Protein AF-A0A3M0BF38-F1 (afdb_monomer)

Organism: NCBI:txid133270

Radius of gyration: 28.52 Å; Cα contacts (8 Å, |Δi|>4): 471; chains: 1; bounding box: 75×54×75 Å

Sequence (444 aa):
MDKLTESLFKLLKDKSDEYNIEELTNEENFFNLKKEIVRQVNNILNKEKPNKWQIRDSVNNLFKLASIDLEENNIEKLIFLLITDAINERIPSPSPLYFEYRGHIIPKRNAIITDFELFPELKEKVNQLNPEKKHILVFKIFKDGEIISKGVAYYLSVIDYLIFLFLDKALYEEVIDINKILKEKDGNIEVSKKDINFLIDIIFSGIYEFFSGEKERFKASILDKDYSKYFIKGKKLIKEPLSDEKEKELLIKIAIEDEKLSENKE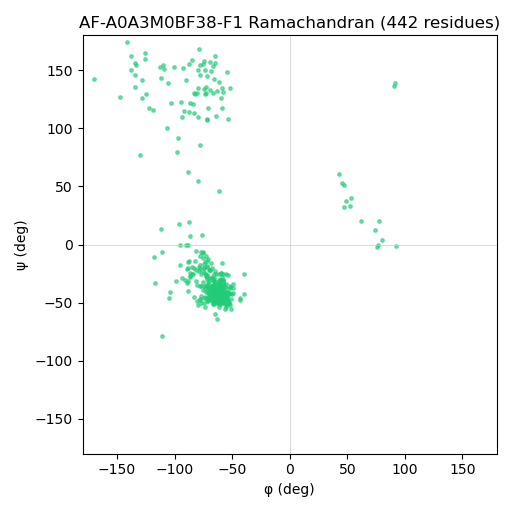DFVKNPEVQENVFKEASERDVSNIDKIDAVVWLIGLNNLNMEIFFNYFSVDDLLKFLEDVEKDIETGKDIFKKSIKDFVENLLNEYKLYPVLKESKNLEDFIEKNTDSLKTELLFIKEQYNEFLEKENKKDINTEIKKLFAKYKTGQIEKKEFLNWLSLYETKEGINKNLIEFVKNGL

pLDDT: mean 86.17, std 8.88, range [43.75, 97.12]

Foldseek 3Di:
DDPLLVQLLCVLVVQLVVDFPVVCVDVVSVVVLLVVLLVSLVVSCVVVVDDQVVVLVSLQVNCVVLVDDPVDDGSSVVSSLSNVLSQLLVDLHLPQRWYQDPNFTHTDFDCVCVVQVCVVVLVVLLVVPDVVLLLVLLPLQDFPLVLLAAAPQLSSQLVSLLLRSLLRSCVSVPLPPVCQQWDDDPNDTDGDSLVSSLLSVLLSQLSSCQRVVDHDDDDPVSDDVVVVSSSVSSSCSSNVQCVPVVSVVVSSVNSSSVSCVPVNVLVVLLDPVNLLVLLVVLLPDPDDLLVSVVSSSNHRHLLSDDVLSVVVRHAPQSVLVSLVVVLVVRPTDSVSNLVSVVVSLVVVLLLLLRPLRLLVHPCNVVSDVVRDPLVVLSSCLSVLVLVVNLVDDHDPDLLSVLSVLLSCPSVVVDDPVVSVVVLVVSVPDPPHDPSSSVVSVVVD

Mean predicted aligned error: 9.02 Å

Structure (mmCIF, N/CA/C/O backbone):
data_AF-A0A3M0BF38-F1
#
_entry.id   AF-A0A3M0BF38-F1
#
loop_
_atom_site.group_PDB
_atom_site.id
_atom_site.type_symbol
_atom_site.label_atom_id
_atom_site.label_alt_id
_atom_site.label_comp_id
_atom_site.label_asym_id
_atom_site.label_entity_id
_atom_site.label_seq_id
_atom_site.pdbx_PDB_ins_code
_atom_site.Cartn_x
_atom_site.Cartn_y
_atom_site.Cartn_z
_atom_site.occupancy
_atom_site.B_iso_or_equiv
_atom_site.auth_seq_id
_atom_site.auth_comp_id
_atom_site.auth_asym_id
_atom_site.auth_atom_id
_atom_site.pdbx_PDB_model_num
ATOM 1 N N . MET A 1 1 ? 5.996 -21.284 25.704 1.00 63.22 1 MET A N 1
ATOM 2 C CA . MET A 1 1 ? 4.927 -20.342 25.325 1.00 63.22 1 MET A CA 1
ATOM 3 C C . MET A 1 1 ? 4.867 -19.292 26.434 1.00 63.22 1 MET A C 1
ATOM 5 O O . MET A 1 1 ? 5.518 -19.501 27.455 1.00 63.22 1 MET A O 1
ATOM 9 N N . ASP A 1 2 ? 4.250 -18.128 26.243 1.00 87.25 2 ASP A N 1
ATOM 10 C CA . ASP A 1 2 ? 4.048 -17.201 27.365 1.00 87.25 2 ASP A CA 1
ATOM 11 C C . ASP A 1 2 ? 2.766 -17.565 28.142 1.00 87.25 2 ASP A C 1
ATOM 13 O O . ASP A 1 2 ? 1.864 -18.221 27.617 1.00 87.25 2 ASP A O 1
ATOM 17 N N . LYS A 1 3 ? 2.680 -17.124 29.402 1.00 90.62 3 LYS A N 1
ATOM 18 C CA . LYS A 1 3 ? 1.585 -17.489 30.315 1.00 90.62 3 LYS A CA 1
ATOM 19 C C . LYS A 1 3 ? 0.214 -16.955 29.894 1.00 90.62 3 LYS A C 1
ATOM 21 O O . LYS A 1 3 ? -0.798 -17.534 30.295 1.00 90.62 3 LYS A O 1
ATOM 26 N N . LEU A 1 4 ? 0.163 -15.856 29.136 1.00 92.00 4 LEU A N 1
ATOM 27 C CA . LEU A 1 4 ? -1.093 -15.296 28.649 1.00 92.00 4 LEU A CA 1
ATOM 28 C C . LEU A 1 4 ? -1.632 -16.174 27.521 1.00 92.00 4 LEU A C 1
ATOM 30 O O . LEU A 1 4 ? -2.771 -16.627 27.619 1.00 92.00 4 LEU A O 1
ATOM 34 N N . THR A 1 5 ? -0.800 -16.492 26.526 1.00 93.19 5 THR A N 1
ATOM 35 C CA . THR A 1 5 ? -1.145 -17.444 25.460 1.00 93.19 5 THR A CA 1
ATOM 36 C C . THR A 1 5 ? -1.569 -18.798 26.035 1.00 93.19 5 THR A C 1
ATOM 38 O O . THR A 1 5 ? -2.623 -19.302 25.663 1.00 93.19 5 THR A O 1
ATOM 41 N N . GLU A 1 6 ? -0.818 -19.363 26.990 1.00 93.50 6 GLU A N 1
ATOM 42 C CA . GLU A 1 6 ? -1.166 -20.642 27.640 1.00 93.50 6 GLU A CA 1
ATOM 43 C C . GLU A 1 6 ? -2.545 -20.586 28.326 1.00 93.50 6 GLU A C 1
ATOM 45 O O . GLU A 1 6 ? -3.356 -21.503 28.184 1.00 93.50 6 GLU A O 1
ATOM 50 N N . SER A 1 7 ? -2.842 -19.489 29.033 1.00 94.69 7 SER A N 1
ATOM 51 C CA . SER A 1 7 ? -4.122 -19.304 29.732 1.00 94.69 7 SER A CA 1
ATOM 52 C C . SER A 1 7 ? -5.298 -19.110 28.768 1.00 94.69 7 SER A C 1
ATOM 54 O O . SER A 1 7 ? -6.374 -19.662 28.997 1.00 94.69 7 SER A O 1
ATOM 56 N N . LEU A 1 8 ? -5.104 -18.346 27.687 1.00 94.88 8 LEU A N 1
ATOM 57 C CA . LEU A 1 8 ? -6.130 -18.113 26.667 1.00 94.88 8 LEU A CA 1
ATOM 58 C C . LEU A 1 8 ? -6.373 -19.354 25.797 1.00 94.88 8 LEU A C 1
ATOM 60 O O . LEU A 1 8 ? -7.517 -19.623 25.445 1.00 94.88 8 LEU A O 1
ATOM 64 N N . PHE A 1 9 ? -5.334 -20.136 25.489 1.00 96.06 9 PHE A N 1
ATOM 65 C CA . PHE A 1 9 ? -5.468 -21.389 24.741 1.00 96.06 9 PHE A CA 1
ATOM 66 C C . PHE A 1 9 ? -6.214 -22.446 25.555 1.00 96.06 9 PHE A C 1
ATOM 68 O O . PHE A 1 9 ? -7.096 -23.120 25.025 1.00 96.06 9 PHE A O 1
ATOM 75 N N . LYS A 1 10 ? -5.931 -22.530 26.863 1.00 95.75 10 LYS A N 1
ATOM 76 C CA . LYS A 1 10 ? -6.710 -23.372 27.773 1.00 95.75 10 LYS A CA 1
ATOM 77 C C . LYS A 1 10 ? -8.179 -22.944 27.815 1.00 95.75 10 LYS A C 1
ATOM 79 O O . LYS A 1 10 ? -9.039 -23.795 27.647 1.00 95.75 10 LYS A O 1
ATOM 84 N N . LEU A 1 11 ? -8.468 -21.646 27.969 1.00 95.88 11 LEU A N 1
ATOM 85 C CA . LEU A 1 11 ? -9.843 -21.126 27.916 1.00 95.88 11 LEU A CA 1
ATOM 86 C C . LEU A 1 11 ? -10.541 -21.482 26.594 1.00 95.88 11 LEU A C 1
ATOM 88 O O . LEU A 1 11 ? -11.694 -21.904 26.611 1.00 95.88 11 LEU A O 1
ATOM 92 N N . LEU A 1 12 ? -9.844 -21.324 25.463 1.00 95.56 12 LEU A N 1
ATOM 93 C CA . LEU A 1 12 ? -10.380 -21.648 24.145 1.00 95.56 12 LEU A CA 1
ATOM 94 C C . LEU A 1 12 ? -10.775 -23.122 24.058 1.00 95.56 12 LEU A C 1
ATOM 96 O O . LEU A 1 12 ? -11.890 -23.413 23.636 1.00 95.56 12 LEU A O 1
ATOM 100 N N . LYS A 1 13 ? -9.899 -24.042 24.479 1.00 95.25 13 LYS A N 1
ATOM 101 C CA . LYS A 1 13 ? -10.182 -25.481 24.413 1.00 95.25 13 LYS A CA 1
ATOM 102 C C . LYS A 1 13 ? -11.219 -25.931 25.437 1.00 95.25 13 LYS A C 1
ATOM 104 O O . LYS A 1 13 ? -12.203 -26.531 25.026 1.00 95.25 13 LYS A O 1
ATOM 109 N N . ASP A 1 14 ? -11.095 -25.512 26.700 1.00 94.88 14 ASP A N 1
ATOM 110 C CA . ASP A 1 14 ? -12.092 -25.789 27.745 1.00 94.88 14 ASP A CA 1
ATOM 111 C C . ASP A 1 14 ? -13.514 -25.372 27.289 1.00 94.88 14 ASP A C 1
ATOM 113 O O . ASP A 1 14 ? -14.473 -26.075 27.581 1.00 94.88 14 ASP A O 1
ATOM 117 N N . LYS A 1 15 ? -13.670 -24.258 26.547 1.00 92.94 15 LYS A N 1
ATOM 118 C CA . LYS A 1 15 ? -14.978 -23.823 26.010 1.00 92.94 15 LYS A CA 1
ATOM 119 C C . LYS A 1 15 ? -15.362 -24.388 24.647 1.00 92.94 15 LYS A C 1
ATOM 121 O O . LYS A 1 15 ? -16.547 -24.392 24.334 1.00 92.94 15 LYS A O 1
ATOM 126 N N . SER A 1 16 ? -14.405 -24.874 23.862 1.00 91.38 16 SER A N 1
ATOM 127 C CA . SER A 1 16 ? -14.699 -25.582 22.608 1.00 91.38 16 SER A CA 1
ATOM 128 C C . SER A 1 16 ? -15.201 -27.002 22.875 1.00 91.38 16 SER A C 1
ATOM 130 O O . SER A 1 16 ? -16.055 -27.490 22.148 1.00 91.38 16 SER A O 1
ATOM 132 N N . ASP A 1 17 ? -14.727 -27.629 23.954 1.00 91.62 17 ASP A N 1
ATOM 133 C CA . ASP A 1 17 ? -15.155 -28.965 24.384 1.00 91.62 17 ASP A CA 1
ATOM 134 C C . ASP A 1 17 ? -16.530 -28.953 25.099 1.00 91.62 17 ASP A C 1
ATOM 136 O O . ASP A 1 17 ? -17.166 -29.997 25.237 1.00 91.62 17 ASP A O 1
ATOM 140 N N . GLU A 1 18 ? -16.992 -27.786 25.574 1.00 90.44 18 GLU A N 1
ATOM 141 C CA . GLU A 1 18 ? -18.264 -27.613 26.301 1.00 90.44 18 GLU A CA 1
ATOM 142 C C . GLU A 1 18 ? -19.501 -27.390 25.403 1.00 90.44 18 GLU A C 1
ATOM 144 O O . GLU A 1 18 ? -20.608 -27.657 25.867 1.00 90.44 18 GLU A O 1
ATOM 149 N N . TYR A 1 19 ? -19.344 -26.877 24.174 1.00 84.38 19 TYR A N 1
ATOM 150 C CA . TYR A 1 19 ? -20.454 -26.402 23.327 1.00 84.38 19 TYR A CA 1
ATOM 151 C C . TYR A 1 19 ? -20.343 -26.891 21.879 1.00 84.38 19 TYR A C 1
ATOM 153 O O . TYR A 1 19 ? -19.257 -26.913 21.306 1.00 84.38 19 TYR A O 1
ATOM 161 N N . ASN A 1 20 ? -21.482 -27.161 21.235 1.00 83.25 20 ASN A N 1
ATOM 162 C CA . ASN A 1 20 ? -21.563 -27.329 19.780 1.00 83.25 20 ASN A CA 1
ATOM 163 C C . ASN A 1 20 ? -22.107 -26.056 19.091 1.00 83.25 20 ASN A C 1
ATOM 165 O O . ASN A 1 20 ? -22.903 -25.314 19.665 1.00 83.25 20 ASN A O 1
ATOM 169 N N . ILE A 1 21 ? -21.740 -25.822 17.823 1.00 82.19 21 ILE A N 1
ATOM 170 C CA . ILE A 1 21 ? -22.249 -24.701 17.005 1.00 82.19 21 ILE A CA 1
ATOM 171 C C . ILE A 1 21 ? -23.781 -24.674 16.955 1.00 82.19 21 ILE A C 1
ATOM 173 O O . ILE A 1 21 ? -24.378 -23.604 17.061 1.00 82.19 21 ILE A O 1
ATOM 177 N N . GLU A 1 22 ? -24.418 -25.839 16.825 1.00 82.81 22 GLU A N 1
ATOM 178 C CA . GLU A 1 22 ? -25.880 -25.961 16.741 1.00 82.81 22 GLU A CA 1
ATOM 179 C C . GLU A 1 22 ? -26.583 -25.445 18.006 1.00 82.81 22 GLU A C 1
ATOM 181 O O . GLU A 1 22 ? -27.659 -24.864 17.931 1.00 82.81 22 GLU A O 1
ATOM 186 N N . GLU A 1 23 ? -25.965 -25.591 19.179 1.00 82.19 23 GLU A N 1
ATOM 187 C CA . GLU A 1 23 ? -26.529 -25.114 20.448 1.00 82.19 23 GLU A CA 1
ATOM 188 C C . GLU A 1 23 ? -26.448 -23.587 20.571 1.00 82.19 23 GLU A C 1
ATOM 190 O O . GLU A 1 23 ? -27.246 -22.972 21.284 1.00 82.19 23 GLU A O 1
ATOM 195 N N . LEU A 1 24 ? -25.501 -22.974 19.857 1.00 82.44 24 LEU A N 1
ATOM 196 C CA . LEU A 1 24 ? -25.236 -21.537 19.846 1.00 82.44 24 LEU A CA 1
ATOM 197 C C . LEU A 1 24 ? -26.033 -20.781 18.776 1.00 82.44 24 LEU A C 1
ATOM 199 O O . LEU A 1 24 ? -25.965 -19.556 18.733 1.00 82.44 24 LEU A O 1
ATOM 203 N N . THR A 1 25 ? -26.860 -21.468 17.976 1.00 78.38 25 THR A N 1
ATOM 204 C CA . THR A 1 25 ? -27.914 -20.798 17.193 1.00 78.38 25 THR A CA 1
ATOM 205 C C . THR A 1 25 ? -29.050 -20.281 18.082 1.00 78.38 25 THR A C 1
ATOM 207 O O . THR A 1 25 ? -29.895 -19.519 17.621 1.00 78.38 25 THR A O 1
ATOM 210 N N . ASN A 1 26 ? -29.104 -20.700 19.352 1.00 86.25 26 ASN A N 1
ATOM 211 C CA . ASN A 1 26 ? -29.985 -20.122 20.360 1.00 86.25 26 ASN A CA 1
ATOM 212 C C . ASN A 1 26 ? -29.329 -18.870 20.976 1.00 86.25 26 ASN A C 1
ATOM 214 O O . ASN A 1 26 ? -28.261 -18.954 21.588 1.00 86.25 26 ASN A O 1
ATOM 218 N N . GLU A 1 27 ? -30.000 -17.720 20.854 1.00 83.25 27 GLU A N 1
ATOM 219 C CA . GLU A 1 27 ? -29.514 -16.421 21.342 1.00 83.25 27 GLU A CA 1
ATOM 220 C C . GLU A 1 27 ? -29.166 -16.416 22.840 1.00 83.25 27 GLU A C 1
ATOM 222 O O . GLU A 1 27 ? -28.183 -15.791 23.241 1.00 83.25 27 GLU A O 1
ATOM 227 N N . GLU A 1 28 ? -29.930 -17.123 23.680 1.00 86.69 28 GLU A N 1
ATOM 228 C CA . GLU A 1 28 ? -29.695 -17.174 25.126 1.00 86.69 28 GLU A CA 1
ATOM 229 C C . GLU A 1 28 ? -28.420 -17.964 25.455 1.00 86.69 28 GLU A C 1
ATOM 231 O O . GLU A 1 28 ? -27.600 -17.512 26.261 1.00 86.69 28 GLU A O 1
ATOM 236 N N . ASN A 1 29 ? -28.197 -19.096 24.777 1.00 86.75 29 ASN A N 1
ATOM 237 C CA . ASN A 1 29 ? -26.964 -19.879 24.905 1.00 86.75 29 ASN A CA 1
ATOM 238 C C . ASN A 1 29 ? -25.746 -19.061 24.454 1.00 86.75 29 ASN A C 1
ATOM 240 O O . ASN A 1 29 ? -24.765 -18.949 25.193 1.00 86.75 29 ASN A O 1
ATOM 244 N N . PHE A 1 30 ? -25.834 -18.420 23.283 1.00 87.81 30 PHE A N 1
ATOM 245 C CA . PHE A 1 30 ? -24.774 -17.561 22.757 1.00 87.81 30 PHE A CA 1
ATOM 246 C C . PHE A 1 30 ? -24.452 -16.385 23.693 1.00 87.81 30 PHE A C 1
ATOM 248 O O . PHE A 1 30 ? -23.285 -16.108 23.986 1.00 87.81 30 PHE A O 1
ATOM 255 N N . PHE A 1 31 ? -25.474 -15.718 24.232 1.00 87.31 31 PHE A N 1
ATOM 256 C CA . PHE A 1 31 ? -25.306 -14.598 25.158 1.00 87.31 31 PHE A CA 1
ATOM 257 C C . PHE A 1 31 ? -24.682 -15.022 26.495 1.00 87.31 31 PHE A C 1
ATOM 259 O O . PHE A 1 31 ? -23.840 -14.302 27.045 1.00 87.31 31 PHE A O 1
ATOM 266 N N . ASN A 1 32 ? -25.052 -16.196 27.012 1.00 89.19 32 ASN A N 1
ATOM 267 C CA . ASN A 1 32 ? -24.459 -16.762 28.222 1.00 89.19 32 ASN A CA 1
ATOM 268 C C . ASN A 1 32 ? -22.986 -17.147 28.006 1.00 89.19 32 ASN A C 1
ATOM 270 O O . ASN A 1 32 ? -22.139 -16.771 28.824 1.00 89.19 32 ASN A O 1
ATOM 274 N N . LEU A 1 33 ? -22.658 -17.776 26.873 1.00 91.19 33 LEU A N 1
ATOM 275 C CA . LEU A 1 33 ? -21.280 -18.068 26.474 1.00 91.19 33 LEU A CA 1
ATOM 276 C C . LEU A 1 33 ? -20.442 -16.786 26.332 1.00 91.19 33 LEU A C 1
ATOM 278 O O . LEU A 1 33 ? -19.361 -16.697 26.922 1.00 91.19 33 LEU A O 1
ATOM 282 N N . LYS A 1 34 ? -20.947 -15.756 25.630 1.00 90.31 34 LYS A N 1
ATOM 283 C CA . LYS A 1 34 ? -20.256 -14.459 25.499 1.00 90.31 34 LYS A CA 1
ATOM 284 C C . LYS A 1 34 ? -19.953 -13.854 26.874 1.00 90.31 34 LYS A C 1
ATOM 286 O O . LYS A 1 34 ? -18.807 -13.490 27.139 1.00 90.31 34 LYS A O 1
ATOM 291 N N . LYS A 1 35 ? -20.945 -13.777 27.772 1.00 90.75 35 LYS A N 1
ATOM 292 C CA . LYS A 1 35 ? -20.751 -13.275 29.148 1.00 90.75 35 LYS A CA 1
ATOM 293 C C . LYS A 1 35 ? -19.683 -14.055 29.904 1.00 90.75 35 LYS A C 1
ATOM 295 O O . LYS A 1 35 ? -18.884 -13.456 30.630 1.00 90.75 35 LYS A O 1
ATOM 300 N N . GLU A 1 36 ? -19.678 -15.379 29.772 1.00 93.25 36 GLU A N 1
ATOM 301 C CA . GLU A 1 36 ? -18.687 -16.197 30.451 1.00 93.25 36 GLU A CA 1
ATOM 302 C C . GLU A 1 36 ? -17.277 -15.945 29.908 1.00 93.25 36 GLU A C 1
ATOM 304 O O . GLU A 1 36 ? -16.379 -15.679 30.709 1.00 93.25 36 GLU A O 1
ATOM 309 N N . ILE A 1 37 ? -17.082 -15.962 28.587 1.00 94.31 37 ILE A N 1
ATOM 310 C CA . ILE A 1 37 ? -15.779 -15.685 27.968 1.00 94.31 37 ILE A CA 1
ATOM 311 C C . ILE A 1 37 ? -15.275 -14.305 28.390 1.00 94.31 37 ILE A C 1
ATOM 313 O O . ILE A 1 37 ? -14.147 -14.199 28.873 1.00 94.31 37 ILE A O 1
ATOM 317 N N . VAL A 1 38 ? -16.123 -13.270 28.332 1.00 91.56 38 VAL A N 1
ATOM 318 C CA . VAL A 1 38 ? -15.781 -11.920 28.809 1.00 91.56 38 VAL A CA 1
ATOM 319 C C . VAL A 1 38 ? -15.315 -11.952 30.267 1.00 91.56 38 VAL A C 1
ATOM 321 O O . VAL A 1 38 ? -14.271 -11.385 30.594 1.00 91.56 38 VAL A O 1
ATOM 324 N N . ARG A 1 39 ? -16.019 -12.656 31.161 1.00 93.19 39 ARG A N 1
ATOM 325 C CA . ARG A 1 39 ? -15.611 -12.809 32.570 1.00 93.19 39 ARG A CA 1
ATOM 326 C C . ARG A 1 39 ? -14.267 -13.538 32.715 1.00 93.19 39 ARG A C 1
ATOM 328 O O . ARG A 1 39 ? -13.432 -13.110 33.513 1.00 93.19 39 ARG A O 1
ATOM 335 N N . GLN A 1 40 ? -14.049 -14.627 31.978 1.00 94.81 40 GLN A N 1
ATOM 336 C CA . GLN A 1 40 ? -12.831 -15.435 32.090 1.00 94.81 40 GLN A CA 1
ATOM 337 C C . GLN A 1 40 ? -11.603 -14.711 31.512 1.00 94.81 40 GLN A C 1
ATOM 339 O O . GLN A 1 40 ? -10.582 -14.617 32.197 1.00 94.81 40 GLN A O 1
ATOM 344 N N . VAL A 1 41 ? -11.719 -14.095 30.330 1.00 93.81 41 VAL A N 1
ATOM 345 C CA . VAL A 1 41 ? -10.676 -13.240 29.732 1.00 93.81 41 VAL A CA 1
ATOM 346 C C . VAL A 1 41 ? -10.310 -12.090 30.672 1.00 93.81 41 VAL A C 1
ATOM 348 O O . VAL A 1 41 ? -9.130 -11.862 30.932 1.00 93.81 41 VAL A O 1
ATOM 351 N N . ASN A 1 42 ? -11.300 -11.416 31.267 1.00 89.25 42 ASN A N 1
ATOM 352 C CA . ASN A 1 42 ? -11.052 -10.359 32.249 1.00 89.25 42 ASN A CA 1
ATOM 353 C C . ASN A 1 42 ? -10.242 -10.844 33.461 1.00 89.25 42 ASN A C 1
ATOM 355 O O . ASN A 1 42 ? -9.328 -10.149 33.909 1.00 89.25 42 ASN A O 1
ATOM 359 N N . ASN A 1 43 ? -10.531 -12.040 33.981 1.00 93.25 43 ASN A N 1
ATOM 360 C CA . ASN A 1 43 ? -9.763 -12.628 35.080 1.00 93.25 43 ASN A CA 1
ATOM 361 C C . ASN A 1 43 ? -8.314 -12.939 34.672 1.00 93.25 43 ASN A C 1
ATOM 363 O O . ASN A 1 43 ? -7.396 -12.644 35.439 1.00 93.25 43 ASN A O 1
ATOM 367 N N . ILE A 1 44 ? -8.098 -13.473 33.464 1.00 93.94 44 ILE A N 1
ATOM 368 C CA . ILE A 1 44 ? -6.761 -13.743 32.912 1.00 93.94 44 ILE A CA 1
ATOM 369 C C . ILE A 1 44 ? -5.966 -12.433 32.771 1.00 93.94 44 ILE A C 1
ATOM 371 O O . ILE A 1 44 ? -4.865 -12.322 33.312 1.00 93.94 44 ILE A O 1
ATOM 375 N N . LEU A 1 45 ? -6.539 -11.408 32.130 1.00 90.50 45 LEU A N 1
ATOM 376 C CA . LEU A 1 45 ? -5.883 -10.108 31.929 1.00 90.50 45 LEU A CA 1
ATOM 377 C C . LEU A 1 45 ? -5.570 -9.393 33.256 1.00 90.50 45 LEU A C 1
ATOM 379 O O . LEU A 1 45 ? -4.478 -8.849 33.416 1.00 90.50 45 LEU A O 1
ATOM 383 N N . ASN A 1 46 ? -6.481 -9.427 34.235 1.00 89.62 46 ASN A N 1
ATOM 384 C CA . ASN A 1 46 ? -6.255 -8.830 35.559 1.00 89.62 46 ASN A CA 1
ATOM 385 C C . ASN A 1 46 ? -5.139 -9.543 36.354 1.00 89.62 46 ASN A C 1
ATOM 387 O O . ASN A 1 46 ? -4.460 -8.900 37.163 1.00 89.62 46 ASN A O 1
ATOM 391 N N . LYS A 1 47 ? -4.962 -10.855 36.143 1.00 91.88 47 LYS A N 1
ATOM 392 C CA . LYS A 1 47 ? -3.950 -11.691 36.808 1.00 91.88 47 LYS A CA 1
ATOM 393 C C . LYS A 1 47 ? -2.565 -11.524 36.183 1.00 91.88 47 LYS A C 1
ATOM 395 O O . LYS A 1 47 ? -1.616 -11.237 36.907 1.00 91.88 47 LYS A O 1
ATOM 400 N N . GLU A 1 48 ? -2.458 -11.675 34.864 1.00 88.69 48 GLU A N 1
ATOM 401 C CA . GLU A 1 48 ? -1.171 -11.639 34.152 1.00 88.69 48 GLU A CA 1
ATOM 402 C C . GLU A 1 48 ? -0.694 -10.204 33.843 1.00 88.69 48 GLU A C 1
ATOM 404 O O . GLU A 1 48 ? 0.498 -9.989 33.637 1.00 88.69 48 GLU A O 1
ATOM 409 N N . LYS A 1 49 ? -1.602 -9.212 33.849 1.00 88.50 49 LYS A N 1
ATOM 410 C CA . LYS A 1 49 ? -1.340 -7.775 33.607 1.00 88.50 49 LYS A CA 1
ATOM 411 C C . LYS A 1 49 ? -0.451 -7.487 32.380 1.00 88.50 49 LYS A C 1
ATOM 413 O O . LYS A 1 49 ? 0.537 -6.757 32.500 1.00 88.50 49 LYS A O 1
ATOM 418 N N . PRO A 1 50 ? -0.781 -8.043 31.202 1.00 88.56 50 PRO A N 1
ATOM 419 C CA . PRO A 1 50 ? 0.035 -7.881 30.008 1.00 88.56 50 PRO A CA 1
ATOM 420 C C . PRO A 1 50 ? 0.008 -6.440 29.488 1.00 88.56 50 PRO A C 1
ATOM 422 O O . PRO A 1 50 ? -0.998 -5.735 29.589 1.00 88.56 50 PRO A O 1
ATOM 425 N N . ASN A 1 51 ? 1.107 -6.016 28.868 1.00 85.88 51 ASN A N 1
ATOM 426 C CA . ASN A 1 51 ? 1.126 -4.802 28.060 1.00 85.88 51 ASN A CA 1
ATOM 427 C C . ASN A 1 51 ? 0.504 -5.049 26.669 1.00 85.88 51 ASN A C 1
ATOM 429 O O . ASN A 1 51 ? 0.290 -6.188 26.249 1.00 85.88 51 ASN A O 1
ATOM 433 N N . LYS A 1 52 ? 0.247 -3.965 25.929 1.00 83.94 52 LYS A N 1
ATOM 434 C CA . LYS A 1 52 ? -0.457 -4.004 24.638 1.00 83.94 52 LYS A CA 1
ATOM 435 C C . LYS A 1 52 ? 0.204 -4.892 23.565 1.00 83.94 52 LYS A C 1
ATOM 437 O O . LYS A 1 52 ? -0.496 -5.469 22.739 1.00 83.94 52 LYS A O 1
ATOM 442 N N . TRP A 1 53 ? 1.532 -5.020 23.595 1.00 85.44 53 TRP A N 1
ATOM 443 C CA . TRP A 1 53 ? 2.301 -5.846 22.658 1.00 85.44 53 TRP A CA 1
ATOM 444 C C . TRP A 1 53 ? 2.204 -7.325 23.023 1.00 85.44 53 TRP A C 1
ATOM 446 O O . TRP A 1 53 ? 1.884 -8.141 22.169 1.00 85.44 53 TRP A O 1
ATOM 456 N N . GLN A 1 54 ? 2.329 -7.651 24.314 1.00 88.31 54 GLN A N 1
ATOM 457 C CA . GLN A 1 54 ? 2.136 -9.018 24.811 1.00 88.31 54 GLN A CA 1
ATOM 458 C C . GLN A 1 54 ? 0.738 -9.558 24.479 1.00 88.31 54 GLN A C 1
ATOM 460 O O . GLN A 1 54 ? 0.603 -10.737 24.169 1.00 88.31 54 GLN A O 1
ATOM 465 N N . ILE A 1 55 ? -0.295 -8.706 24.506 1.00 88.56 55 ILE A N 1
ATOM 466 C CA . ILE A 1 55 ? -1.654 -9.074 24.081 1.00 88.56 55 ILE A CA 1
ATOM 467 C C . ILE A 1 55 ? -1.686 -9.432 22.591 1.00 88.56 55 ILE A C 1
ATOM 469 O O . ILE A 1 55 ? -2.192 -10.496 22.250 1.00 88.56 55 ILE A O 1
ATOM 473 N N . ARG A 1 56 ? -1.131 -8.583 21.714 1.00 85.06 56 ARG A N 1
ATOM 474 C CA . ARG A 1 56 ? -1.061 -8.838 20.261 1.00 85.06 56 ARG A CA 1
ATOM 475 C C . ARG A 1 56 ? -0.320 -10.132 19.943 1.00 85.06 56 ARG A C 1
ATOM 477 O O . ARG A 1 56 ? -0.859 -10.978 19.235 1.00 85.06 56 ARG A O 1
ATOM 484 N N . ASP A 1 57 ? 0.865 -10.309 20.523 1.00 88.56 57 ASP A N 1
ATOM 485 C CA . ASP A 1 57 ? 1.670 -11.518 20.351 1.00 88.56 57 ASP A CA 1
ATOM 486 C C . ASP A 1 57 ? 0.898 -12.756 20.824 1.00 88.56 57 ASP A C 1
ATOM 488 O O . ASP A 1 57 ? 0.855 -13.763 20.120 1.00 88.56 57 ASP A O 1
ATOM 492 N N . SER A 1 58 ? 0.215 -12.666 21.971 1.00 90.62 58 SER A N 1
ATOM 493 C CA . SER A 1 58 ? -0.559 -13.788 22.515 1.00 90.62 58 SER A CA 1
ATOM 494 C C . SER A 1 58 ? -1.789 -14.130 21.687 1.00 90.62 58 SER A C 1
ATOM 496 O O . SER A 1 58 ? -2.117 -15.301 21.537 1.00 90.62 58 SER A O 1
ATOM 498 N N . VAL A 1 59 ? -2.464 -13.128 21.125 1.00 89.94 59 VAL A N 1
ATOM 499 C CA . VAL A 1 59 ? -3.620 -13.311 20.240 1.00 89.94 59 VAL A CA 1
ATOM 500 C C . VAL A 1 59 ? -3.200 -13.953 18.911 1.00 89.94 59 VAL A C 1
ATOM 502 O O . VAL A 1 59 ? -3.848 -14.898 18.462 1.00 89.94 59 VAL A O 1
ATOM 505 N N . ASN A 1 60 ? -2.082 -13.516 18.324 1.00 89.25 60 ASN A N 1
ATOM 506 C CA . ASN A 1 60 ? -1.516 -14.136 17.123 1.00 89.25 60 ASN A CA 1
ATOM 507 C C . ASN A 1 60 ? -1.042 -15.578 17.398 1.00 89.25 60 ASN A C 1
ATOM 509 O O . ASN A 1 60 ? -1.327 -16.492 16.627 1.00 89.25 60 ASN A O 1
ATOM 513 N N . ASN A 1 61 ? -0.369 -15.813 18.530 1.00 91.06 61 ASN A N 1
ATOM 514 C CA . ASN A 1 61 ? 0.048 -17.156 18.936 1.00 91.06 61 ASN A CA 1
ATOM 515 C C . ASN A 1 61 ? -1.158 -18.071 19.193 1.00 91.06 61 ASN A C 1
ATOM 517 O O . ASN A 1 61 ? -1.157 -19.208 18.731 1.00 91.06 61 ASN A O 1
ATOM 521 N N . LEU A 1 62 ? -2.197 -17.582 19.879 1.00 92.12 62 LEU A N 1
ATOM 522 C CA . LEU A 1 62 ? -3.442 -18.311 20.133 1.00 92.12 62 LEU A CA 1
ATOM 523 C C . LEU A 1 62 ? -4.088 -18.788 18.827 1.00 92.12 62 LEU A C 1
ATOM 525 O O . LEU A 1 62 ? -4.447 -19.958 18.730 1.00 92.12 62 LEU A O 1
ATOM 529 N N . PHE A 1 63 ? -4.175 -17.909 17.823 1.00 91.06 63 PHE A N 1
ATOM 530 C CA . PHE A 1 63 ? -4.703 -18.239 16.499 1.00 91.06 63 PHE A CA 1
ATOM 531 C C . PHE A 1 63 ? -3.918 -19.382 15.835 1.00 91.06 63 PHE A C 1
ATOM 533 O O . PHE A 1 63 ? -4.503 -20.385 15.423 1.00 91.06 63 PHE A O 1
ATOM 540 N N . LYS A 1 64 ? -2.579 -19.275 15.816 1.00 89.38 64 LYS A N 1
ATOM 541 C CA . LYS A 1 64 ? -1.685 -20.307 15.261 1.00 89.38 64 LYS A CA 1
ATOM 542 C C . LYS A 1 64 ? -1.781 -21.645 15.998 1.00 89.38 64 LYS A C 1
ATOM 544 O O . LYS A 1 64 ? -1.743 -22.690 15.363 1.00 89.38 64 LYS A O 1
ATOM 549 N N . LEU A 1 65 ? -1.882 -21.621 17.327 1.00 90.81 65 LEU A N 1
ATOM 550 C CA . LEU A 1 65 ? -1.931 -22.821 18.174 1.00 90.81 65 LEU A CA 1
ATOM 551 C C . LEU A 1 65 ? -3.275 -23.545 18.102 1.00 90.81 65 LEU A C 1
ATOM 553 O O . LEU A 1 65 ? -3.318 -24.770 18.174 1.00 90.81 65 LEU A O 1
ATOM 557 N N . ALA A 1 66 ? -4.365 -22.789 17.978 1.00 89.38 66 ALA A N 1
ATOM 558 C CA . ALA A 1 66 ? -5.699 -23.336 17.774 1.00 89.38 66 ALA A CA 1
ATOM 559 C C . ALA A 1 66 ? -5.900 -23.898 16.356 1.00 89.38 66 ALA A C 1
ATOM 561 O O . ALA A 1 66 ? -6.891 -24.588 16.136 1.00 89.38 66 ALA A O 1
ATOM 562 N N . SER A 1 67 ? -4.960 -23.653 15.430 1.00 87.81 67 SER A N 1
ATOM 563 C CA . SER A 1 67 ? -5.008 -24.104 14.031 1.00 87.81 67 SER A CA 1
ATOM 564 C C . SER A 1 67 ? -6.310 -23.704 13.329 1.00 87.81 67 SER A C 1
ATOM 566 O O . SER A 1 67 ? -6.895 -24.494 12.594 1.00 87.81 67 SER A O 1
ATOM 568 N N . ILE A 1 68 ? -6.787 -22.485 13.599 1.00 87.25 68 ILE A N 1
ATOM 569 C CA . ILE A 1 68 ? -8.076 -22.001 13.101 1.00 87.25 68 ILE A CA 1
ATOM 570 C C . ILE A 1 68 ? -7.984 -21.760 11.594 1.00 87.25 68 ILE A C 1
ATOM 572 O O . ILE A 1 68 ? -7.249 -20.876 11.146 1.00 87.25 68 ILE A O 1
ATOM 576 N N . ASP A 1 69 ? -8.779 -22.499 10.820 1.00 86.12 69 ASP A N 1
ATOM 577 C CA . ASP A 1 69 ? -9.073 -22.116 9.444 1.00 86.12 69 ASP A CA 1
ATOM 578 C C . ASP A 1 69 ? -10.165 -21.028 9.420 1.00 86.12 69 ASP A C 1
ATOM 580 O O . ASP A 1 69 ? -11.170 -21.105 10.131 1.00 86.12 69 ASP A O 1
ATOM 584 N N . LEU A 1 70 ? -9.954 -19.984 8.616 1.00 80.88 70 LEU A N 1
ATOM 585 C CA . LEU A 1 70 ? -10.925 -18.913 8.399 1.00 80.88 70 LEU A CA 1
ATOM 586 C C . LEU A 1 70 ? -12.032 -19.321 7.417 1.00 80.88 70 LEU A C 1
ATOM 588 O O . LEU A 1 70 ? -13.120 -18.744 7.476 1.00 80.88 70 LEU A O 1
ATOM 592 N N . GLU A 1 71 ? -11.774 -20.306 6.553 1.00 83.50 71 GLU A N 1
ATOM 593 C CA . GLU A 1 71 ? -12.720 -20.816 5.551 1.00 83.50 71 GLU A CA 1
ATOM 594 C C . GLU A 1 71 ? -13.783 -21.738 6.178 1.00 83.50 71 GLU A C 1
ATOM 596 O O . GLU A 1 71 ? -14.904 -21.828 5.680 1.00 83.50 71 GLU A O 1
ATOM 601 N N . GLU A 1 72 ? -13.475 -22.364 7.317 1.00 84.44 72 GLU A N 1
ATOM 602 C CA . GLU A 1 72 ? -14.403 -23.222 8.059 1.00 84.44 72 GLU A CA 1
ATOM 603 C C . GLU A 1 72 ? -15.173 -22.453 9.139 1.00 84.44 72 GLU A C 1
ATOM 605 O O . GLU A 1 72 ? -14.674 -21.492 9.723 1.00 84.44 72 GLU A O 1
ATOM 610 N N . ASN A 1 73 ? -16.385 -22.906 9.467 1.00 81.38 73 ASN A N 1
ATOM 611 C CA . ASN A 1 73 ? -17.118 -22.458 10.650 1.00 81.38 73 ASN A CA 1
ATOM 612 C C . ASN A 1 73 ? -17.093 -23.579 11.695 1.00 81.38 73 ASN A C 1
ATOM 614 O O . ASN A 1 73 ? -17.852 -24.539 11.598 1.00 81.38 73 ASN A O 1
ATOM 618 N N . ASN A 1 74 ? -16.202 -23.446 12.678 1.00 87.50 74 ASN A N 1
ATOM 619 C CA . ASN A 1 74 ? -16.023 -24.367 13.802 1.00 87.50 74 ASN A CA 1
ATOM 620 C C . ASN A 1 74 ? -16.121 -23.621 15.147 1.00 87.50 74 ASN A C 1
ATOM 622 O O . ASN A 1 74 ? -16.104 -22.384 15.197 1.00 87.50 74 ASN A O 1
ATOM 626 N N . ILE A 1 75 ? -16.289 -24.373 16.238 1.00 90.00 75 ILE A N 1
ATOM 627 C CA . ILE A 1 75 ? -16.484 -23.797 17.571 1.00 90.00 75 ILE A CA 1
ATOM 628 C C . ILE A 1 75 ? -15.233 -23.031 18.027 1.00 90.00 75 ILE A C 1
ATOM 630 O O . ILE A 1 75 ? -15.366 -21.912 18.518 1.00 90.00 75 ILE A O 1
ATOM 634 N N . GLU A 1 76 ? -14.022 -23.535 17.761 1.00 91.62 76 GLU A N 1
ATOM 635 C CA . GLU A 1 76 ? -12.766 -22.850 18.087 1.00 91.62 76 GLU A CA 1
ATOM 636 C C . GLU A 1 76 ? -12.692 -21.434 17.506 1.00 91.62 76 GLU A C 1
ATOM 638 O O . GLU A 1 76 ? -12.322 -20.501 18.221 1.00 91.62 76 GLU A O 1
ATOM 643 N N . LYS A 1 77 ? -13.073 -21.253 16.234 1.00 90.94 77 LYS A N 1
ATOM 644 C CA . LYS A 1 77 ? -13.137 -19.945 15.563 1.00 90.94 77 LYS A CA 1
ATOM 645 C C . LYS A 1 77 ? -14.105 -19.004 16.275 1.00 90.94 77 LYS A C 1
ATOM 647 O O . LYS A 1 77 ? -13.760 -17.848 16.517 1.00 90.94 77 LYS A O 1
ATOM 652 N N . LEU A 1 78 ? -15.291 -19.483 16.652 1.00 89.56 78 LEU A N 1
ATOM 653 C CA . LEU A 1 78 ? -16.282 -18.671 17.362 1.00 89.56 78 LEU A CA 1
ATOM 654 C C . LEU A 1 78 ? -15.790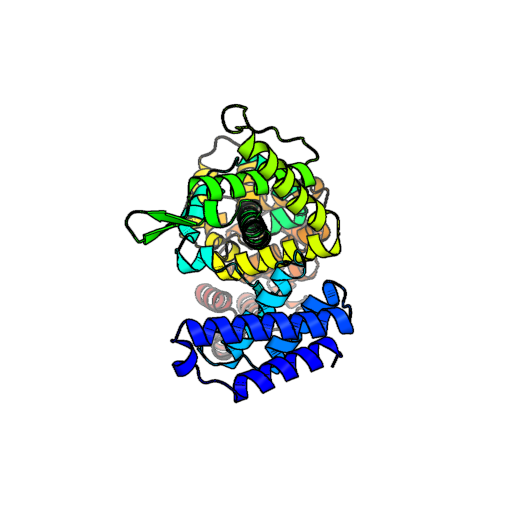 -18.268 18.761 1.00 89.56 78 LEU A C 1
ATOM 656 O O . LEU A 1 78 ? -15.837 -17.091 19.121 1.00 89.56 78 LEU A O 1
ATOM 660 N N . ILE A 1 79 ? -15.256 -19.221 19.529 1.00 92.62 79 ILE A N 1
ATOM 661 C CA . ILE A 1 79 ? -14.680 -18.978 20.859 1.00 92.62 79 ILE A CA 1
ATOM 662 C C . ILE A 1 79 ? -13.502 -17.998 20.769 1.00 92.62 79 ILE A C 1
ATOM 664 O O . ILE A 1 79 ? -13.396 -17.077 21.579 1.00 92.62 79 ILE A O 1
ATOM 668 N N . PHE A 1 80 ? -12.647 -18.132 19.755 1.00 92.69 80 PHE A N 1
ATOM 669 C CA . PHE A 1 80 ? -11.543 -17.215 19.479 1.00 92.69 80 PHE A CA 1
ATOM 670 C C . PHE A 1 80 ? -12.011 -15.786 19.160 1.00 92.69 80 PHE A C 1
ATOM 672 O O . PHE A 1 80 ? -11.446 -14.811 19.671 1.00 92.69 80 PHE A O 1
ATOM 679 N N . LEU A 1 81 ? -13.066 -15.638 18.354 1.00 88.94 81 LEU A N 1
ATOM 680 C CA . LEU A 1 81 ? -13.667 -14.335 18.064 1.00 88.94 81 LEU A CA 1
ATOM 681 C C . LEU A 1 81 ? -14.227 -13.692 19.342 1.00 88.94 81 LEU A C 1
ATOM 683 O O . LEU A 1 81 ? -13.903 -12.538 19.622 1.00 88.94 81 LEU A O 1
ATOM 687 N N . LEU A 1 82 ? -14.933 -14.457 20.182 1.00 90.06 82 LEU A N 1
ATOM 688 C CA . LEU A 1 82 ? -15.441 -13.986 21.476 1.00 90.06 82 LEU A CA 1
ATOM 689 C C . LEU A 1 82 ? -14.316 -13.622 22.467 1.00 90.06 82 LEU A C 1
ATOM 691 O O . LEU A 1 82 ? -14.424 -12.621 23.178 1.00 90.06 82 LEU A O 1
ATOM 695 N N . ILE A 1 83 ? -13.210 -14.379 22.497 1.00 92.25 83 ILE A N 1
ATOM 696 C CA . ILE A 1 83 ? -12.018 -14.048 23.301 1.00 92.25 83 ILE A CA 1
ATOM 697 C C . ILE A 1 83 ? -11.414 -12.716 22.840 1.00 92.25 83 ILE A C 1
ATOM 699 O O . ILE A 1 83 ? -11.085 -11.862 23.664 1.00 92.25 83 ILE A O 1
ATOM 703 N N . THR A 1 84 ? -11.275 -12.519 21.529 1.00 89.25 84 THR A N 1
ATOM 704 C CA . THR A 1 84 ? -10.690 -11.291 20.972 1.00 89.25 84 THR A CA 1
ATOM 705 C C . THR A 1 84 ? -11.618 -10.078 21.098 1.00 89.25 84 THR A C 1
ATOM 707 O O . THR A 1 84 ? -11.119 -8.966 21.259 1.00 89.25 84 THR A O 1
ATOM 710 N N . ASP A 1 85 ? -12.944 -10.266 21.127 1.00 83.62 85 ASP A N 1
ATOM 711 C CA . ASP A 1 85 ? -13.893 -9.205 21.505 1.00 83.62 85 ASP A CA 1
ATOM 712 C C . ASP A 1 85 ? -13.759 -8.825 22.975 1.00 83.62 85 ASP A C 1
ATOM 714 O O . ASP A 1 85 ? -13.606 -7.648 23.284 1.00 83.62 85 ASP A O 1
ATOM 718 N N . ALA A 1 86 ? -13.702 -9.800 23.885 1.00 87.12 86 ALA A N 1
ATOM 719 C CA . ALA A 1 86 ? -13.499 -9.534 25.310 1.00 87.12 86 ALA A CA 1
ATOM 720 C C . ALA A 1 86 ? -12.192 -8.765 25.605 1.00 87.12 86 ALA A C 1
ATOM 722 O O . ALA A 1 86 ? -12.142 -7.945 26.524 1.00 87.12 86 ALA A O 1
ATOM 723 N N . ILE A 1 87 ? -11.135 -9.006 24.819 1.00 87.31 87 ILE A N 1
ATOM 724 C CA . ILE A 1 87 ? -9.881 -8.237 24.875 1.00 87.31 87 ILE A CA 1
ATOM 725 C C . ILE A 1 87 ? -10.108 -6.783 24.422 1.00 87.31 87 ILE A C 1
ATOM 727 O O . ILE A 1 87 ? -9.679 -5.862 25.122 1.00 87.31 87 ILE A O 1
ATOM 731 N N . ASN A 1 88 ? -10.798 -6.577 23.294 1.00 77.44 88 ASN A N 1
ATOM 732 C CA . ASN A 1 88 ? -11.104 -5.251 22.741 1.00 77.44 88 ASN A CA 1
ATOM 733 C C . ASN A 1 88 ? -12.068 -4.432 23.623 1.00 77.44 88 ASN A C 1
ATOM 735 O O . ASN A 1 88 ? -11.887 -3.225 23.751 1.00 77.44 88 ASN A O 1
ATOM 739 N N . GLU A 1 89 ? -13.058 -5.068 24.257 1.00 72.94 89 GLU A N 1
ATOM 740 C CA . GLU A 1 89 ? -13.997 -4.421 25.187 1.00 72.94 89 GLU A CA 1
ATOM 741 C C . GLU A 1 89 ? -13.284 -3.937 26.467 1.00 72.94 89 GLU A C 1
ATOM 743 O O . GLU A 1 89 ? -13.611 -2.885 27.022 1.00 72.94 89 GLU A O 1
ATOM 748 N N . ARG A 1 90 ? -12.299 -4.698 26.970 1.00 71.75 90 ARG A N 1
ATOM 749 C CA . ARG A 1 90 ? -11.656 -4.408 28.263 1.00 71.75 90 ARG A CA 1
ATOM 750 C C . ARG A 1 90 ? -10.582 -3.325 28.192 1.00 71.75 90 ARG A C 1
ATOM 752 O O . ARG A 1 90 ? -10.373 -2.596 29.171 1.00 71.75 90 ARG A O 1
ATOM 759 N N . ILE A 1 91 ? -9.855 -3.274 27.085 1.00 61.28 91 ILE A N 1
ATOM 760 C CA . IL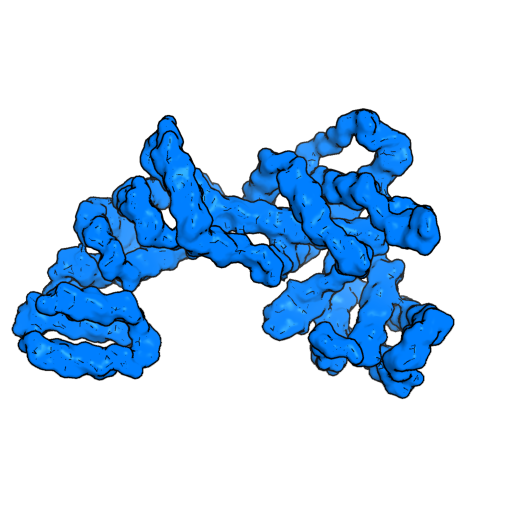E A 1 91 ? -8.718 -2.383 26.870 1.00 61.28 91 ILE A CA 1
ATOM 761 C C . ILE A 1 91 ? -9.053 -1.568 25.622 1.00 61.28 91 ILE A C 1
ATOM 763 O O . ILE A 1 91 ? -9.154 -2.181 24.565 1.00 61.28 91 ILE A O 1
ATOM 767 N N . PRO A 1 92 ? -9.190 -0.226 25.705 1.00 53.09 92 PRO A N 1
ATOM 768 C CA . PRO A 1 92 ? -9.281 0.639 24.529 1.00 53.09 92 PRO A CA 1
ATOM 769 C C . PRO A 1 92 ? -8.085 0.348 23.621 1.00 53.09 92 PRO A C 1
ATOM 771 O O . PRO A 1 92 ? -6.927 0.523 24.012 1.00 53.09 92 PRO A O 1
ATOM 774 N N . SER A 1 93 ? -8.374 -0.300 22.498 1.00 52.84 93 SER A N 1
ATOM 775 C CA . SER A 1 93 ? -7.576 -1.470 22.122 1.00 52.84 93 SER A CA 1
ATOM 776 C C . SER A 1 93 ? -6.217 -1.120 21.510 1.00 52.84 93 SER A C 1
ATOM 778 O O . SER A 1 93 ? -6.094 -0.087 20.836 1.00 52.84 93 SER A O 1
ATOM 780 N N . PRO A 1 94 ? -5.212 -2.020 21.597 1.00 55.72 94 PRO A N 1
ATOM 781 C CA . PRO A 1 94 ? -4.198 -2.170 20.550 1.00 55.72 94 PRO A CA 1
ATOM 782 C C . PRO A 1 94 ? -4.815 -2.602 19.202 1.00 55.72 94 PRO A C 1
ATOM 784 O O . PRO A 1 94 ? -4.314 -3.510 18.544 1.00 55.72 94 PRO A O 1
ATOM 787 N N . SER A 1 95 ? -5.907 -1.958 18.788 1.00 58.25 95 SER A N 1
ATOM 788 C CA . SER A 1 95 ? -6.605 -2.212 17.538 1.00 58.25 95 SER A CA 1
ATOM 789 C C . SER A 1 95 ? -5.793 -1.621 16.382 1.00 58.25 95 SER A C 1
ATOM 791 O O . SER A 1 95 ? -5.340 -0.479 16.508 1.00 58.25 95 SER A O 1
ATOM 793 N N . PRO A 1 96 ? -5.594 -2.369 15.286 1.00 64.38 96 PRO A N 1
ATOM 794 C CA . PRO A 1 96 ? -6.104 -3.722 15.058 1.00 64.38 96 PRO A CA 1
ATOM 795 C C . PRO A 1 96 ? -5.365 -4.786 15.894 1.00 64.38 96 PRO A C 1
ATOM 797 O O . PRO A 1 96 ? -4.131 -4.821 15.956 1.00 64.38 96 PRO A O 1
ATOM 800 N N . LEU A 1 97 ? -6.133 -5.706 16.491 1.00 79.62 97 LEU A N 1
ATOM 801 C CA . LEU A 1 97 ? -5.615 -7.050 16.757 1.00 79.62 97 LEU A CA 1
ATOM 802 C C . LEU A 1 97 ? -5.379 -7.713 15.398 1.00 79.62 97 LEU A C 1
ATOM 804 O O . LEU A 1 97 ? -6.169 -7.496 14.481 1.00 79.62 97 LEU A O 1
ATOM 808 N N . TYR A 1 98 ? -4.318 -8.499 15.263 1.00 79.69 98 TYR A N 1
ATOM 809 C CA . TYR A 1 98 ? -3.963 -9.127 13.995 1.00 79.69 98 TYR A CA 1
ATOM 810 C C . TYR A 1 98 ? -3.601 -10.597 14.172 1.00 79.69 98 TYR A C 1
ATOM 812 O O . TYR A 1 98 ? -3.167 -11.027 15.245 1.00 79.69 98 TYR A O 1
ATOM 820 N N . PHE A 1 99 ? -3.751 -11.346 13.087 1.00 83.94 99 PHE A N 1
ATOM 821 C CA . PHE A 1 99 ? -3.499 -12.778 13.020 1.00 83.94 99 PHE A CA 1
ATOM 822 C C . PHE A 1 99 ? -2.701 -13.080 11.757 1.00 83.94 99 PHE A C 1
ATOM 824 O O . PHE A 1 99 ? -3.005 -12.550 10.690 1.00 83.94 99 PHE A O 1
ATOM 831 N N . GLU A 1 100 ? -1.680 -13.919 11.861 1.00 85.19 100 GLU A N 1
ATOM 832 C CA . GLU A 1 100 ? -0.946 -14.384 10.689 1.00 85.19 100 GLU A CA 1
ATOM 833 C C . GLU A 1 100 ? -1.621 -15.637 10.116 1.00 85.19 100 GLU A C 1
ATOM 835 O O . GLU A 1 100 ? -1.636 -16.689 10.758 1.00 85.19 100 GLU A O 1
ATOM 840 N N . TYR A 1 101 ? -2.164 -15.527 8.905 1.00 83.81 101 TYR A N 1
ATOM 841 C CA . TYR A 1 101 ? -2.861 -16.604 8.203 1.00 83.81 101 TYR A CA 1
ATOM 842 C C . TYR A 1 101 ? -2.274 -16.774 6.799 1.00 83.81 101 TYR A C 1
ATOM 844 O O . TYR A 1 101 ? -2.156 -15.810 6.046 1.00 83.81 101 TYR A O 1
ATOM 852 N N . ARG A 1 102 ? -1.849 -18.002 6.466 1.00 82.19 102 ARG A N 1
ATOM 853 C CA . ARG A 1 102 ? -1.199 -18.364 5.186 1.00 82.19 102 ARG A CA 1
ATOM 854 C C . ARG A 1 102 ? -0.063 -17.401 4.751 1.00 82.19 102 ARG A C 1
ATOM 856 O O . ARG A 1 102 ? 0.175 -17.216 3.565 1.00 82.19 102 ARG A O 1
ATOM 863 N N . GLY A 1 103 ? 0.660 -16.816 5.716 1.00 79.94 103 GLY A N 1
ATOM 864 C CA . GLY A 1 103 ? 1.777 -15.883 5.489 1.00 79.94 103 GLY A CA 1
ATOM 865 C C . GLY A 1 103 ? 1.409 -14.392 5.451 1.00 79.94 103 GLY A C 1
ATOM 866 O O . GLY A 1 103 ? 2.307 -13.562 5.333 1.00 79.94 103 GLY A O 1
ATOM 867 N N . HIS A 1 104 ? 0.128 -14.043 5.596 1.00 81.00 104 HIS A N 1
ATOM 868 C CA . HIS A 1 104 ? -0.376 -12.667 5.580 1.00 81.00 104 HIS A CA 1
ATOM 869 C C . HIS A 1 104 ? -0.847 -12.204 6.959 1.00 81.00 104 HIS A C 1
ATOM 871 O O . HIS A 1 104 ? -1.306 -13.014 7.762 1.00 81.00 104 HIS A O 1
ATOM 877 N N . ILE A 1 105 ? -0.765 -10.898 7.229 1.00 82.50 105 ILE A N 1
ATOM 878 C CA . ILE A 1 105 ? -1.253 -10.289 8.475 1.00 82.50 105 ILE A CA 1
ATOM 879 C C . ILE A 1 105 ? -2.686 -9.799 8.252 1.00 82.50 105 ILE A C 1
ATOM 881 O O . ILE A 1 105 ? -2.893 -8.815 7.551 1.00 82.50 105 ILE A O 1
ATOM 885 N N . ILE A 1 106 ? -3.662 -10.459 8.874 1.00 81.25 106 ILE A N 1
ATOM 886 C CA . ILE A 1 106 ? -5.084 -10.114 8.766 1.00 81.25 106 ILE A CA 1
ATOM 887 C C . ILE A 1 106 ? -5.529 -9.377 10.041 1.00 81.25 106 ILE A C 1
ATOM 889 O O . ILE A 1 106 ? -5.399 -9.940 11.134 1.00 81.25 106 ILE A O 1
ATOM 893 N N . PRO A 1 107 ? -6.055 -8.141 9.953 1.00 79.69 107 PRO A N 1
ATOM 894 C CA . PRO A 1 107 ? -6.608 -7.425 11.100 1.00 79.69 107 PRO A CA 1
ATOM 895 C C . PRO A 1 107 ? -8.014 -7.923 11.476 1.00 79.69 107 PRO A C 1
ATOM 897 O O . PRO A 1 107 ? -8.837 -8.234 10.614 1.00 79.69 107 PRO A O 1
ATOM 900 N N . LYS A 1 108 ? -8.345 -7.916 12.774 1.00 80.69 108 LYS A N 1
ATOM 901 C CA . LYS A 1 108 ? -9.723 -8.111 13.244 1.00 80.69 108 LYS A CA 1
ATOM 902 C C . LYS A 1 108 ? -10.566 -6.871 12.931 1.00 80.69 108 LYS A C 1
ATOM 904 O O . LYS A 1 108 ? -10.440 -5.850 13.608 1.00 80.69 108 LYS A O 1
ATOM 909 N N . ARG A 1 109 ? -11.451 -6.990 11.943 1.00 76.62 109 ARG A N 1
ATOM 910 C CA . ARG A 1 109 ? -12.440 -5.965 11.568 1.00 76.62 109 ARG A CA 1
ATOM 911 C C . ARG A 1 109 ? -13.590 -5.877 12.568 1.00 76.62 109 ARG A C 1
ATOM 913 O O . ARG A 1 109 ? -13.837 -6.817 13.326 1.00 76.62 109 ARG A O 1
ATOM 920 N N . ASN A 1 110 ? -14.278 -4.742 12.601 1.00 76.31 110 ASN A N 1
ATOM 921 C CA . ASN A 1 110 ? -15.557 -4.602 13.287 1.00 76.31 110 ASN A CA 1
ATOM 922 C C . ASN A 1 110 ? -16.676 -5.152 12.388 1.00 76.31 110 ASN A C 1
ATOM 924 O O . ASN A 1 110 ? -16.774 -4.773 11.220 1.00 76.31 110 ASN A O 1
ATOM 928 N N . ALA A 1 111 ? -17.525 -6.021 12.939 1.00 76.44 111 ALA A N 1
ATOM 929 C CA . ALA A 1 111 ? -18.550 -6.735 12.177 1.00 76.44 111 ALA A CA 1
ATOM 930 C C . ALA A 1 111 ? -19.554 -5.802 11.466 1.00 76.44 111 ALA A C 1
ATOM 932 O O . ALA A 1 111 ? -20.065 -6.136 10.407 1.00 76.44 111 ALA A O 1
ATOM 933 N N . ILE A 1 112 ? -19.763 -4.569 11.947 1.00 82.69 112 ILE A N 1
ATOM 934 C CA . ILE A 1 112 ? -20.682 -3.607 11.307 1.00 82.69 112 ILE A CA 1
ATOM 935 C C . ILE A 1 112 ? -20.308 -3.303 9.845 1.00 82.69 112 ILE A C 1
ATOM 937 O O . ILE A 1 112 ? -21.191 -3.025 9.037 1.00 82.69 112 ILE A O 1
ATOM 941 N N . ILE A 1 113 ? -19.022 -3.349 9.479 1.00 80.50 113 ILE A N 1
ATOM 942 C CA . ILE A 1 113 ? -18.605 -3.089 8.093 1.00 80.50 113 ILE A CA 1
ATOM 943 C C . ILE A 1 113 ? -18.954 -4.271 7.177 1.00 80.50 113 ILE A C 1
ATOM 945 O O . ILE A 1 113 ? -19.355 -4.049 6.034 1.00 80.50 113 ILE A O 1
ATOM 949 N N . THR A 1 114 ? -18.821 -5.505 7.673 1.00 79.19 114 THR A N 1
ATOM 950 C CA . THR A 1 114 ? -19.099 -6.736 6.919 1.00 79.19 114 THR A CA 1
ATOM 951 C C . THR A 1 114 ? -20.587 -7.055 6.868 1.00 79.19 114 THR A C 1
ATOM 953 O O . THR A 1 114 ? -21.124 -7.270 5.788 1.00 79.19 114 THR A O 1
ATOM 956 N N . ASP A 1 115 ? -21.261 -7.021 8.015 1.00 81.31 115 ASP A N 1
ATOM 957 C CA . ASP A 1 115 ? -22.627 -7.524 8.200 1.00 81.31 115 ASP A CA 1
ATOM 958 C C . ASP A 1 115 ? -23.676 -6.648 7.493 1.00 81.31 115 ASP A C 1
ATOM 960 O O . ASP A 1 115 ? -24.771 -7.108 7.179 1.00 81.31 115 ASP A O 1
ATOM 964 N N . PHE A 1 116 ? -23.325 -5.387 7.220 1.00 85.69 116 PHE A N 1
ATOM 965 C CA . PHE A 1 116 ? -24.134 -4.427 6.464 1.00 85.69 116 PHE A CA 1
ATOM 966 C C . PHE A 1 116 ? -23.524 -4.075 5.093 1.00 85.69 116 PHE A C 1
ATOM 968 O O . PHE A 1 116 ? -23.932 -3.086 4.486 1.00 85.69 116 PHE A O 1
ATOM 975 N N . GLU A 1 117 ? -22.533 -4.845 4.622 1.00 86.81 117 GLU A N 1
ATOM 976 C CA . GLU A 1 117 ? -21.875 -4.700 3.309 1.00 86.81 117 GLU A CA 1
ATOM 977 C C . GLU A 1 117 ? -21.414 -3.260 2.982 1.00 86.81 117 GLU A C 1
ATOM 979 O O . GLU A 1 117 ? -21.485 -2.797 1.844 1.00 86.81 117 GLU A O 1
ATOM 984 N N . LEU A 1 118 ? -20.925 -2.513 3.980 1.00 88.88 118 LEU A N 1
ATOM 985 C CA . LEU A 1 118 ? -20.704 -1.063 3.853 1.00 88.88 118 LEU A CA 1
ATOM 986 C C . LEU A 1 118 ? -19.525 -0.686 2.944 1.00 88.88 118 LEU A C 1
ATOM 988 O O . LEU A 1 118 ? -19.432 0.465 2.515 1.00 88.88 118 LEU A O 1
ATOM 992 N N . PHE A 1 119 ? -18.607 -1.616 2.666 1.00 87.81 119 PHE A N 1
ATOM 993 C CA . PHE A 1 119 ? -17.315 -1.330 2.030 1.00 87.81 119 PHE A CA 1
ATOM 994 C C . PHE A 1 119 ? -17.387 -0.473 0.742 1.00 87.81 119 PHE A C 1
ATOM 996 O O . PHE A 1 119 ? -16.604 0.478 0.649 1.00 87.81 119 PHE A O 1
ATOM 1003 N N . PRO A 1 120 ? -18.325 -0.691 -0.209 1.00 89.31 120 PRO A N 1
ATOM 1004 C CA . PRO A 1 120 ? -18.451 0.161 -1.394 1.00 89.31 120 PRO A CA 1
ATOM 1005 C C . PRO A 1 120 ? -18.765 1.627 -1.058 1.00 89.31 120 PRO A C 1
ATOM 1007 O O . PRO A 1 120 ? -18.167 2.529 -1.643 1.00 89.31 120 PRO A O 1
ATOM 1010 N N . GLU A 1 121 ? -19.641 1.881 -0.079 1.00 90.12 121 GLU A N 1
ATOM 1011 C CA . GLU A 1 121 ? -19.967 3.240 0.381 1.00 90.12 121 GLU A CA 1
ATOM 1012 C C . GLU A 1 121 ? -18.783 3.882 1.112 1.00 90.12 121 GLU A C 1
ATOM 1014 O O . GLU A 1 121 ? -18.470 5.051 0.874 1.00 90.12 121 GLU A O 1
ATOM 1019 N N . LEU A 1 122 ? -18.088 3.122 1.968 1.00 92.94 122 LEU A N 1
ATOM 1020 C CA . LEU A 1 122 ? -16.895 3.615 2.662 1.00 92.94 122 LEU A CA 1
ATOM 1021 C C . LEU A 1 122 ? -15.819 4.042 1.653 1.00 92.94 122 LEU A C 1
ATOM 1023 O O . LEU A 1 122 ? -15.214 5.104 1.813 1.00 92.94 122 LEU A O 1
ATOM 1027 N N . LYS A 1 123 ? -15.610 3.254 0.589 1.00 92.31 123 LYS A N 1
ATOM 1028 C CA . LYS A 1 123 ? -14.659 3.580 -0.480 1.00 92.31 123 LYS A CA 1
ATOM 1029 C C . LYS A 1 123 ? -15.113 4.781 -1.309 1.00 92.31 123 LYS A C 1
ATOM 1031 O O . LYS A 1 123 ? -14.293 5.657 -1.575 1.00 92.31 123 LYS A O 1
ATOM 1036 N N . GLU A 1 124 ? -16.400 4.893 -1.651 1.00 93.75 124 GLU A N 1
ATOM 1037 C CA . GLU A 1 124 ? -16.937 6.087 -2.320 1.00 93.75 124 GLU A CA 1
ATOM 1038 C C . GLU A 1 124 ? -16.685 7.350 -1.479 1.00 93.75 124 GLU A C 1
ATOM 1040 O O . GLU A 1 124 ? -16.120 8.330 -1.972 1.00 93.75 124 GLU A O 1
ATOM 1045 N N . LYS A 1 125 ? -17.001 7.306 -0.179 1.00 95.56 125 LYS A N 1
ATOM 1046 C CA . LYS A 1 125 ? -16.755 8.414 0.750 1.00 95.56 125 LYS A CA 1
ATOM 1047 C C . LYS A 1 125 ? -15.268 8.771 0.849 1.00 95.56 125 LYS A C 1
ATOM 1049 O O . LYS A 1 125 ? -14.931 9.955 0.863 1.00 95.56 125 LYS A O 1
ATOM 1054 N N . VAL A 1 126 ? -14.377 7.781 0.905 1.00 95.19 126 VAL A N 1
ATOM 1055 C CA . VAL A 1 126 ? -12.919 7.991 0.972 1.00 95.19 126 VAL A CA 1
ATOM 1056 C C . VAL A 1 126 ? -12.338 8.542 -0.342 1.00 95.19 126 VAL A C 1
ATOM 1058 O O . VAL A 1 126 ? -11.375 9.317 -0.316 1.00 95.19 126 VAL A O 1
ATOM 1061 N N . ASN A 1 127 ? -12.954 8.235 -1.485 1.00 91.94 127 ASN A N 1
ATOM 1062 C CA . ASN A 1 127 ? -12.624 8.841 -2.778 1.00 91.94 127 ASN A CA 1
ATOM 1063 C C . ASN A 1 127 ? -13.095 10.306 -2.885 1.00 91.94 127 ASN A C 1
ATOM 1065 O O . ASN A 1 127 ? -12.472 11.096 -3.588 1.00 91.94 127 ASN A O 1
ATOM 1069 N N . GLN A 1 128 ? -14.151 10.691 -2.158 1.00 94.06 128 GLN A N 1
ATOM 1070 C CA . GLN A 1 128 ? -14.656 12.073 -2.074 1.00 94.06 128 GLN A CA 1
ATOM 1071 C C . GLN A 1 128 ? -13.884 12.968 -1.079 1.00 94.06 128 GLN A C 1
ATOM 1073 O O . GLN A 1 128 ? -14.167 14.166 -0.978 1.00 94.06 128 GLN A O 1
ATOM 1078 N N . LEU A 1 129 ? -12.934 12.419 -0.313 1.00 94.38 129 LEU A N 1
ATOM 1079 C CA . LEU A 1 129 ? -12.072 13.207 0.574 1.00 94.38 129 LEU A CA 1
ATOM 1080 C C . LEU A 1 129 ? -11.166 14.150 -0.230 1.00 94.38 129 LEU A C 1
ATOM 1082 O O . LEU A 1 129 ? -10.871 13.915 -1.399 1.00 94.38 129 LEU A O 1
ATOM 1086 N N . ASN A 1 130 ? -10.706 15.234 0.404 1.00 94.44 130 ASN A N 1
ATOM 1087 C CA . ASN A 1 130 ? -9.904 16.251 -0.277 1.00 94.44 130 ASN A CA 1
ATOM 1088 C C . ASN A 1 130 ? -8.616 15.627 -0.878 1.00 94.44 130 ASN A C 1
ATOM 1090 O O . ASN A 1 130 ? -7.774 15.139 -0.116 1.00 94.44 130 ASN A O 1
ATOM 1094 N N . PRO A 1 131 ? -8.440 15.650 -2.217 1.00 94.00 131 PRO A N 1
ATOM 1095 C CA . PRO A 1 131 ? -7.366 14.912 -2.873 1.00 94.00 131 PRO A CA 1
ATOM 1096 C C . PRO A 1 131 ? -5.991 15.520 -2.588 1.00 94.00 131 PRO A C 1
ATOM 1098 O O . PRO A 1 131 ? -5.051 14.777 -2.329 1.00 94.00 131 PRO A O 1
ATOM 1101 N N . GLU A 1 132 ? -5.874 16.848 -2.560 1.00 95.19 132 GLU A N 1
ATOM 1102 C CA . GLU A 1 132 ? -4.640 17.575 -2.224 1.00 95.19 132 GLU A CA 1
ATOM 1103 C C . GLU A 1 132 ? -4.097 17.144 -0.851 1.00 95.19 132 GLU A C 1
ATOM 1105 O O . GLU A 1 132 ? -2.933 16.779 -0.718 1.00 95.19 132 GLU A O 1
ATOM 1110 N N . LYS A 1 133 ? -4.966 17.055 0.161 1.00 95.81 133 LYS A N 1
ATOM 1111 C CA . LYS A 1 133 ? -4.612 16.582 1.505 1.00 95.81 133 LYS A CA 1
ATOM 1112 C C . LYS A 1 133 ? -4.230 15.102 1.549 1.00 95.81 133 LYS A C 1
ATOM 1114 O O . LYS A 1 133 ? -3.333 14.753 2.315 1.00 95.81 133 LYS A O 1
ATOM 1119 N N . LYS A 1 134 ? -4.846 14.238 0.728 1.00 95.69 134 LYS A N 1
ATOM 1120 C CA . LYS A 1 134 ? -4.402 12.835 0.574 1.00 95.69 134 LYS A CA 1
ATOM 1121 C C . LYS A 1 134 ? -2.999 12.762 -0.041 1.00 95.69 134 LYS A C 1
ATOM 1123 O O . LYS A 1 134 ? -2.181 11.988 0.441 1.00 95.69 134 LYS A O 1
ATOM 1128 N N . HIS A 1 135 ? -2.688 13.602 -1.031 1.00 95.62 135 HIS A N 1
ATOM 1129 C CA . HIS A 1 135 ? -1.340 13.681 -1.607 1.00 95.62 135 HIS A CA 1
ATOM 1130 C C . HIS A 1 135 ? -0.324 14.204 -0.584 1.00 95.62 135 HIS A C 1
ATOM 1132 O O . HIS A 1 135 ? 0.708 13.571 -0.387 1.00 95.62 135 HIS A O 1
ATOM 1138 N N . ILE A 1 136 ? -0.637 15.282 0.148 1.00 95.81 136 ILE A N 1
ATOM 1139 C CA . ILE A 1 136 ? 0.212 15.778 1.247 1.00 95.81 136 ILE A CA 1
ATOM 1140 C C . ILE A 1 136 ? 0.488 14.662 2.265 1.00 95.81 136 ILE A C 1
ATOM 1142 O O . ILE A 1 136 ? 1.623 14.522 2.707 1.00 95.81 136 ILE A O 1
ATOM 1146 N N . LEU A 1 137 ? -0.505 13.833 2.610 1.00 96.69 137 LEU A N 1
ATOM 1147 C CA . LEU A 1 137 ? -0.286 12.676 3.482 1.00 96.69 137 LEU A CA 1
ATOM 1148 C C . LEU A 1 137 ? 0.699 11.659 2.900 1.00 96.69 137 LEU A C 1
ATOM 1150 O O . LEU A 1 137 ? 1.577 11.216 3.634 1.00 96.69 137 LEU A O 1
ATOM 1154 N N . VAL A 1 138 ? 0.604 11.330 1.608 1.00 96.62 138 VAL A N 1
ATOM 1155 C CA . VAL A 1 138 ? 1.571 10.441 0.940 1.00 96.62 138 VAL A CA 1
ATOM 1156 C C . VAL A 1 138 ? 3.000 10.978 1.104 1.00 96.62 138 VAL A C 1
ATOM 1158 O O . VAL A 1 138 ? 3.843 10.268 1.648 1.00 96.62 138 VAL A O 1
ATOM 1161 N N . PHE A 1 139 ? 3.243 12.252 0.773 1.00 93.56 139 PHE A N 1
ATOM 1162 C CA . PHE A 1 139 ? 4.558 12.905 0.911 1.00 93.56 139 PHE A CA 1
ATOM 1163 C C . PHE A 1 139 ? 5.027 13.132 2.363 1.00 93.56 139 PHE A C 1
ATOM 1165 O O . PHE A 1 139 ? 6.194 13.433 2.596 1.00 93.56 139 PHE A O 1
ATOM 1172 N N . LYS A 1 140 ? 4.138 13.042 3.362 1.00 95.00 140 LYS A N 1
ATOM 1173 C CA . LYS A 1 140 ? 4.505 13.152 4.790 1.00 95.00 140 LYS A CA 1
ATOM 1174 C C . LYS A 1 140 ? 4.733 11.803 5.471 1.00 95.00 140 LYS A C 1
ATOM 1176 O O . LYS A 1 140 ? 5.321 11.779 6.551 1.00 95.00 140 LYS A O 1
ATOM 1181 N N . ILE A 1 141 ? 4.247 10.709 4.884 1.00 94.62 141 ILE A N 1
ATOM 1182 C CA . ILE A 1 141 ? 4.316 9.360 5.463 1.00 94.62 141 ILE A CA 1
ATOM 1183 C C . ILE A 1 141 ? 5.402 8.516 4.786 1.00 94.62 141 ILE A C 1
ATOM 1185 O O . ILE A 1 141 ? 6.124 7.796 5.477 1.00 94.62 141 ILE A O 1
ATOM 1189 N N . PHE A 1 142 ? 5.526 8.608 3.462 1.00 94.81 142 PHE A N 1
ATOM 1190 C CA . PHE A 1 142 ? 6.436 7.798 2.651 1.00 94.81 142 PHE A CA 1
ATOM 1191 C C . PHE A 1 142 ? 7.579 8.650 2.096 1.00 94.81 142 PHE A C 1
ATOM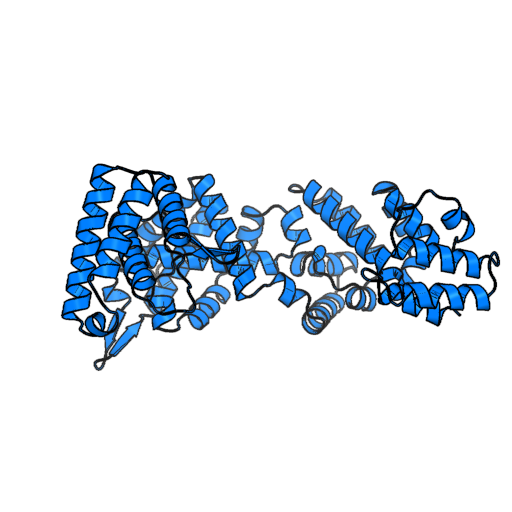 1193 O O . PHE A 1 142 ? 7.436 9.862 1.943 1.00 94.81 142 PHE A O 1
ATOM 1200 N N . LYS A 1 143 ? 8.726 8.026 1.809 1.00 92.94 143 LYS A N 1
ATOM 1201 C CA . LYS A 1 143 ? 9.889 8.735 1.248 1.00 92.94 143 LYS A CA 1
ATOM 1202 C C . LYS A 1 143 ? 9.725 8.950 -0.252 1.00 92.94 143 LYS A C 1
ATOM 1204 O O . LYS A 1 143 ? 9.172 8.089 -0.930 1.00 92.94 143 LYS A O 1
ATOM 1209 N N . ASP A 1 144 ? 10.302 10.013 -0.798 1.00 90.44 144 ASP A N 1
ATOM 1210 C CA . ASP A 1 144 ? 10.191 10.350 -2.229 1.00 90.44 144 ASP A CA 1
ATOM 1211 C C . ASP A 1 144 ? 10.659 9.183 -3.113 1.00 90.44 144 ASP A C 1
ATOM 1213 O O . ASP A 1 144 ? 9.948 8.735 -4.011 1.00 90.44 144 ASP A O 1
ATOM 1217 N N . GLY A 1 145 ? 11.810 8.590 -2.775 1.00 90.81 145 GLY A N 1
ATOM 1218 C CA . GLY A 1 145 ? 12.335 7.416 -3.470 1.00 90.81 145 GLY A CA 1
ATOM 1219 C C . GLY A 1 145 ? 11.477 6.150 -3.339 1.00 90.81 145 GLY A C 1
ATOM 1220 O O . GLY A 1 145 ? 11.563 5.279 -4.201 1.00 90.81 145 GLY A O 1
ATOM 1221 N N . GLU A 1 146 ? 10.634 6.030 -2.310 1.00 92.50 146 GLU A N 1
ATOM 1222 C CA . GLU A 1 146 ? 9.632 4.957 -2.188 1.00 92.50 146 GLU A CA 1
ATOM 1223 C C . GLU A 1 146 ? 8.423 5.268 -3.088 1.00 92.50 146 GLU A C 1
ATOM 1225 O O . GLU A 1 146 ? 8.020 4.424 -3.893 1.00 92.50 146 GLU A O 1
ATOM 1230 N N . ILE A 1 147 ? 7.918 6.507 -3.028 1.00 94.00 147 ILE A N 1
ATOM 1231 C CA . ILE A 1 147 ? 6.780 7.007 -3.814 1.00 94.00 147 ILE A CA 1
ATOM 1232 C C . ILE A 1 147 ? 7.037 6.865 -5.317 1.00 94.00 147 ILE A C 1
ATOM 1234 O O . ILE A 1 147 ? 6.231 6.254 -6.010 1.00 94.00 147 ILE A O 1
ATOM 1238 N N . ILE A 1 148 ? 8.180 7.330 -5.823 1.00 91.19 148 ILE A N 1
ATOM 1239 C CA . ILE A 1 148 ? 8.539 7.239 -7.251 1.00 91.19 148 ILE A CA 1
ATOM 1240 C C . ILE A 1 148 ? 8.769 5.779 -7.679 1.00 91.19 148 ILE A C 1
ATOM 1242 O O . ILE A 1 148 ? 8.534 5.408 -8.828 1.00 91.19 148 ILE A O 1
ATOM 1246 N N . SER A 1 149 ? 9.186 4.909 -6.754 1.00 91.62 149 SER A N 1
ATOM 1247 C CA . SER A 1 149 ? 9.394 3.485 -7.042 1.00 91.62 149 SER A CA 1
ATOM 1248 C C . SER A 1 149 ? 8.088 2.707 -7.237 1.00 91.62 149 SER A C 1
ATOM 1250 O O . SER A 1 149 ? 8.067 1.777 -8.044 1.00 91.62 149 SER A O 1
ATOM 1252 N N . LYS A 1 150 ? 7.022 3.039 -6.492 1.00 92.50 150 LYS A N 1
ATOM 1253 C CA . LYS A 1 150 ? 5.757 2.268 -6.448 1.00 92.50 150 LYS A CA 1
ATOM 1254 C C . LYS A 1 150 ? 4.509 3.018 -6.927 1.00 92.50 150 LYS A C 1
ATOM 1256 O O . LYS A 1 150 ? 3.481 2.386 -7.143 1.00 92.50 150 LYS A O 1
ATOM 1261 N N . GLY A 1 151 ? 4.610 4.328 -7.123 1.00 94.44 151 GLY A N 1
ATOM 1262 C CA . GLY A 1 151 ? 3.542 5.197 -7.597 1.00 94.44 151 GLY A CA 1
ATOM 1263 C C . GLY A 1 151 ? 2.716 5.803 -6.465 1.00 94.44 151 GLY A C 1
ATOM 1264 O O . GLY A 1 151 ? 2.320 5.134 -5.508 1.00 94.44 151 GLY A O 1
ATOM 1265 N N . VAL A 1 152 ? 2.382 7.084 -6.611 1.00 95.44 152 VAL A N 1
ATOM 1266 C CA . VAL A 1 152 ? 1.426 7.808 -5.765 1.00 95.44 152 VAL A CA 1
ATOM 1267 C C . VAL A 1 152 ? 0.068 7.104 -5.768 1.00 95.44 152 VAL A C 1
ATOM 1269 O O . VAL A 1 152 ? -0.573 7.056 -4.722 1.00 95.44 152 VAL A O 1
ATOM 1272 N N . ALA A 1 153 ? -0.361 6.497 -6.883 1.00 94.19 153 ALA A N 1
ATOM 1273 C CA . ALA A 1 153 ? -1.625 5.758 -6.945 1.00 94.19 153 ALA A CA 1
ATOM 1274 C C . ALA A 1 153 ? -1.696 4.622 -5.909 1.00 94.19 153 ALA A C 1
ATOM 1276 O O . ALA A 1 153 ? -2.725 4.453 -5.251 1.00 94.19 153 ALA A O 1
ATOM 1277 N N . TYR A 1 154 ? -0.599 3.878 -5.730 1.00 95.62 154 TYR A N 1
ATOM 1278 C CA . TYR A 1 154 ? -0.488 2.831 -4.714 1.00 95.62 154 TYR A CA 1
ATOM 1279 C C . TYR A 1 154 ? -0.519 3.420 -3.302 1.00 95.62 154 TYR A C 1
ATOM 1281 O O . TYR A 1 154 ? -1.347 3.017 -2.488 1.00 95.62 154 TYR A O 1
ATOM 1289 N N . TYR A 1 155 ? 0.297 4.436 -3.010 1.00 96.44 155 TYR A N 1
ATOM 1290 C CA . TYR A 1 155 ? 0.318 5.016 -1.664 1.00 96.44 155 TYR A CA 1
ATOM 1291 C C . TYR A 1 155 ? -0.983 5.732 -1.283 1.00 96.44 155 TYR A C 1
ATOM 1293 O O . TYR A 1 155 ? -1.376 5.668 -0.122 1.00 96.44 155 TYR A O 1
ATOM 1301 N N . LEU A 1 156 ? -1.708 6.333 -2.233 1.00 96.06 156 LEU A N 1
ATOM 1302 C CA . LEU A 1 156 ? -3.071 6.829 -2.005 1.00 96.06 156 LEU A CA 1
ATOM 1303 C C . LEU A 1 156 ? -4.026 5.696 -1.598 1.00 96.06 156 LEU A C 1
ATOM 1305 O O . LEU A 1 156 ? -4.823 5.893 -0.685 1.00 96.06 156 LEU A O 1
ATOM 1309 N N . SER A 1 157 ? -3.907 4.518 -2.222 1.00 95.31 157 SER A N 1
ATOM 1310 C CA . SER A 1 157 ? -4.638 3.306 -1.823 1.00 95.31 157 SER A CA 1
ATOM 1311 C C . SER A 1 157 ? -4.293 2.918 -0.376 1.00 95.31 157 SER A C 1
ATOM 1313 O O . SER A 1 157 ? -5.186 2.757 0.450 1.00 95.31 157 SER A O 1
ATOM 1315 N N . VAL A 1 158 ? -3.005 2.901 -0.006 1.00 96.19 158 VAL A N 1
ATOM 1316 C CA . VAL A 1 158 ? -2.555 2.629 1.378 1.00 96.19 158 VAL A CA 1
ATOM 1317 C C . VAL A 1 158 ? -3.130 3.635 2.395 1.00 96.19 158 VAL A C 1
ATOM 1319 O O . VAL A 1 158 ? -3.505 3.234 3.498 1.00 96.19 158 VAL A O 1
ATOM 1322 N N . ILE A 1 159 ? -3.259 4.926 2.050 1.00 97.12 159 ILE A N 1
ATOM 1323 C CA . ILE A 1 159 ? -3.929 5.916 2.922 1.00 97.12 159 ILE A CA 1
ATOM 1324 C C . ILE A 1 159 ? -5.403 5.548 3.160 1.00 97.12 159 ILE A C 1
ATOM 1326 O O . ILE A 1 159 ? -5.897 5.731 4.274 1.00 97.12 159 ILE A O 1
ATOM 1330 N N . ASP A 1 160 ? -6.096 4.992 2.167 1.00 95.81 160 ASP A N 1
ATOM 1331 C CA . ASP A 1 160 ? -7.494 4.563 2.307 1.00 95.81 160 ASP A CA 1
ATOM 1332 C C . ASP A 1 160 ? -7.625 3.407 3.305 1.00 95.81 160 ASP A C 1
ATOM 1334 O O . ASP A 1 160 ? -8.455 3.463 4.215 1.00 95.81 160 ASP A O 1
ATOM 1338 N N . TYR A 1 161 ? -6.751 2.401 3.211 1.00 94.06 161 TYR A N 1
ATOM 1339 C CA . TYR A 1 161 ? -6.723 1.295 4.173 1.00 94.06 161 TYR A CA 1
ATOM 1340 C C . TYR A 1 161 ? -6.316 1.752 5.579 1.00 94.06 161 TYR A C 1
ATOM 1342 O O . TYR A 1 161 ? -6.900 1.289 6.561 1.00 94.06 161 TYR A O 1
ATOM 1350 N N . LEU A 1 162 ? -5.420 2.737 5.706 1.00 95.12 162 LEU A N 1
ATOM 1351 C CA . LEU A 1 162 ? -5.114 3.363 6.997 1.00 95.12 162 LEU A CA 1
ATOM 1352 C C . LEU A 1 162 ? -6.344 4.071 7.599 1.00 95.12 162 LEU A C 1
ATOM 1354 O O . LEU A 1 162 ? -6.590 3.954 8.801 1.00 95.12 162 LEU A O 1
ATOM 1358 N N . ILE A 1 163 ? -7.152 4.758 6.782 1.00 95.62 163 ILE A N 1
ATOM 1359 C CA . ILE A 1 163 ? -8.432 5.344 7.216 1.00 95.62 163 ILE A CA 1
ATOM 1360 C C . ILE A 1 163 ? -9.400 4.244 7.680 1.00 95.62 163 ILE A C 1
ATOM 1362 O O . ILE A 1 163 ? -10.018 4.398 8.734 1.00 95.62 163 ILE A O 1
ATOM 1366 N N . PHE A 1 164 ? -9.506 3.124 6.957 1.00 92.56 164 PHE A N 1
ATOM 1367 C CA . PHE A 1 164 ? -10.376 2.007 7.347 1.00 92.56 164 PHE A CA 1
ATOM 1368 C C . PHE A 1 164 ? -9.937 1.333 8.658 1.00 92.56 164 PHE A C 1
ATOM 1370 O O . PHE A 1 164 ? -10.783 1.065 9.507 1.00 92.56 164 PHE A O 1
ATOM 1377 N N . LEU A 1 165 ? -8.634 1.150 8.897 1.00 90.81 165 LEU A N 1
ATOM 1378 C CA . LEU A 1 165 ? -8.116 0.637 10.177 1.00 90.81 165 LEU A CA 1
ATOM 1379 C C . LEU A 1 165 ? -8.479 1.546 11.362 1.00 90.81 165 LEU A C 1
ATOM 1381 O O . LEU A 1 165 ? -8.858 1.072 12.437 1.00 90.81 165 LEU A O 1
ATOM 1385 N N . PHE A 1 166 ? -8.408 2.865 11.170 1.00 92.56 166 PHE A N 1
ATOM 1386 C CA . PHE A 1 166 ? -8.867 3.815 12.180 1.00 92.56 166 PHE A CA 1
ATOM 1387 C C . PHE A 1 166 ? -10.394 3.878 12.304 1.00 92.56 166 PHE A C 1
ATOM 1389 O O . PHE A 1 166 ? -10.884 4.178 13.393 1.00 92.56 166 PHE A O 1
ATOM 1396 N N . LEU A 1 167 ? -11.150 3.556 11.248 1.00 92.81 167 LEU A N 1
ATOM 1397 C CA . LEU A 1 167 ? -12.608 3.436 11.302 1.00 92.81 167 LEU A CA 1
ATOM 1398 C C . LEU A 1 167 ? -13.027 2.232 12.146 1.00 92.81 167 LEU A C 1
ATOM 1400 O O . LEU A 1 167 ? -13.821 2.410 13.065 1.00 92.81 167 LEU A O 1
ATOM 1404 N N . ASP A 1 168 ? -12.435 1.054 11.926 1.00 87.56 168 ASP A N 1
ATOM 1405 C CA . ASP A 1 168 ? -12.639 -0.123 12.784 1.00 87.56 168 ASP A CA 1
ATOM 1406 C C . ASP A 1 168 ? -12.381 0.215 14.258 1.00 87.56 168 ASP A C 1
ATOM 1408 O O . ASP A 1 168 ? -13.220 -0.036 15.126 1.00 87.56 168 ASP A O 1
ATOM 1412 N N . LYS A 1 169 ? -11.237 0.848 14.553 1.00 86.56 169 LYS A N 1
ATOM 1413 C CA . LYS A 1 169 ? -10.883 1.291 15.910 1.00 86.56 169 LYS A CA 1
ATOM 1414 C C . LYS A 1 169 ? -11.884 2.311 16.470 1.00 86.56 169 LYS A C 1
ATOM 1416 O O . LYS A 1 169 ? -12.228 2.230 17.647 1.00 86.56 169 LYS A O 1
ATOM 1421 N N . ALA A 1 170 ? -12.386 3.234 15.649 1.00 88.94 170 ALA A N 1
ATOM 1422 C CA . ALA A 1 170 ? -13.385 4.221 16.056 1.00 88.94 170 ALA A CA 1
ATOM 1423 C C . ALA A 1 170 ? -14.774 3.617 16.328 1.00 88.94 170 ALA A C 1
ATOM 1425 O O . ALA A 1 170 ? -15.483 4.129 17.197 1.00 88.94 170 ALA A O 1
ATOM 1426 N N . LEU A 1 171 ? -15.141 2.538 15.628 1.00 87.69 171 LEU A N 1
ATOM 1427 C CA . LEU A 1 171 ? -16.343 1.745 15.899 1.00 87.69 171 LEU A CA 1
ATOM 1428 C C . LEU A 1 171 ? -16.190 0.948 17.203 1.00 87.69 171 LEU A C 1
ATOM 1430 O O . LEU A 1 171 ? -17.054 1.039 18.069 1.00 87.69 171 LEU A O 1
ATOM 1434 N N . TYR A 1 172 ? -15.066 0.244 17.390 1.00 82.00 172 TYR A N 1
ATOM 1435 C CA . TYR A 1 172 ? -14.785 -0.521 18.616 1.00 82.00 172 TYR A CA 1
ATOM 1436 C C . TYR A 1 172 ? -14.697 0.347 19.882 1.00 82.00 172 TYR A C 1
ATOM 1438 O O . TYR A 1 172 ? -15.141 -0.076 20.943 1.00 82.00 172 TYR A O 1
ATOM 1446 N N . GLU A 1 173 ? -14.134 1.555 19.799 1.00 82.50 173 GLU A N 1
ATOM 1447 C CA . GLU A 1 173 ? -14.074 2.489 20.936 1.00 82.50 173 GLU A CA 1
ATOM 1448 C C . GLU A 1 173 ? -15.323 3.377 21.069 1.00 82.50 173 GLU A C 1
ATOM 1450 O O . GLU A 1 173 ? -15.322 4.319 21.871 1.00 82.50 173 GLU A O 1
ATOM 1455 N N . GLU A 1 174 ? -16.368 3.122 20.273 1.00 86.81 174 GLU A N 1
ATOM 1456 C CA . GLU A 1 174 ? -17.618 3.889 20.217 1.00 86.81 174 GLU A CA 1
ATOM 1457 C C . GLU A 1 174 ? -17.363 5.406 20.183 1.00 86.81 174 GLU A C 1
ATOM 1459 O O . GLU A 1 174 ? -17.832 6.173 21.036 1.00 86.81 174 GLU A O 1
ATOM 1464 N N . VAL A 1 175 ? -16.526 5.884 19.248 1.00 88.69 175 VAL A N 1
ATOM 1465 C CA . VAL A 1 175 ? -16.268 7.332 19.082 1.00 88.69 175 VAL A CA 1
ATOM 1466 C C . VAL A 1 175 ? -17.581 8.083 18.946 1.00 88.69 175 VAL A C 1
ATOM 1468 O O . VAL A 1 175 ? -17.764 9.107 19.604 1.00 88.69 175 VAL A O 1
ATOM 1471 N N . ILE A 1 176 ? -18.494 7.516 18.162 1.00 89.88 176 ILE A N 1
ATOM 1472 C CA . ILE A 1 176 ? -19.928 7.756 18.237 1.00 89.88 176 ILE A CA 1
ATOM 1473 C C . ILE A 1 176 ? -20.550 6.511 18.885 1.00 89.88 176 ILE A C 1
ATOM 1475 O O . ILE A 1 176 ? -20.149 5.393 18.578 1.00 89.88 176 ILE A O 1
ATOM 1479 N N . ASP A 1 177 ? -21.513 6.733 19.779 1.00 87.75 177 ASP A N 1
ATOM 1480 C CA . ASP A 1 177 ? -22.305 5.698 20.457 1.00 87.75 177 ASP A CA 1
ATOM 1481 C C . ASP A 1 177 ? -22.927 4.724 19.443 1.00 87.75 177 ASP A C 1
ATOM 1483 O O . ASP A 1 177 ? -23.501 5.160 18.436 1.00 87.75 177 ASP A O 1
ATOM 1487 N N . ILE A 1 178 ? -22.837 3.420 19.710 1.00 85.81 178 ILE A N 1
ATOM 1488 C CA . ILE A 1 178 ? -23.293 2.386 18.777 1.00 85.81 178 ILE A CA 1
ATOM 1489 C C . ILE A 1 178 ? -24.791 2.502 18.456 1.00 85.81 178 ILE A C 1
ATOM 1491 O O . ILE A 1 178 ? -25.180 2.278 17.315 1.00 85.81 178 ILE A O 1
ATOM 1495 N N . ASN A 1 179 ? -25.610 2.992 19.394 1.00 85.25 179 ASN A N 1
ATOM 1496 C CA . ASN A 1 179 ? -27.054 3.220 19.227 1.00 85.25 179 ASN A CA 1
ATOM 1497 C C . ASN A 1 179 ? -27.378 4.464 18.374 1.00 85.25 179 ASN A C 1
ATOM 1499 O O . ASN A 1 179 ? -28.536 4.745 18.061 1.00 85.25 179 ASN A O 1
ATOM 1503 N N . LYS A 1 180 ? -26.365 5.266 18.020 1.00 89.12 180 LYS A N 1
ATOM 1504 C CA . LYS A 1 180 ? -26.477 6.301 16.983 1.00 89.12 180 LYS A CA 1
ATOM 1505 C C . LYS A 1 180 ? -26.026 5.779 15.621 1.00 89.12 180 LYS A C 1
ATOM 1507 O O . LYS A 1 180 ? -26.531 6.262 14.610 1.00 89.12 180 LYS A O 1
ATOM 1512 N N . ILE A 1 181 ? -25.103 4.821 15.583 1.00 89.62 181 ILE A N 1
ATOM 1513 C CA . ILE A 1 181 ? -24.633 4.199 14.341 1.00 89.62 181 ILE A CA 1
ATOM 1514 C C . ILE A 1 181 ? -25.666 3.197 13.830 1.00 89.62 181 ILE A C 1
ATOM 1516 O O . ILE A 1 181 ? -26.069 3.301 12.679 1.00 89.62 181 ILE A O 1
ATOM 1520 N N . LEU A 1 182 ? -26.137 2.288 14.677 1.00 89.81 182 LEU A N 1
ATOM 1521 C CA . LEU A 1 182 ? -27.207 1.340 14.385 1.00 89.81 182 LEU A CA 1
ATOM 1522 C C . LEU A 1 182 ? -28.533 1.924 14.876 1.00 89.81 182 LEU A C 1
ATOM 1524 O O . LEU A 1 182 ? -28.665 2.269 16.050 1.00 89.81 182 LEU A O 1
ATOM 1528 N N . LYS A 1 183 ? -29.504 2.072 13.973 1.00 87.00 183 LYS A N 1
ATOM 1529 C CA . LYS A 1 183 ? -30.827 2.635 14.267 1.00 87.00 183 LYS A CA 1
ATOM 1530 C C . LYS A 1 183 ? -31.905 1.648 13.844 1.00 87.00 183 LYS A C 1
ATOM 1532 O O . LYS A 1 183 ? -31.906 1.196 12.705 1.00 87.00 183 LYS A O 1
ATOM 1537 N N . GLU A 1 184 ? -32.836 1.350 14.742 1.00 83.75 184 GLU A N 1
ATOM 1538 C CA . GLU A 1 184 ? -34.035 0.597 14.379 1.00 83.75 184 GLU A CA 1
ATOM 1539 C C . GLU A 1 184 ? -34.989 1.496 13.579 1.00 83.75 184 GLU A C 1
ATOM 1541 O O . GLU A 1 184 ? -35.302 2.619 13.988 1.00 83.75 184 GLU A O 1
ATOM 1546 N N . LYS A 1 185 ? -35.440 1.005 12.425 1.00 81.06 185 LYS A N 1
ATOM 1547 C CA . LYS A 1 185 ? -36.400 1.671 11.549 1.00 81.06 185 LYS A CA 1
ATOM 1548 C C . LYS A 1 185 ? -37.262 0.625 10.851 1.00 81.06 185 LYS A C 1
ATOM 1550 O O . LYS A 1 185 ? -36.753 -0.315 10.250 1.00 81.06 185 LYS A O 1
ATOM 1555 N N . ASP A 1 186 ? -38.578 0.782 10.967 1.00 82.75 186 ASP A N 1
ATOM 1556 C CA . ASP A 1 186 ? -39.578 -0.120 10.379 1.00 82.75 186 ASP A CA 1
ATOM 1557 C C . ASP A 1 186 ? -39.355 -1.612 10.735 1.00 82.75 186 ASP A C 1
ATOM 1559 O O . ASP A 1 186 ? -39.630 -2.505 9.936 1.00 82.75 186 ASP A O 1
ATOM 1563 N N . GLY A 1 187 ? -38.835 -1.879 11.944 1.00 82.19 187 GLY A N 1
ATOM 1564 C CA . GLY A 1 187 ? -38.505 -3.220 12.452 1.00 82.19 187 GLY A CA 1
ATOM 1565 C C . GLY A 1 187 ? -37.174 -3.806 11.960 1.00 82.19 187 GLY A C 1
ATOM 1566 O O . GLY A 1 187 ? -36.862 -4.945 12.291 1.00 82.19 187 GLY A O 1
ATOM 1567 N N . ASN A 1 188 ? -36.386 -3.051 11.189 1.00 85.00 188 ASN A N 1
ATOM 1568 C CA . ASN A 1 188 ? -35.063 -3.445 10.704 1.00 85.00 188 ASN A CA 1
ATOM 1569 C C . ASN A 1 188 ? -33.967 -2.584 11.346 1.00 85.00 188 ASN A C 1
ATOM 1571 O O . ASN A 1 188 ? -34.199 -1.426 11.691 1.00 85.00 188 ASN A O 1
ATOM 1575 N N . ILE A 1 189 ? -32.754 -3.123 11.468 1.00 84.50 189 ILE A N 1
ATOM 1576 C CA . ILE A 1 189 ? -31.579 -2.345 11.881 1.00 84.50 189 ILE A CA 1
ATOM 1577 C C . ILE A 1 189 ? -30.955 -1.713 10.629 1.00 84.50 189 ILE A C 1
ATOM 1579 O O . ILE A 1 189 ? -30.565 -2.419 9.705 1.00 84.50 189 ILE A O 1
ATOM 1583 N N . GLU A 1 190 ? -30.845 -0.385 10.600 1.00 89.12 190 GLU A N 1
ATOM 1584 C CA . GLU A 1 190 ? -30.172 0.383 9.545 1.00 89.12 190 GLU A CA 1
ATOM 1585 C C . GLU A 1 190 ? -28.896 1.052 10.082 1.00 89.12 190 GLU A C 1
ATOM 1587 O O . GLU A 1 190 ? -28.869 1.578 11.199 1.00 89.12 190 GLU A O 1
ATOM 1592 N N . VAL A 1 191 ? -27.843 1.110 9.258 1.00 90.25 191 VAL A N 1
ATOM 1593 C CA . VAL A 1 191 ? -26.626 1.873 9.575 1.00 90.25 191 VAL A CA 1
ATOM 1594 C C . VAL A 1 191 ? -26.803 3.344 9.203 1.00 90.25 191 VAL A C 1
ATOM 1596 O O . VAL A 1 191 ? -27.167 3.707 8.082 1.00 90.25 191 VAL A O 1
ATOM 1599 N N . SER A 1 192 ? -26.474 4.234 10.134 1.00 90.31 192 SER A N 1
ATOM 1600 C CA . SER A 1 192 ? -26.523 5.670 9.926 1.00 90.31 192 SER A CA 1
ATOM 1601 C C . SER A 1 192 ? -25.323 6.166 9.121 1.00 90.31 192 SER A C 1
ATOM 1603 O O . SER A 1 192 ? -24.341 6.674 9.663 1.00 90.31 192 SER A O 1
ATOM 1605 N N . LYS A 1 193 ? -25.465 6.090 7.794 1.00 88.62 193 LYS A N 1
ATOM 1606 C CA . LYS A 1 193 ? -24.540 6.616 6.774 1.00 88.62 193 LYS A CA 1
ATOM 1607 C C . LYS A 1 193 ? -23.948 7.987 7.130 1.00 88.62 193 LYS A C 1
ATOM 1609 O O . LYS A 1 193 ? -22.749 8.206 7.014 1.00 88.62 193 LYS A O 1
ATOM 1614 N N . LYS A 1 194 ? -24.772 8.910 7.646 1.00 88.88 194 LYS A N 1
ATOM 1615 C CA . LYS A 1 194 ? -24.342 10.244 8.108 1.00 88.88 194 LYS A CA 1
ATOM 1616 C C . LYS A 1 194 ? -23.255 10.177 9.191 1.00 88.88 194 LYS A C 1
ATOM 1618 O O . LYS A 1 194 ? -22.279 10.920 9.120 1.00 88.88 194 LYS A O 1
ATOM 1623 N N . ASP A 1 195 ? -23.448 9.331 10.198 1.00 90.44 195 ASP A N 1
ATOM 1624 C CA . ASP A 1 195 ? -22.563 9.235 11.358 1.00 90.44 195 ASP A CA 1
ATOM 1625 C C . ASP A 1 195 ? -21.270 8.470 10.998 1.00 90.44 195 ASP A C 1
ATOM 1627 O O . ASP A 1 195 ? -20.187 8.887 11.406 1.00 90.44 195 ASP A O 1
ATOM 1631 N N . ILE A 1 196 ? -21.355 7.453 10.128 1.00 91.31 196 ILE A N 1
ATOM 1632 C CA . ILE A 1 196 ? -20.194 6.770 9.520 1.00 91.31 196 ILE A CA 1
ATOM 1633 C C . ILE A 1 196 ? -19.358 7.722 8.649 1.00 91.31 196 ILE A C 1
ATOM 1635 O O . ILE A 1 196 ? -18.144 7.830 8.830 1.00 91.31 196 ILE A O 1
ATOM 1639 N N . ASN A 1 197 ? -19.994 8.476 7.749 1.00 91.06 197 ASN A N 1
ATOM 1640 C CA . ASN A 1 197 ? -19.301 9.436 6.887 1.00 91.06 197 ASN A CA 1
ATOM 1641 C C . ASN A 1 197 ? -18.620 10.545 7.703 1.00 91.06 197 ASN A C 1
ATOM 1643 O O . ASN A 1 197 ? -17.516 10.969 7.360 1.00 91.06 197 ASN A O 1
ATOM 1647 N N . PHE A 1 198 ? -19.230 10.963 8.817 1.00 91.00 198 PHE A N 1
ATOM 1648 C CA . PHE A 1 198 ? -18.607 11.892 9.754 1.00 91.00 198 PHE A CA 1
ATOM 1649 C C . PHE A 1 198 ? -17.413 11.273 10.503 1.00 91.00 198 PHE A C 1
ATOM 1651 O O . PHE A 1 198 ? -16.417 11.966 10.701 1.00 91.00 198 PHE A O 1
ATOM 1658 N N . LEU A 1 199 ? -17.451 9.984 10.874 1.00 92.31 199 LEU A N 1
ATOM 1659 C CA . LEU A 1 199 ? -16.274 9.294 11.422 1.00 92.31 199 LEU A CA 1
ATOM 1660 C C . LEU A 1 199 ? -15.107 9.303 10.429 1.00 92.31 199 LEU A C 1
ATOM 1662 O O . LEU A 1 199 ? -14.012 9.702 10.820 1.00 92.31 199 LEU A O 1
ATOM 1666 N N . ILE A 1 200 ? -15.342 8.946 9.159 1.00 94.75 200 ILE A N 1
ATOM 1667 C CA . ILE A 1 200 ? -14.312 8.995 8.104 1.00 94.75 200 ILE A CA 1
ATOM 1668 C C . ILE A 1 200 ? -13.708 10.402 7.996 1.00 94.75 200 ILE A C 1
ATOM 1670 O O . ILE A 1 200 ? -12.485 10.546 7.985 1.00 94.75 200 ILE A O 1
ATOM 1674 N N . ASP A 1 201 ? -14.544 11.445 7.981 1.00 92.62 201 ASP A N 1
ATOM 1675 C CA . ASP A 1 201 ? -14.065 12.827 7.917 1.00 92.62 201 ASP A CA 1
ATOM 1676 C C . ASP A 1 201 ? -13.201 13.201 9.141 1.00 92.62 201 ASP A C 1
ATOM 1678 O O . ASP A 1 201 ? -12.158 13.842 8.983 1.00 92.62 201 ASP A O 1
ATOM 1682 N N . ILE A 1 202 ? -13.589 12.806 10.366 1.00 92.81 202 ILE A N 1
ATOM 1683 C CA . ILE A 1 202 ? -12.780 13.051 11.578 1.00 92.81 202 ILE A CA 1
ATOM 1684 C C . ILE A 1 202 ? -11.449 12.296 11.513 1.00 92.81 202 ILE A C 1
ATOM 1686 O O . ILE A 1 202 ? -10.416 12.856 11.880 1.00 92.81 202 ILE A O 1
ATOM 1690 N N . ILE A 1 203 ? -11.472 11.035 11.078 1.00 95.25 203 ILE A N 1
ATOM 1691 C CA . ILE A 1 203 ? -10.291 10.171 10.970 1.00 95.25 203 ILE A CA 1
ATOM 1692 C C . ILE A 1 203 ? -9.295 10.791 9.994 1.00 95.25 203 ILE A C 1
ATOM 1694 O O . ILE A 1 203 ? -8.159 11.063 10.377 1.00 95.25 203 ILE A O 1
ATOM 1698 N N . PHE A 1 204 ? -9.738 11.114 8.778 1.00 95.56 204 PHE A N 1
ATOM 1699 C CA . PHE A 1 204 ? -8.907 11.771 7.773 1.00 95.56 204 PHE A CA 1
ATOM 1700 C C . PHE A 1 204 ? -8.350 13.112 8.270 1.00 95.56 204 PHE A C 1
ATOM 1702 O O . PHE A 1 204 ? -7.150 13.363 8.166 1.00 95.56 204 PHE A O 1
ATOM 1709 N N . SER A 1 205 ? -9.195 13.938 8.897 1.00 92.75 205 SER A N 1
ATOM 1710 C CA . SER A 1 205 ? -8.792 15.200 9.528 1.00 92.75 205 SER A CA 1
ATOM 1711 C C . SER A 1 205 ? -7.727 15.007 10.618 1.00 92.75 205 SER A C 1
ATOM 1713 O O . SER A 1 205 ? -6.802 15.812 10.723 1.00 92.75 205 SER A O 1
ATOM 1715 N N . GLY A 1 206 ? -7.840 13.950 11.427 1.00 93.88 206 GLY A N 1
ATOM 1716 C CA . GLY A 1 206 ? -6.883 13.617 12.480 1.00 93.88 206 GLY A CA 1
ATOM 1717 C C . GLY A 1 206 ? -5.552 13.092 11.943 1.00 93.88 206 GLY A C 1
ATOM 1718 O O . GLY A 1 206 ? -4.508 13.481 12.463 1.00 93.88 206 GLY A O 1
ATOM 1719 N N . ILE A 1 207 ? -5.576 12.256 10.897 1.00 95.75 207 ILE A N 1
ATOM 1720 C CA . ILE A 1 207 ? -4.364 11.735 10.243 1.00 95.75 207 ILE A CA 1
ATOM 1721 C C . ILE A 1 207 ? -3.624 12.899 9.574 1.00 95.75 207 ILE A C 1
ATOM 1723 O O . ILE A 1 207 ? -2.429 13.078 9.804 1.00 95.75 207 ILE A O 1
ATOM 1727 N N . TYR A 1 208 ? -4.343 13.744 8.825 1.00 95.88 208 TYR A N 1
ATOM 1728 C CA . TYR A 1 208 ? -3.785 14.947 8.207 1.00 95.88 208 TYR A CA 1
ATOM 1729 C C . TYR A 1 208 ? -3.138 15.875 9.241 1.00 95.88 208 TYR A C 1
ATOM 1731 O O . TYR A 1 208 ? -1.947 16.142 9.129 1.00 95.88 208 TYR A O 1
ATOM 1739 N N . GLU A 1 209 ? -3.862 16.295 10.285 1.00 94.19 209 GLU A N 1
ATOM 1740 C CA . GLU A 1 209 ? -3.321 17.191 11.323 1.00 94.19 209 GLU A CA 1
ATOM 1741 C C . GLU A 1 209 ? -2.114 16.599 12.069 1.00 94.19 209 GLU A C 1
ATOM 1743 O O . GLU A 1 209 ? -1.232 17.348 12.491 1.00 94.19 209 GLU A O 1
ATOM 1748 N N . PHE A 1 210 ? -2.044 15.272 12.225 1.00 94.94 210 PHE A N 1
ATOM 1749 C CA . PHE A 1 210 ? -0.887 14.615 12.833 1.00 94.94 210 PHE A CA 1
ATOM 1750 C C . PHE A 1 210 ? 0.375 14.729 11.961 1.00 94.94 210 PHE A C 1
ATOM 1752 O O . PHE A 1 210 ? 1.435 15.077 12.478 1.00 94.94 210 PHE A O 1
ATOM 1759 N N . PHE A 1 211 ? 0.268 14.455 10.657 1.00 95.38 211 PHE A N 1
ATOM 1760 C CA . PHE A 1 211 ? 1.420 14.395 9.748 1.00 95.38 211 PHE A CA 1
ATOM 1761 C C . PHE A 1 211 ? 1.798 15.744 9.110 1.00 95.38 211 PHE A C 1
ATOM 1763 O O . PHE A 1 211 ? 2.976 15.981 8.844 1.00 95.38 211 PHE A O 1
ATOM 1770 N N . SER A 1 212 ? 0.839 16.645 8.871 1.00 93.62 212 SER A N 1
ATOM 1771 C CA . SER A 1 212 ? 1.115 17.998 8.359 1.00 93.62 212 SER A CA 1
ATOM 1772 C C . SER A 1 212 ? 1.434 19.003 9.472 1.00 93.62 212 SER A C 1
ATOM 1774 O O . SER A 1 212 ? 2.140 19.980 9.237 1.00 93.62 212 SER A O 1
ATOM 1776 N N . GLY A 1 213 ? 0.908 18.781 10.684 1.00 91.25 213 GLY A N 1
ATOM 1777 C CA . GLY A 1 213 ? 0.895 19.767 11.768 1.00 91.25 213 GLY A CA 1
ATOM 1778 C C . GLY A 1 213 ? -0.145 20.886 11.586 1.00 91.25 213 GLY A C 1
ATOM 1779 O O . GLY A 1 213 ? -0.281 21.749 12.460 1.00 91.25 213 GLY A O 1
ATOM 1780 N N . GLU A 1 214 ? -0.893 20.888 10.479 1.00 90.31 214 GLU A N 1
ATOM 1781 C CA . GLU A 1 214 ? -1.887 21.912 10.162 1.00 90.31 214 GLU A CA 1
ATOM 1782 C C . GLU A 1 214 ? -3.217 21.646 10.868 1.00 90.31 214 GLU A C 1
ATOM 1784 O O . GLU A 1 214 ? -3.779 20.552 10.811 1.00 90.31 214 GLU A O 1
ATOM 1789 N N . LYS A 1 215 ? -3.744 22.674 11.545 1.00 85.56 215 LYS A N 1
ATOM 1790 C CA . LYS A 1 215 ? -4.955 22.537 12.358 1.00 85.56 215 LYS A CA 1
ATOM 1791 C C . LYS A 1 215 ? -6.228 22.555 11.525 1.00 85.56 215 LYS A C 1
ATOM 1793 O O . LYS A 1 215 ? -6.698 23.618 11.116 1.00 85.56 215 LYS A O 1
ATOM 1798 N N . GLU A 1 216 ? -6.869 21.402 11.435 1.00 80.69 216 GLU A N 1
ATOM 1799 C CA . GLU A 1 216 ? -8.156 21.242 10.783 1.00 80.69 216 GLU A CA 1
ATOM 1800 C C . GLU A 1 216 ? -9.303 21.836 11.600 1.00 80.69 216 GLU A C 1
ATOM 1802 O O . GLU A 1 216 ? -9.493 21.543 12.790 1.00 80.69 216 GLU A O 1
ATOM 1807 N N . ARG A 1 217 ? -10.121 22.637 10.912 1.00 69.00 217 ARG A N 1
ATOM 1808 C CA . ARG A 1 217 ? -11.399 23.158 11.400 1.00 69.00 217 ARG A CA 1
ATOM 1809 C C . ARG A 1 217 ? -12.512 22.665 10.484 1.00 69.00 217 ARG A C 1
ATOM 1811 O O . ARG A 1 217 ? -12.583 23.074 9.327 1.00 69.00 217 ARG A O 1
ATOM 1818 N N . PHE A 1 218 ? -13.427 21.860 11.014 1.00 65.62 218 PHE A N 1
ATOM 1819 C CA . PHE A 1 218 ? -14.684 21.598 10.319 1.00 65.62 218 PHE A CA 1
ATOM 1820 C C . PHE A 1 218 ? -15.467 22.899 10.128 1.00 65.62 218 PHE A C 1
ATOM 1822 O O . PHE A 1 218 ? -15.528 23.743 11.028 1.00 65.62 218 PHE A O 1
ATOM 1829 N N . LYS A 1 219 ? -16.088 23.060 8.953 1.00 57.34 219 LYS A N 1
ATOM 1830 C CA . LYS A 1 219 ? -16.988 24.188 8.685 1.00 57.34 219 LYS A CA 1
ATOM 1831 C C . LYS A 1 219 ? -18.130 24.167 9.706 1.00 57.34 219 LYS A C 1
ATOM 1833 O O . LYS A 1 219 ? -18.727 23.119 9.952 1.00 57.34 219 LYS A O 1
ATOM 1838 N N . ALA A 1 220 ? -18.457 25.331 10.268 1.00 43.75 220 ALA A N 1
ATOM 1839 C CA . ALA A 1 220 ? -19.434 25.469 11.355 1.00 43.75 220 ALA A CA 1
ATOM 1840 C C . ALA A 1 220 ? -20.852 24.961 11.010 1.00 43.75 220 ALA A C 1
ATOM 1842 O O . ALA A 1 220 ? -21.642 24.712 11.909 1.00 43.75 220 ALA A O 1
ATOM 1843 N N . SER A 1 221 ? -21.163 24.756 9.726 1.00 45.91 221 SER A N 1
ATOM 1844 C CA . SER A 1 221 ? -22.408 24.142 9.249 1.00 45.91 221 SER A CA 1
ATOM 1845 C C . SER A 1 221 ? -22.520 22.629 9.501 1.00 45.91 221 SER A C 1
ATOM 1847 O O . SER A 1 221 ? -23.606 22.083 9.345 1.00 45.91 221 SER A O 1
ATOM 1849 N N . ILE A 1 222 ? -21.422 21.943 9.844 1.00 51.00 222 ILE A N 1
ATOM 1850 C CA . ILE A 1 222 ? -21.389 20.490 10.113 1.00 51.00 222 ILE A CA 1
ATOM 1851 C C . ILE A 1 222 ? -21.430 20.204 11.625 1.00 51.00 222 ILE A C 1
ATOM 1853 O O . ILE A 1 222 ? -21.969 19.187 12.059 1.00 51.00 222 ILE A O 1
ATOM 1857 N N . LEU A 1 223 ? -20.871 21.104 12.439 1.00 54.66 223 LEU A N 1
ATOM 1858 C CA . LEU A 1 223 ? -20.709 20.909 13.878 1.00 54.66 223 LEU A CA 1
ATOM 1859 C C . LEU A 1 223 ? -21.830 21.566 14.688 1.00 54.66 223 LEU A C 1
ATOM 1861 O O . LEU A 1 223 ? -21.700 22.695 15.160 1.00 54.66 223 LEU A O 1
ATOM 1865 N N . ASP A 1 224 ? -22.877 20.794 14.967 1.00 63.75 224 ASP A N 1
ATOM 1866 C CA . ASP A 1 224 ? -23.655 21.015 16.188 1.00 63.75 224 ASP A CA 1
ATOM 1867 C C . ASP A 1 224 ? -22.767 20.735 17.430 1.00 63.75 224 ASP A C 1
ATOM 1869 O O . ASP A 1 224 ? -21.734 20.047 17.350 1.00 63.75 224 ASP A O 1
ATOM 1873 N N . LYS A 1 225 ? -23.168 21.225 18.611 1.00 64.94 225 LYS A N 1
ATOM 1874 C CA . LYS A 1 225 ? -22.508 20.930 19.898 1.00 64.94 225 LYS A CA 1
ATOM 1875 C C . LYS A 1 225 ? -22.289 19.431 20.091 1.00 64.94 225 LYS A C 1
ATOM 1877 O O . LYS A 1 225 ? -21.252 19.020 20.613 1.00 64.94 225 LYS A O 1
ATOM 1882 N N . ASP A 1 226 ? -23.247 18.625 19.641 1.00 67.62 226 ASP A N 1
ATOM 1883 C CA . ASP A 1 226 ? -23.238 17.179 19.826 1.00 67.62 226 ASP A CA 1
ATOM 1884 C C . ASP A 1 226 ? -22.195 16.457 18.955 1.00 67.62 226 ASP A C 1
ATOM 1886 O O . ASP A 1 226 ? -21.638 15.458 19.399 1.00 67.62 226 ASP A O 1
ATOM 1890 N N . TYR A 1 227 ? -21.850 16.988 17.775 1.00 77.94 227 TYR A N 1
ATOM 1891 C CA . TYR A 1 227 ? -20.786 16.441 16.917 1.00 77.94 227 TYR A CA 1
ATOM 1892 C C . TYR A 1 227 ? -19.389 16.950 17.297 1.00 77.94 227 TYR A C 1
ATOM 1894 O O . TYR A 1 227 ? -18.391 16.253 17.109 1.00 77.94 227 TYR A O 1
ATOM 1902 N N . SER A 1 228 ? -19.307 18.127 17.924 1.00 79.50 228 SER A N 1
ATOM 1903 C CA . SER A 1 228 ? -18.041 18.711 18.392 1.00 79.50 228 SER A CA 1
ATOM 1904 C C . SER A 1 228 ? -17.315 17.827 19.418 1.00 79.50 228 SER A C 1
ATOM 1906 O O . SER A 1 228 ? -16.086 17.747 19.405 1.00 79.50 228 SER A O 1
ATOM 1908 N N . LYS A 1 229 ? -18.053 17.106 20.278 1.00 84.81 229 LYS A N 1
ATOM 1909 C CA . LYS A 1 229 ? -17.461 16.163 21.249 1.00 84.81 229 LYS A CA 1
ATOM 1910 C C . LYS A 1 229 ? -16.848 14.931 20.566 1.00 84.81 229 LYS A C 1
ATOM 1912 O O . LYS A 1 229 ? -15.770 14.487 20.955 1.00 84.81 229 LYS A O 1
ATOM 1917 N N . TYR A 1 230 ? -17.499 14.426 19.515 1.00 88.12 230 TYR A N 1
ATOM 1918 C CA . TYR A 1 230 ? -17.036 13.278 18.735 1.00 88.12 230 TYR A CA 1
ATOM 1919 C C . TYR A 1 230 ? -15.801 13.632 17.901 1.00 88.12 230 TYR A C 1
ATOM 1921 O O . TYR A 1 230 ? -14.864 12.844 17.851 1.00 88.12 230 TYR A O 1
ATOM 1929 N N . PHE A 1 231 ? -15.730 14.852 17.356 1.00 85.38 231 PHE A N 1
ATOM 1930 C CA . PHE A 1 231 ? -14.526 15.365 16.692 1.00 85.38 231 PHE A CA 1
ATOM 1931 C C . PHE A 1 231 ? -13.300 15.373 17.621 1.00 85.38 231 PHE A C 1
ATOM 1933 O O . PHE A 1 231 ? -12.231 14.904 17.234 1.00 85.38 231 PHE A O 1
ATOM 1940 N N . ILE A 1 232 ? -13.455 15.836 18.869 1.00 84.75 232 ILE A N 1
ATOM 1941 C CA . ILE A 1 232 ? -12.368 15.818 19.865 1.00 84.75 232 ILE A CA 1
ATOM 1942 C C . ILE A 1 232 ? -11.974 14.375 20.225 1.00 84.75 232 ILE A C 1
ATOM 1944 O O . ILE A 1 232 ? -10.781 14.068 20.263 1.00 84.75 232 ILE A O 1
ATOM 1948 N N . LYS A 1 233 ? -12.950 13.478 20.452 1.00 88.19 233 LYS A N 1
ATOM 1949 C CA . LYS A 1 233 ? -12.687 12.059 20.761 1.00 88.19 233 LYS A CA 1
ATOM 1950 C C . LYS A 1 233 ? -11.970 11.352 19.602 1.00 88.19 233 LYS A C 1
ATOM 1952 O O . LYS A 1 233 ? -10.949 10.714 19.836 1.00 88.19 233 LYS A O 1
ATOM 1957 N N . GLY A 1 234 ? -12.437 11.523 18.365 1.00 87.19 234 GLY A N 1
ATOM 1958 C CA . GLY A 1 234 ? -11.822 10.931 17.175 1.00 87.19 234 GLY A CA 1
ATOM 1959 C C . GLY A 1 234 ? -10.410 11.461 16.908 1.00 87.19 234 GLY A C 1
ATOM 1960 O O . GLY A 1 234 ? -9.493 10.670 16.726 1.00 87.19 234 GLY A O 1
ATOM 1961 N N . LYS A 1 235 ? -10.173 12.778 17.011 1.00 86.50 235 LYS A N 1
ATOM 1962 C CA . LYS A 1 235 ? -8.808 13.336 16.917 1.00 86.50 235 LYS A CA 1
ATOM 1963 C C . LYS A 1 235 ? -7.853 12.756 17.957 1.00 86.50 235 LYS A C 1
ATOM 1965 O O . LYS A 1 235 ? -6.692 12.494 17.645 1.00 86.50 235 LYS A O 1
ATOM 1970 N N . LYS A 1 236 ? -8.330 12.542 19.187 1.00 87.81 236 LYS A N 1
ATOM 1971 C CA . LYS A 1 236 ? -7.548 11.890 20.242 1.00 87.81 236 LYS A CA 1
ATOM 1972 C C . LYS A 1 236 ? -7.214 10.436 19.868 1.00 87.81 236 LYS A C 1
ATOM 1974 O O . LYS A 1 236 ? -6.052 10.051 19.976 1.00 87.81 236 LYS A O 1
ATOM 1979 N N . LEU A 1 237 ? -8.198 9.690 19.358 1.00 90.31 237 LEU A N 1
ATOM 1980 C CA . LEU A 1 237 ? -8.056 8.304 18.895 1.00 90.31 237 LEU A CA 1
ATOM 1981 C C . LEU A 1 237 ? -7.051 8.140 17.745 1.00 90.31 237 LEU A C 1
ATOM 1983 O O . LEU A 1 237 ? -6.407 7.099 17.675 1.00 90.31 237 LEU A O 1
ATOM 1987 N N . ILE A 1 238 ? -6.870 9.148 16.882 1.00 92.50 238 ILE A N 1
ATOM 1988 C CA . ILE A 1 238 ? -5.794 9.147 15.874 1.00 92.50 238 ILE A CA 1
ATOM 1989 C C . ILE A 1 238 ? -4.440 9.510 16.493 1.00 92.50 238 ILE A C 1
ATOM 1991 O O . ILE A 1 238 ? -3.432 8.842 16.257 1.00 92.50 238 ILE A O 1
ATOM 1995 N N . LYS A 1 239 ? -4.401 10.583 17.292 1.00 91.00 239 LYS A N 1
ATOM 1996 C CA . LYS A 1 239 ? -3.143 11.130 17.805 1.00 91.00 239 LYS A CA 1
ATOM 1997 C C . LYS A 1 239 ? -2.428 10.181 18.765 1.00 91.00 239 LYS A C 1
ATOM 1999 O O . LYS A 1 239 ? -1.203 10.110 18.713 1.00 91.00 239 LYS A O 1
ATOM 2004 N N . GLU A 1 240 ? -3.144 9.494 19.656 1.00 88.62 240 GLU A N 1
ATOM 2005 C CA . GLU A 1 240 ? -2.511 8.630 20.664 1.00 88.62 240 GLU A CA 1
ATOM 2006 C C . GLU A 1 240 ? -1.739 7.450 20.034 1.00 88.62 240 GLU A C 1
ATOM 2008 O O . GLU A 1 240 ? -0.559 7.312 20.359 1.00 88.62 240 GLU A O 1
ATOM 2013 N N . PRO A 1 241 ? -2.306 6.663 19.094 1.00 88.19 241 PRO A N 1
ATOM 2014 C CA . PRO A 1 241 ? -1.574 5.625 18.370 1.00 88.19 241 PRO A CA 1
ATOM 2015 C C . PRO A 1 241 ? -0.417 6.165 17.531 1.00 88.19 241 PRO A C 1
ATOM 2017 O O . PRO A 1 241 ? 0.696 5.674 17.669 1.00 88.19 241 PRO A O 1
ATOM 2020 N N . LEU A 1 242 ? -0.629 7.198 16.704 1.00 91.56 242 LEU A N 1
ATOM 2021 C CA . LEU A 1 242 ? 0.425 7.684 15.800 1.00 91.56 242 LEU A CA 1
ATOM 2022 C C . LEU A 1 242 ? 1.614 8.331 16.535 1.00 91.56 242 LEU A C 1
ATOM 2024 O O . LEU A 1 242 ? 2.710 8.403 15.981 1.00 91.56 242 LEU A O 1
ATOM 2028 N N . SER A 1 243 ? 1.421 8.768 17.787 1.00 91.25 243 SER A N 1
ATOM 2029 C CA . SER A 1 243 ? 2.500 9.288 18.642 1.00 91.25 243 SER A CA 1
ATOM 2030 C C . SER A 1 243 ? 3.433 8.198 19.195 1.00 91.25 243 SER A C 1
ATOM 2032 O O . SER A 1 243 ? 4.519 8.529 19.666 1.00 91.25 243 SER A O 1
ATOM 2034 N N . ASP A 1 244 ? 3.038 6.920 19.160 1.00 90.31 244 ASP A N 1
ATOM 2035 C CA . ASP A 1 244 ? 3.925 5.782 19.424 1.00 90.31 244 ASP A CA 1
ATOM 2036 C C . ASP A 1 244 ? 4.513 5.310 18.089 1.00 90.31 244 ASP A C 1
ATOM 2038 O O . ASP A 1 244 ? 3.806 4.835 17.204 1.00 90.31 244 ASP A O 1
ATOM 2042 N N . GLU A 1 245 ? 5.827 5.450 17.929 1.00 90.56 245 GLU A N 1
ATOM 2043 C CA . GLU A 1 245 ? 6.508 5.156 16.669 1.00 90.56 245 GLU A CA 1
ATOM 2044 C C . GLU A 1 245 ? 6.319 3.708 16.199 1.00 90.56 245 GLU A C 1
ATOM 2046 O O . GLU A 1 245 ? 6.052 3.487 15.019 1.00 90.56 245 GLU A O 1
ATOM 2051 N N . LYS A 1 246 ? 6.340 2.736 17.120 1.00 88.69 246 LYS A N 1
ATOM 2052 C CA . LYS A 1 246 ? 6.138 1.316 16.787 1.00 88.69 246 LYS A CA 1
ATOM 2053 C C . LYS A 1 246 ? 4.696 1.019 16.392 1.00 88.69 246 LYS A C 1
ATOM 2055 O O . LYS A 1 246 ? 4.432 0.127 15.592 1.00 88.69 246 LYS A O 1
ATOM 2060 N N . GLU A 1 247 ? 3.755 1.746 16.985 1.00 87.50 247 GLU A N 1
ATOM 2061 C CA . GLU A 1 247 ? 2.332 1.654 16.661 1.00 87.50 247 GLU A CA 1
ATOM 2062 C C . GLU A 1 247 ? 2.052 2.235 15.270 1.00 87.50 247 GLU A C 1
ATOM 2064 O O . GLU A 1 247 ? 1.415 1.580 14.450 1.00 87.50 247 GLU A O 1
ATOM 2069 N N . LYS A 1 248 ? 2.598 3.423 14.984 1.00 91.69 248 LYS A N 1
ATOM 2070 C CA . LYS A 1 248 ? 2.569 4.087 13.673 1.00 91.69 248 LYS A CA 1
ATOM 2071 C C . LYS A 1 248 ? 3.133 3.182 12.571 1.00 91.69 248 LYS A C 1
ATOM 2073 O O . LYS A 1 248 ? 2.467 2.979 11.559 1.00 91.69 248 LYS A O 1
ATOM 2078 N N . GLU A 1 249 ? 4.323 2.614 12.774 1.00 91.19 249 GLU A N 1
ATOM 2079 C CA . GLU A 1 249 ? 4.952 1.677 11.829 1.00 91.19 249 GLU A CA 1
ATOM 2080 C C . GLU A 1 249 ? 4.088 0.433 11.582 1.00 91.19 249 GLU A C 1
ATOM 2082 O O . GLU A 1 249 ? 3.894 0.037 10.431 1.00 91.19 249 GLU A O 1
ATOM 2087 N N . LEU A 1 250 ? 3.524 -0.165 12.640 1.00 87.88 250 LEU A N 1
ATOM 2088 C CA . LEU A 1 250 ? 2.648 -1.329 12.506 1.00 87.88 250 LEU A CA 1
ATOM 2089 C C . LEU A 1 250 ? 1.358 -0.995 11.742 1.00 87.88 250 LEU A C 1
ATOM 2091 O O . LEU A 1 250 ? 0.964 -1.765 10.872 1.00 87.88 250 LEU A O 1
ATOM 2095 N N . LEU A 1 251 ? 0.708 0.134 12.040 1.00 90.44 251 LEU A N 1
ATOM 2096 C CA . LEU A 1 251 ? -0.526 0.552 11.367 1.00 90.44 251 LEU A CA 1
ATOM 2097 C C . LEU A 1 251 ? -0.308 0.775 9.865 1.00 90.44 251 LEU A C 1
ATOM 2099 O O . LEU A 1 251 ? -1.109 0.307 9.059 1.00 90.44 251 LEU A O 1
ATOM 2103 N N . ILE A 1 252 ? 0.801 1.418 9.485 1.00 92.94 252 ILE A N 1
ATOM 2104 C CA . ILE A 1 252 ? 1.185 1.594 8.075 1.00 92.94 252 ILE A CA 1
ATOM 2105 C C . ILE A 1 252 ? 1.471 0.234 7.421 1.00 92.94 252 ILE A C 1
ATOM 2107 O O . ILE A 1 252 ? 1.015 -0.015 6.307 1.00 92.94 252 ILE A O 1
ATOM 2111 N N . LYS A 1 253 ? 2.168 -0.679 8.114 1.00 91.56 253 LYS A N 1
ATOM 2112 C CA . LYS A 1 253 ? 2.426 -2.033 7.602 1.00 91.56 253 LYS A CA 1
ATOM 2113 C C . LYS A 1 253 ? 1.133 -2.823 7.364 1.00 91.56 253 LYS A C 1
ATOM 2115 O O . LYS A 1 253 ? 1.026 -3.494 6.345 1.00 91.56 253 LYS A O 1
ATOM 2120 N N . ILE A 1 254 ? 0.166 -2.757 8.279 1.00 90.12 254 ILE A N 1
ATOM 2121 C CA . ILE A 1 254 ? -1.116 -3.460 8.117 1.00 90.12 254 ILE A CA 1
ATOM 2122 C C . ILE A 1 254 ? -1.914 -2.845 6.961 1.00 90.12 254 ILE A C 1
ATOM 2124 O O . ILE A 1 254 ? -2.422 -3.593 6.136 1.00 90.12 254 ILE A O 1
ATOM 2128 N N . ALA A 1 255 ? -1.927 -1.514 6.822 1.00 93.06 255 ALA A N 1
ATOM 2129 C CA . ALA A 1 255 ? -2.566 -0.852 5.682 1.00 93.06 255 ALA A CA 1
ATOM 2130 C C . ALA A 1 255 ? -1.963 -1.283 4.329 1.00 93.06 255 ALA A C 1
ATOM 2132 O O . ALA A 1 255 ? -2.698 -1.428 3.359 1.00 93.06 255 ALA A O 1
ATOM 2133 N N . ILE A 1 256 ? -0.647 -1.524 4.269 1.00 93.44 256 ILE A N 1
ATOM 2134 C CA . ILE A 1 256 ? 0.048 -2.067 3.088 1.00 93.44 256 ILE A CA 1
ATOM 2135 C C . ILE A 1 256 ? -0.380 -3.513 2.777 1.00 93.44 256 ILE A C 1
ATOM 2137 O O . ILE A 1 256 ? -0.625 -3.840 1.617 1.00 93.44 256 ILE A O 1
ATOM 2141 N N . GLU A 1 257 ? -0.479 -4.385 3.785 1.00 90.56 257 GLU A N 1
ATOM 2142 C CA . GLU A 1 257 ? -0.936 -5.770 3.577 1.00 90.56 257 GLU A CA 1
ATOM 2143 C C . GLU A 1 257 ? -2.419 -5.821 3.164 1.00 90.56 257 GLU A C 1
ATOM 2145 O O . GLU A 1 257 ? -2.768 -6.561 2.247 1.00 90.56 257 GLU A O 1
ATOM 2150 N N . ASP A 1 258 ? -3.275 -4.995 3.776 1.00 88.75 258 ASP A N 1
ATOM 2151 C CA . ASP A 1 258 ? -4.689 -4.858 3.406 1.00 88.75 258 ASP A CA 1
ATOM 2152 C C . ASP A 1 258 ? -4.866 -4.389 1.953 1.00 88.75 258 ASP A C 1
ATOM 2154 O O . ASP A 1 258 ? -5.686 -4.949 1.223 1.00 88.75 258 ASP A O 1
ATOM 2158 N N . GLU A 1 259 ? -4.085 -3.386 1.526 1.00 92.81 259 GLU A N 1
ATOM 2159 C CA . GLU A 1 259 ? -4.069 -2.864 0.152 1.00 92.81 259 GLU A CA 1
ATOM 2160 C C . GLU A 1 259 ? -3.793 -3.993 -0.841 1.00 92.81 259 GLU A C 1
ATOM 2162 O O . GLU A 1 259 ? -4.597 -4.258 -1.738 1.00 92.81 259 GLU A O 1
ATOM 2167 N N . LYS A 1 260 ? -2.699 -4.721 -0.597 1.00 90.06 260 LYS A N 1
ATOM 2168 C CA . LYS A 1 260 ? -2.208 -5.814 -1.435 1.00 90.06 260 LYS A CA 1
ATOM 2169 C C . LYS A 1 260 ? -3.159 -7.012 -1.498 1.00 90.06 260 LYS A C 1
ATOM 2171 O O . LYS A 1 260 ? -3.217 -7.683 -2.525 1.00 90.06 260 LYS A O 1
ATOM 2176 N N . LEU A 1 261 ? -3.880 -7.304 -0.416 1.00 85.69 261 LEU A N 1
ATOM 2177 C CA . LEU A 1 261 ? -4.878 -8.378 -0.375 1.00 85.69 261 LEU A CA 1
ATOM 2178 C C . LEU A 1 261 ? -6.212 -7.998 -1.034 1.00 85.69 261 LEU A C 1
ATOM 2180 O O . LEU A 1 261 ? -6.992 -8.891 -1.357 1.00 85.69 261 LEU A O 1
ATOM 2184 N N . SER A 1 262 ? -6.479 -6.700 -1.207 1.00 85.56 262 SER A N 1
ATOM 2185 C CA . SER A 1 262 ? -7.791 -6.184 -1.606 1.00 85.56 262 SER A CA 1
ATOM 2186 C C . SER A 1 262 ? -7.790 -5.601 -3.021 1.00 85.56 262 SER A C 1
ATOM 2188 O O . SER A 1 262 ? -8.259 -6.244 -3.955 1.00 85.56 262 SER A O 1
ATOM 2190 N N . GLU A 1 263 ? -7.288 -4.374 -3.193 1.00 84.06 263 GLU A N 1
ATOM 2191 C CA . GLU A 1 263 ? -7.235 -3.697 -4.497 1.00 84.06 263 GLU A CA 1
ATOM 2192 C C . GLU A 1 263 ? -5.979 -4.055 -5.289 1.00 84.06 263 GLU A C 1
ATOM 2194 O O . GLU A 1 263 ? -6.016 -3.987 -6.518 1.00 84.06 263 GLU A O 1
ATOM 2199 N N . ASN A 1 264 ? -4.892 -4.409 -4.592 1.00 88.94 264 ASN A N 1
ATOM 2200 C CA . ASN A 1 264 ? -3.571 -4.685 -5.147 1.00 88.94 264 ASN A CA 1
ATOM 2201 C C . ASN A 1 264 ? -3.201 -3.654 -6.223 1.00 88.94 264 ASN A C 1
ATOM 2203 O O . ASN A 1 264 ? -3.043 -3.980 -7.406 1.00 88.94 264 ASN A O 1
ATOM 2207 N N . LYS A 1 265 ? -3.138 -2.372 -5.830 1.00 90.31 265 LYS A N 1
ATOM 2208 C CA . LYS A 1 265 ? -3.016 -1.272 -6.794 1.00 90.31 265 LYS A CA 1
ATOM 2209 C C . LYS A 1 265 ? -1.773 -1.417 -7.667 1.00 90.31 265 LYS A C 1
ATOM 2211 O O . LYS A 1 265 ? -1.840 -1.040 -8.831 1.00 90.31 265 LYS A O 1
ATOM 2216 N N . GLU A 1 266 ? -0.688 -2.001 -7.151 1.00 87.69 266 GLU A N 1
ATOM 2217 C CA . GLU A 1 266 ? 0.516 -2.301 -7.936 1.00 87.69 266 GLU A CA 1
ATOM 2218 C C . GLU A 1 266 ? 0.227 -3.193 -9.153 1.00 87.69 266 GLU A C 1
ATOM 2220 O O . GLU A 1 266 ? 0.733 -2.911 -10.235 1.00 87.69 266 GLU A O 1
ATOM 2225 N N . ASP A 1 267 ? -0.587 -4.243 -9.015 1.00 87.00 267 ASP A N 1
ATOM 2226 C CA . ASP A 1 267 ? -0.950 -5.107 -10.145 1.00 87.00 267 ASP A CA 1
ATOM 2227 C C . ASP A 1 267 ? -2.080 -4.508 -10.996 1.00 87.00 267 ASP A C 1
ATOM 2229 O O . ASP A 1 267 ? -2.066 -4.661 -12.218 1.00 87.00 267 ASP A O 1
ATOM 2233 N N . PHE A 1 268 ? -2.998 -3.737 -10.400 1.00 89.00 268 PHE A N 1
ATOM 2234 C CA . PHE A 1 268 ? -3.987 -2.962 -11.158 1.00 89.00 268 PHE A CA 1
ATOM 2235 C C . PHE A 1 268 ? -3.320 -1.972 -12.126 1.00 89.00 268 PHE A C 1
ATOM 2237 O O . PHE A 1 268 ? -3.688 -1.926 -13.299 1.00 89.00 268 PHE A O 1
ATOM 2244 N N . VAL A 1 269 ? -2.319 -1.202 -11.676 1.00 89.50 269 VAL A N 1
ATOM 2245 C CA . VAL A 1 269 ? -1.638 -0.229 -12.550 1.00 89.50 269 VAL A CA 1
ATOM 2246 C C . VAL A 1 269 ? -0.701 -0.884 -13.563 1.00 89.50 269 VAL A C 1
ATOM 2248 O O . VAL A 1 269 ? -0.346 -0.223 -14.529 1.00 89.50 269 VAL A O 1
ATOM 2251 N N . LYS A 1 270 ? -0.329 -2.165 -13.412 1.00 87.44 270 LYS A N 1
ATOM 2252 C CA . LYS A 1 270 ? 0.395 -2.942 -14.443 1.00 87.44 270 LYS A CA 1
ATOM 2253 C C . LYS A 1 270 ? -0.496 -3.384 -15.607 1.00 87.44 270 LYS A C 1
ATOM 2255 O O . LYS A 1 270 ? 0.030 -3.847 -16.619 1.00 87.44 270 LYS A O 1
ATOM 2260 N N . ASN A 1 271 ? -1.821 -3.264 -15.487 1.00 89.94 271 ASN A N 1
ATOM 2261 C CA . ASN A 1 271 ? -2.741 -3.628 -16.560 1.00 89.94 271 ASN A CA 1
ATOM 2262 C C . ASN A 1 271 ? -2.453 -2.784 -17.827 1.00 89.94 271 ASN A C 1
ATOM 2264 O O . ASN A 1 271 ? -2.474 -1.552 -17.737 1.00 89.94 271 ASN A O 1
ATOM 2268 N N . PRO A 1 272 ? -2.224 -3.415 -18.999 1.00 89.00 272 PRO A N 1
ATOM 2269 C CA . PRO A 1 272 ? -1.943 -2.714 -20.249 1.00 89.00 272 PRO A CA 1
ATOM 2270 C C . PRO A 1 272 ? -2.943 -1.606 -20.599 1.00 89.00 272 PRO A C 1
ATOM 2272 O O . PRO A 1 272 ? -2.534 -0.485 -20.882 1.00 89.00 272 PRO A O 1
ATOM 2275 N N . GLU A 1 273 ? -4.246 -1.870 -20.494 1.00 91.69 273 GLU A N 1
ATOM 2276 C CA . GLU A 1 273 ? -5.298 -0.904 -20.835 1.00 91.69 273 GLU A CA 1
ATOM 2277 C C . GLU A 1 273 ? -5.284 0.305 -19.886 1.00 91.69 273 GLU A C 1
ATOM 2279 O O . GLU A 1 273 ? -5.509 1.443 -20.301 1.00 91.69 273 GLU A O 1
ATOM 2284 N N . VAL A 1 274 ? -4.988 0.084 -18.599 1.00 91.81 274 VAL A N 1
ATOM 2285 C CA . VAL A 1 274 ? -4.865 1.166 -17.607 1.00 91.81 274 VAL A CA 1
ATOM 2286 C C . VAL A 1 274 ? -3.666 2.050 -17.940 1.00 91.81 274 VAL A C 1
ATOM 2288 O O . VAL A 1 274 ? -3.790 3.276 -17.918 1.00 91.81 274 VAL A O 1
ATOM 2291 N N . GLN A 1 275 ? -2.529 1.449 -18.301 1.00 92.44 275 GLN A N 1
ATOM 2292 C CA . GLN A 1 275 ? -1.351 2.213 -18.704 1.00 92.44 275 GLN A CA 1
ATOM 2293 C C . GLN A 1 275 ? -1.589 2.964 -20.012 1.00 92.44 275 GLN A C 1
ATOM 2295 O O . GLN A 1 275 ? -1.403 4.174 -20.022 1.00 92.44 275 GLN A O 1
ATOM 2300 N N . GLU A 1 276 ? -2.065 2.321 -21.080 1.00 93.75 276 GLU A N 1
ATOM 2301 C CA . GLU A 1 276 ? -2.331 2.993 -22.363 1.00 93.75 276 GLU A CA 1
ATOM 2302 C C . GLU A 1 276 ? -3.163 4.273 -22.199 1.00 93.75 276 GLU A C 1
ATOM 2304 O O . GLU A 1 276 ? -2.825 5.299 -22.788 1.00 93.75 276 GLU A O 1
ATOM 2309 N N . ASN A 1 277 ? -4.190 4.252 -21.342 1.00 92.62 277 ASN A N 1
ATOM 2310 C CA . ASN A 1 277 ? -4.988 5.439 -21.035 1.00 92.62 277 ASN A CA 1
ATOM 2311 C C . ASN A 1 277 ? -4.181 6.540 -20.319 1.00 92.62 277 ASN A C 1
ATOM 2313 O O . ASN A 1 277 ? -4.237 7.697 -20.735 1.00 92.62 277 ASN A O 1
ATOM 2317 N N . VAL A 1 278 ? -3.402 6.199 -19.284 1.00 93.38 278 VAL A N 1
ATOM 2318 C CA . VAL A 1 278 ? -2.551 7.160 -18.548 1.00 93.38 278 VAL A CA 1
ATOM 2319 C C . VAL A 1 278 ? -1.459 7.752 -19.444 1.00 93.38 278 VAL A C 1
ATOM 2321 O O . VAL A 1 278 ? -1.247 8.965 -19.451 1.00 93.38 278 VAL A O 1
ATOM 2324 N N . PHE A 1 279 ? -0.777 6.910 -20.220 1.00 92.50 279 PHE A N 1
ATOM 2325 C CA . PHE A 1 279 ? 0.277 7.320 -21.144 1.00 92.50 279 PHE A CA 1
ATOM 2326 C C . PHE A 1 279 ? -0.266 8.215 -22.256 1.00 92.50 279 PHE A C 1
ATOM 2328 O O . PHE A 1 279 ? 0.332 9.251 -22.551 1.00 92.50 279 PHE A O 1
ATOM 2335 N N . LYS A 1 280 ? -1.428 7.871 -22.821 1.00 92.00 280 LYS A N 1
ATOM 2336 C CA . LYS A 1 280 ? -2.113 8.709 -23.802 1.00 92.00 280 LYS A CA 1
ATOM 2337 C C . LYS A 1 280 ? -2.481 10.072 -23.216 1.00 92.00 280 LYS A C 1
ATOM 2339 O O . LYS A 1 280 ? -2.104 11.084 -23.805 1.00 92.00 280 LYS A O 1
ATOM 2344 N N . GLU A 1 281 ? -3.131 10.116 -22.052 1.00 92.25 281 GLU A N 1
ATOM 2345 C CA . GLU A 1 281 ? -3.500 11.378 -21.395 1.00 92.25 281 GLU A CA 1
ATOM 2346 C C . GLU A 1 281 ? -2.264 12.249 -21.117 1.00 92.25 281 GLU A C 1
ATOM 2348 O O . GLU A 1 281 ? -2.274 13.448 -21.389 1.00 92.25 281 GLU A O 1
ATOM 2353 N N . ALA A 1 282 ? -1.165 11.654 -20.640 1.00 91.94 282 ALA A N 1
ATOM 2354 C CA . ALA A 1 282 ? 0.098 12.361 -20.449 1.00 91.94 282 ALA A CA 1
ATOM 2355 C C . ALA A 1 282 ? 0.691 12.868 -21.778 1.00 91.94 282 ALA A C 1
ATOM 2357 O O . ALA A 1 282 ? 1.162 14.005 -21.849 1.00 91.94 282 ALA A O 1
ATOM 2358 N N . SER A 1 283 ? 0.633 12.064 -22.847 1.00 89.31 283 SER A N 1
ATOM 2359 C CA . SER A 1 283 ? 1.144 12.427 -24.175 1.00 89.31 283 SER A CA 1
ATOM 2360 C C . SER A 1 283 ? 0.436 13.645 -24.784 1.00 89.31 283 SER A C 1
ATOM 2362 O O . SER A 1 283 ? 1.089 14.456 -25.446 1.00 89.31 283 SER A O 1
ATOM 2364 N N . GLU A 1 284 ? -0.854 13.827 -24.486 1.00 90.94 284 GLU A N 1
ATOM 2365 C CA . GLU A 1 284 ? -1.704 14.921 -24.978 1.00 90.94 284 GLU A CA 1
ATOM 2366 C C . GLU A 1 284 ? -1.471 16.266 -24.250 1.00 90.94 284 GLU A C 1
ATOM 2368 O O . GLU A 1 284 ? -1.956 17.303 -24.705 1.00 90.94 284 GLU A O 1
ATOM 2373 N N . ARG A 1 285 ? -0.703 16.295 -23.147 1.00 90.12 285 ARG A N 1
ATOM 2374 C CA . ARG A 1 285 ? -0.414 17.526 -22.381 1.00 90.12 285 ARG A CA 1
ATOM 2375 C C . ARG A 1 285 ? 0.548 18.466 -23.125 1.00 90.12 285 ARG A C 1
ATOM 2377 O O . ARG A 1 285 ? 1.497 18.020 -23.768 1.00 90.12 285 ARG A O 1
ATOM 2384 N N . ASP A 1 286 ? 0.364 19.776 -22.977 1.00 92.69 286 ASP A N 1
ATOM 2385 C CA . ASP A 1 286 ? 1.230 20.808 -23.581 1.00 92.69 286 ASP A CA 1
ATOM 2386 C C . ASP A 1 286 ? 2.417 21.168 -22.659 1.00 92.69 286 ASP A C 1
ATOM 2388 O O . ASP A 1 286 ? 2.516 22.267 -22.119 1.00 92.69 286 ASP A O 1
ATOM 2392 N N . VAL A 1 287 ? 3.274 20.174 -22.400 1.00 93.00 287 VAL A N 1
ATOM 2393 C CA . VAL A 1 287 ? 4.494 20.257 -21.564 1.00 93.00 287 VAL A CA 1
ATOM 2394 C C . VAL A 1 287 ? 5.626 19.425 -22.191 1.00 93.00 287 VAL A C 1
ATOM 2396 O O . VAL A 1 287 ? 5.404 18.745 -23.198 1.00 93.00 287 VAL A O 1
ATOM 2399 N N . SER A 1 288 ? 6.849 19.466 -21.643 1.00 92.31 288 SER A N 1
ATOM 2400 C CA . SER A 1 288 ? 7.975 18.715 -22.222 1.00 92.31 288 SER A CA 1
ATOM 2401 C C . SER A 1 288 ? 7.815 17.199 -22.041 1.00 92.31 288 SER A C 1
ATOM 2403 O O . SER A 1 288 ? 7.132 16.747 -21.125 1.00 92.31 288 SER A O 1
ATOM 2405 N N . ASN A 1 289 ? 8.477 16.389 -22.878 1.00 90.81 289 ASN A N 1
ATOM 2406 C CA . ASN A 1 289 ? 8.468 14.925 -22.724 1.00 90.81 289 ASN A CA 1
ATOM 2407 C C . ASN A 1 289 ? 8.928 14.478 -21.328 1.00 90.81 289 ASN A C 1
ATOM 2409 O O . ASN A 1 289 ? 8.396 13.509 -20.799 1.00 90.81 289 ASN A O 1
ATOM 2413 N N . ILE A 1 290 ? 9.871 15.200 -20.719 1.00 91.19 290 ILE A N 1
ATOM 2414 C CA . ILE A 1 290 ? 10.385 14.906 -19.377 1.00 91.19 290 ILE A CA 1
ATOM 2415 C C . ILE A 1 290 ? 9.278 15.111 -18.337 1.00 91.19 290 ILE A C 1
ATOM 2417 O O . ILE A 1 290 ? 9.055 14.220 -17.528 1.00 91.19 290 ILE A O 1
ATOM 2421 N N . ASP A 1 291 ? 8.518 16.208 -18.421 1.00 89.88 291 ASP A N 1
ATOM 2422 C CA . ASP A 1 291 ? 7.390 16.484 -17.512 1.00 89.88 291 ASP A CA 1
ATOM 2423 C C . ASP A 1 291 ? 6.233 15.480 -17.701 1.00 89.88 291 ASP A C 1
ATOM 2425 O O . ASP A 1 291 ? 5.491 15.171 -16.767 1.00 89.88 291 ASP A O 1
ATOM 2429 N N . LYS A 1 292 ? 6.064 14.946 -18.920 1.00 94.06 292 LYS A N 1
ATOM 2430 C CA . LYS A 1 292 ? 5.089 13.879 -19.209 1.00 94.06 292 LYS A CA 1
ATOM 2431 C C . LYS A 1 292 ? 5.507 12.558 -18.576 1.00 94.06 292 LYS A C 1
ATOM 2433 O O . LYS A 1 292 ? 4.675 11.898 -17.959 1.00 94.06 292 LYS A O 1
ATOM 2438 N N . ILE A 1 293 ? 6.781 12.194 -18.716 1.00 92.12 293 ILE A N 1
ATOM 2439 C CA . ILE A 1 293 ? 7.364 11.006 -18.086 1.00 92.12 293 ILE A CA 1
ATOM 2440 C C . ILE A 1 293 ? 7.275 11.139 -16.565 1.00 92.12 293 ILE A C 1
ATOM 2442 O O . ILE A 1 293 ? 6.776 10.218 -15.929 1.00 92.12 293 ILE A O 1
ATOM 2446 N N . ASP A 1 294 ? 7.654 12.288 -16.001 1.00 90.69 294 ASP A N 1
ATOM 2447 C CA . ASP A 1 294 ? 7.529 12.604 -14.575 1.00 90.69 294 ASP A CA 1
ATOM 2448 C C . ASP A 1 294 ? 6.108 12.340 -14.064 1.00 90.69 294 ASP A C 1
ATOM 2450 O O . ASP A 1 294 ? 5.917 11.492 -13.190 1.00 90.69 294 ASP A O 1
ATOM 2454 N N . ALA A 1 295 ? 5.094 12.939 -14.695 1.00 90.38 295 ALA A N 1
ATOM 2455 C CA . ALA A 1 295 ? 3.699 12.726 -14.317 1.00 90.38 295 ALA A CA 1
ATOM 2456 C C . ALA A 1 295 ? 3.270 11.243 -14.346 1.00 90.38 295 ALA A C 1
ATOM 2458 O O . ALA A 1 295 ? 2.498 10.812 -13.487 1.00 90.38 295 ALA A O 1
ATOM 2459 N N . VAL A 1 296 ? 3.764 10.454 -15.307 1.00 93.12 296 VAL A N 1
ATOM 2460 C CA . VAL A 1 296 ? 3.460 9.017 -15.413 1.00 93.12 296 VAL A CA 1
ATOM 2461 C C . VAL A 1 296 ? 4.208 8.199 -14.357 1.00 93.12 296 VAL A C 1
ATOM 2463 O O . VAL A 1 296 ? 3.594 7.357 -13.698 1.00 93.12 296 VAL A O 1
ATOM 2466 N N . VAL A 1 297 ? 5.507 8.445 -14.155 1.00 91.50 297 VAL A N 1
ATOM 2467 C CA . VAL A 1 297 ? 6.329 7.705 -13.183 1.00 91.50 297 VAL A CA 1
ATOM 2468 C C . VAL A 1 297 ? 5.888 8.009 -11.755 1.00 91.50 297 VAL A C 1
ATOM 2470 O O . VAL A 1 297 ? 5.748 7.074 -10.969 1.00 91.50 297 VAL A O 1
ATOM 2473 N N . TRP A 1 298 ? 5.584 9.264 -11.413 1.00 91.69 298 TRP A N 1
ATOM 2474 C CA . TRP A 1 298 ? 5.008 9.589 -10.105 1.00 91.69 298 TRP A CA 1
ATOM 2475 C C . TRP A 1 298 ? 3.656 8.920 -9.887 1.00 91.69 298 TRP A C 1
ATOM 2477 O O . TRP A 1 298 ? 3.381 8.484 -8.774 1.00 91.69 298 TRP A O 1
ATOM 2487 N N . LEU A 1 299 ? 2.805 8.807 -10.910 1.00 92.25 299 LEU A N 1
ATOM 2488 C CA . LEU A 1 299 ? 1.483 8.202 -10.756 1.00 92.25 299 LEU A CA 1
ATOM 2489 C C . LEU A 1 299 ? 1.551 6.672 -10.605 1.00 92.25 299 LEU A C 1
ATOM 2491 O O . LEU A 1 299 ? 1.005 6.134 -9.640 1.00 92.25 299 LEU A O 1
ATOM 2495 N N . ILE A 1 300 ? 2.215 5.990 -11.545 1.00 92.94 300 ILE A N 1
ATOM 2496 C CA . ILE A 1 300 ? 2.233 4.520 -11.683 1.00 92.94 300 ILE A CA 1
ATOM 2497 C C . ILE A 1 300 ? 3.369 3.870 -10.876 1.00 92.94 300 ILE A C 1
ATOM 2499 O O . ILE A 1 300 ? 3.199 2.772 -10.344 1.00 92.94 300 ILE A O 1
ATOM 2503 N N . GLY A 1 301 ? 4.510 4.547 -10.749 1.00 92.75 301 GLY A N 1
ATOM 2504 C CA . GLY A 1 301 ? 5.730 4.027 -10.136 1.00 92.75 301 GLY A CA 1
ATOM 2505 C C . GLY A 1 301 ? 6.659 3.342 -11.132 1.00 92.75 301 GLY A C 1
ATOM 2506 O O . GLY A 1 301 ? 6.226 2.524 -11.942 1.00 92.75 301 GLY A O 1
ATOM 2507 N N . LEU A 1 302 ? 7.960 3.624 -11.021 1.00 90.44 302 LEU A N 1
ATOM 2508 C CA . LEU A 1 302 ? 9.005 3.097 -11.905 1.00 90.44 302 LEU A CA 1
ATOM 2509 C C . LEU A 1 302 ? 8.976 1.562 -12.013 1.00 90.44 302 LEU A C 1
ATOM 2511 O O . LEU A 1 302 ? 9.069 1.018 -13.109 1.00 90.44 302 LEU A O 1
ATOM 2515 N N . ASN A 1 303 ? 8.780 0.860 -10.891 1.00 89.19 303 ASN A N 1
ATOM 2516 C CA . ASN A 1 303 ? 8.785 -0.608 -10.847 1.00 89.19 303 ASN A CA 1
ATOM 2517 C C . ASN A 1 303 ? 7.515 -1.256 -11.427 1.00 89.19 303 ASN A C 1
ATOM 2519 O O . ASN A 1 303 ? 7.451 -2.482 -11.517 1.00 89.19 303 ASN A O 1
ATOM 2523 N N . ASN A 1 304 ? 6.505 -0.458 -11.782 1.00 89.25 304 ASN A N 1
ATOM 2524 C CA . ASN A 1 304 ? 5.234 -0.930 -12.324 1.00 89.25 304 ASN A CA 1
ATOM 2525 C C . ASN A 1 304 ? 5.051 -0.572 -13.809 1.00 89.25 304 ASN A C 1
ATOM 2527 O O . ASN A 1 304 ? 4.064 -1.001 -14.402 1.00 89.25 304 ASN A O 1
ATOM 2531 N N . LEU A 1 305 ? 5.953 0.207 -14.421 1.00 87.69 305 LEU A N 1
ATOM 2532 C CA . LEU A 1 305 ? 5.830 0.608 -15.825 1.00 87.69 305 LEU A CA 1
ATOM 2533 C C . LEU A 1 305 ? 5.897 -0.607 -16.760 1.00 87.69 305 LEU A C 1
ATOM 2535 O O . LEU A 1 305 ? 6.805 -1.433 -16.668 1.00 87.69 305 LEU A O 1
ATOM 2539 N N . ASN A 1 306 ? 4.959 -0.680 -17.699 1.00 84.44 306 ASN A N 1
ATOM 2540 C CA . ASN A 1 306 ? 5.036 -1.574 -18.841 1.00 84.44 306 ASN A CA 1
ATOM 2541 C C . ASN A 1 306 ? 5.894 -0.897 -19.918 1.00 84.44 306 ASN A C 1
ATOM 2543 O O . ASN A 1 306 ? 5.507 0.127 -20.486 1.00 84.44 306 ASN A O 1
ATOM 2547 N N . MET A 1 307 ? 7.066 -1.470 -20.191 1.00 80.06 307 MET A N 1
ATOM 2548 C CA . MET A 1 307 ? 8.041 -0.887 -21.116 1.00 80.06 307 MET A CA 1
ATOM 2549 C C . MET A 1 307 ? 7.522 -0.822 -22.559 1.00 80.06 307 MET A C 1
ATOM 2551 O O . MET A 1 307 ? 7.856 0.113 -23.284 1.00 80.06 307 MET A O 1
ATOM 2555 N N . GLU A 1 308 ? 6.676 -1.771 -22.968 1.00 78.19 308 GLU A N 1
ATOM 2556 C CA . GLU A 1 308 ? 6.148 -1.854 -24.333 1.00 78.19 308 GLU A CA 1
ATOM 2557 C C . GLU A 1 308 ? 5.226 -0.677 -24.621 1.00 78.19 308 GLU A C 1
ATOM 2559 O O . GLU A 1 308 ? 5.361 0.007 -25.634 1.00 78.19 308 GLU A O 1
ATOM 2564 N N . ILE A 1 309 ? 4.361 -0.375 -23.657 1.00 84.94 309 ILE A N 1
ATOM 2565 C CA . ILE A 1 309 ? 3.490 0.794 -23.703 1.00 84.94 309 ILE A CA 1
ATOM 2566 C C . ILE A 1 309 ? 4.326 2.065 -23.575 1.00 84.94 309 ILE A C 1
ATOM 2568 O O . ILE A 1 309 ? 4.135 2.979 -24.372 1.00 84.94 309 ILE A O 1
ATOM 2572 N N . PHE A 1 310 ? 5.288 2.119 -22.646 1.00 86.62 310 PHE A N 1
ATOM 2573 C CA . PHE A 1 310 ? 6.128 3.302 -22.443 1.00 86.62 310 PHE A CA 1
ATOM 2574 C C . PHE A 1 310 ? 6.788 3.782 -23.744 1.00 86.62 310 PHE A C 1
ATOM 2576 O O . PHE A 1 310 ? 6.666 4.958 -24.099 1.00 86.62 310 PHE A O 1
ATOM 2583 N N . PHE A 1 311 ? 7.434 2.880 -24.491 1.00 83.69 311 PHE A N 1
ATOM 2584 C CA . PHE A 1 311 ? 8.165 3.252 -25.707 1.00 83.69 311 PHE A CA 1
ATOM 2585 C C . PHE A 1 311 ? 7.283 3.523 -26.935 1.00 83.69 311 PHE A C 1
ATOM 2587 O O . PHE A 1 311 ? 7.790 4.039 -27.931 1.00 83.69 311 PHE A O 1
ATOM 2594 N N . ASN A 1 312 ? 5.970 3.275 -26.862 1.00 84.56 312 ASN A N 1
ATOM 2595 C CA . ASN A 1 312 ? 5.022 3.761 -27.871 1.00 84.56 312 ASN A CA 1
ATOM 2596 C C . ASN A 1 312 ? 4.754 5.276 -27.751 1.00 84.56 312 ASN A C 1
ATOM 2598 O O . ASN A 1 312 ? 4.310 5.888 -28.723 1.00 84.56 312 ASN A O 1
ATOM 2602 N N . TYR A 1 313 ? 5.029 5.885 -26.588 1.00 88.25 313 TYR A N 1
ATOM 2603 C CA . TYR A 1 313 ? 4.757 7.305 -26.316 1.00 88.25 313 TYR A CA 1
ATOM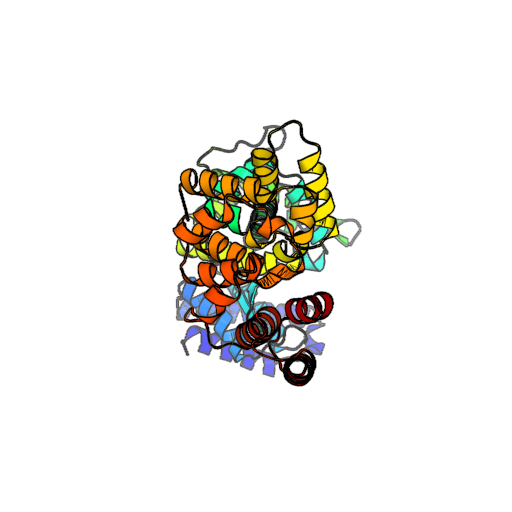 2604 C C . TYR A 1 313 ? 6.018 8.139 -26.042 1.00 88.25 313 TYR A C 1
ATOM 2606 O O . TYR A 1 313 ? 6.048 9.320 -26.394 1.00 88.25 313 TYR A O 1
ATOM 2614 N N . PHE A 1 314 ? 7.055 7.557 -25.430 1.00 88.12 314 PHE A N 1
ATOM 2615 C CA . PHE A 1 314 ? 8.237 8.284 -24.953 1.00 88.12 314 PHE A CA 1
ATOM 2616 C C . PHE A 1 314 ? 9.553 7.605 -25.349 1.00 88.12 314 PHE A C 1
ATOM 2618 O O . PHE A 1 314 ? 9.614 6.396 -25.554 1.00 88.12 314 PHE A O 1
ATOM 2625 N N . SER A 1 315 ? 10.637 8.382 -25.448 1.00 86.38 315 SER A N 1
ATOM 2626 C CA . SER A 1 315 ? 11.949 7.850 -25.831 1.00 86.38 315 SER A CA 1
ATOM 2627 C C . SER A 1 315 ? 12.758 7.332 -24.633 1.00 86.38 315 SER A C 1
ATOM 2629 O O . SER A 1 315 ? 12.600 7.789 -23.500 1.00 86.38 315 SER A O 1
ATOM 2631 N N . VAL A 1 316 ? 13.683 6.403 -24.899 1.00 84.38 316 VAL A N 1
ATOM 2632 C CA . VAL A 1 316 ? 14.675 5.930 -23.914 1.00 84.38 316 VAL A CA 1
ATOM 2633 C C . VAL A 1 316 ? 15.540 7.093 -23.413 1.00 84.38 316 VAL A C 1
ATOM 2635 O O . VAL A 1 316 ? 15.784 7.204 -22.217 1.00 84.38 316 VAL A O 1
ATOM 2638 N N . ASP A 1 317 ? 15.982 7.983 -24.307 1.00 85.44 317 ASP A N 1
ATOM 2639 C CA . ASP A 1 317 ? 16.862 9.101 -23.943 1.00 85.44 317 ASP A CA 1
ATOM 2640 C C . ASP A 1 317 ? 16.154 10.138 -23.048 1.00 85.44 317 ASP A C 1
ATOM 2642 O O . ASP A 1 317 ? 16.787 10.657 -22.124 1.00 85.44 317 ASP A O 1
ATOM 2646 N N . ASP A 1 318 ? 14.854 10.397 -23.268 1.00 88.12 318 ASP A N 1
ATOM 2647 C CA . ASP A 1 318 ? 14.034 11.250 -22.391 1.00 88.12 318 ASP A CA 1
ATOM 2648 C C . ASP A 1 318 ? 13.868 10.617 -20.999 1.00 88.12 318 ASP A C 1
ATOM 2650 O O . ASP A 1 318 ? 14.023 11.304 -19.989 1.00 88.12 318 ASP A O 1
ATOM 2654 N N . LEU A 1 319 ? 13.613 9.303 -20.936 1.00 87.38 319 LEU A N 1
ATOM 2655 C CA . LEU A 1 319 ? 13.488 8.560 -19.679 1.00 87.38 319 LEU A CA 1
ATOM 2656 C C . LEU A 1 319 ? 14.786 8.578 -18.868 1.00 87.38 319 LEU A C 1
ATOM 2658 O O . LEU A 1 319 ? 14.761 8.849 -17.671 1.00 87.38 319 LEU A O 1
ATOM 2662 N N . LEU A 1 320 ? 15.925 8.294 -19.499 1.00 86.50 320 LEU A N 1
ATOM 2663 C CA . LEU A 1 320 ? 17.215 8.281 -18.807 1.00 86.50 320 LEU A CA 1
ATOM 2664 C C . LEU A 1 320 ? 17.569 9.667 -18.264 1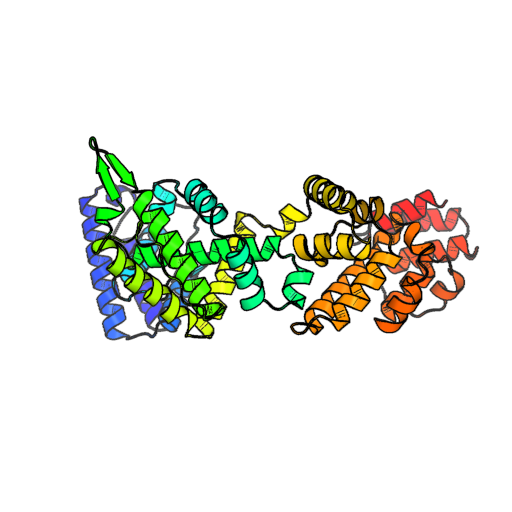.00 86.50 320 LEU A C 1
ATOM 2666 O O . LEU A 1 320 ? 18.052 9.776 -17.138 1.00 86.50 320 LEU A O 1
ATOM 2670 N N . LYS A 1 321 ? 17.269 10.727 -19.023 1.00 87.38 321 LYS A N 1
ATOM 2671 C CA . LYS A 1 321 ? 17.449 12.102 -18.556 1.00 87.38 321 LYS A CA 1
ATOM 2672 C C . LYS A 1 321 ? 16.522 12.432 -17.381 1.00 87.38 321 LYS A C 1
ATOM 2674 O O . LYS A 1 321 ? 16.996 12.977 -16.389 1.00 87.38 321 LYS A O 1
ATOM 2679 N N . PHE A 1 322 ? 15.246 12.049 -17.459 1.00 89.75 322 PHE A N 1
ATOM 2680 C CA . PHE A 1 322 ? 14.303 12.151 -16.343 1.00 89.75 322 PHE A CA 1
ATOM 2681 C C . PHE A 1 322 ? 14.849 11.470 -15.075 1.00 89.75 322 PHE A C 1
ATOM 2683 O O . PHE A 1 322 ? 14.863 12.083 -14.011 1.00 89.75 322 PHE A O 1
ATOM 2690 N N . LEU A 1 323 ? 15.370 10.241 -15.186 1.00 87.75 323 LEU A N 1
ATOM 2691 C CA . LEU A 1 323 ? 15.938 9.512 -14.047 1.00 87.75 323 LEU A CA 1
ATOM 2692 C C . LEU A 1 323 ? 17.172 10.213 -13.457 1.00 87.75 323 LEU A C 1
ATOM 2694 O O . LEU A 1 323 ? 17.318 10.242 -12.237 1.00 87.75 323 LEU A O 1
ATOM 2698 N N . GLU A 1 324 ? 18.043 10.800 -14.287 1.00 85.56 324 GLU A N 1
ATOM 2699 C CA . GLU A 1 324 ? 19.179 11.595 -13.801 1.00 85.56 324 GLU A CA 1
ATOM 2700 C C . GLU A 1 324 ? 18.758 12.889 -13.098 1.00 85.56 324 GLU A C 1
ATOM 2702 O O . GLU A 1 324 ? 19.427 13.301 -12.150 1.00 85.56 324 GLU A O 1
ATOM 2707 N N . ASP A 1 325 ? 17.710 13.561 -13.573 1.00 87.06 325 ASP A N 1
ATOM 2708 C CA . ASP A 1 325 ? 17.203 14.795 -12.968 1.00 87.06 325 ASP A CA 1
ATOM 2709 C C . ASP A 1 325 ? 16.498 14.487 -11.633 1.00 87.06 325 ASP A C 1
ATOM 2711 O O . ASP A 1 325 ? 16.909 15.002 -10.593 1.00 87.06 325 ASP A O 1
ATOM 2715 N N . VAL A 1 326 ? 15.594 13.505 -11.604 1.00 86.38 326 VAL A N 1
ATOM 2716 C CA . VAL A 1 326 ? 14.944 13.033 -10.370 1.00 86.38 326 VAL A CA 1
ATOM 2717 C C . VAL A 1 326 ? 15.935 12.481 -9.336 1.00 86.38 326 VAL A C 1
ATOM 2719 O O . VAL A 1 326 ? 15.745 12.692 -8.138 1.00 86.38 326 VAL A O 1
ATOM 2722 N N . GLU A 1 327 ? 17.035 11.826 -9.735 1.00 85.25 327 GLU A N 1
ATOM 2723 C CA . GLU A 1 327 ? 18.039 11.382 -8.754 1.00 85.25 327 GLU A CA 1
ATOM 2724 C C . GLU A 1 327 ? 18.714 12.561 -8.028 1.00 85.25 327 GLU A C 1
ATOM 2726 O O . GLU A 1 327 ? 19.211 12.377 -6.914 1.00 85.25 327 GLU A O 1
ATOM 2731 N N . LYS A 1 328 ? 18.762 13.760 -8.624 1.00 84.69 328 LYS A N 1
ATOM 2732 C CA . LYS A 1 328 ? 19.302 14.972 -7.977 1.00 84.69 328 LYS A CA 1
ATOM 2733 C C . LYS A 1 328 ? 18.296 15.569 -6.992 1.00 84.69 328 LYS A C 1
ATOM 2735 O O . LYS A 1 328 ? 18.722 16.039 -5.940 1.00 84.69 328 LYS A O 1
ATOM 2740 N N . ASP A 1 329 ? 17.010 15.496 -7.326 1.00 84.69 329 ASP A N 1
ATOM 2741 C CA . ASP A 1 329 ? 15.927 16.183 -6.616 1.00 84.69 329 ASP A CA 1
ATOM 2742 C C . ASP A 1 329 ? 15.329 15.369 -5.451 1.00 84.69 329 ASP A C 1
ATOM 2744 O O . ASP A 1 329 ? 14.753 15.946 -4.531 1.00 84.69 329 ASP A O 1
ATOM 2748 N N . ILE A 1 330 ? 15.493 14.039 -5.431 1.00 85.38 330 ILE A N 1
ATOM 2749 C CA . ILE A 1 330 ? 15.064 13.196 -4.300 1.00 85.38 330 ILE A CA 1
ATOM 2750 C C . ILE A 1 330 ? 15.851 13.538 -3.025 1.00 85.38 330 ILE A C 1
ATOM 2752 O O . ILE A 1 330 ? 17.028 13.186 -2.880 1.00 85.38 330 ILE A O 1
ATOM 2756 N N . GLU A 1 331 ? 15.157 14.133 -2.052 1.00 81.69 331 GLU A N 1
ATOM 2757 C CA . GLU A 1 331 ? 15.688 14.402 -0.714 1.00 81.69 331 GLU A CA 1
ATOM 2758 C C . GLU A 1 331 ? 15.759 13.125 0.142 1.00 81.69 331 GLU A C 1
ATOM 2760 O O . GLU A 1 331 ? 16.723 12.926 0.889 1.00 81.69 331 GLU A O 1
ATOM 2765 N N . THR A 1 332 ? 14.760 12.233 0.043 1.00 85.12 332 THR A N 1
ATOM 2766 C CA . THR A 1 332 ? 14.629 11.070 0.937 1.00 85.12 332 THR A CA 1
ATOM 2767 C C . THR A 1 332 ? 14.466 9.728 0.212 1.00 85.12 332 THR A C 1
ATOM 2769 O O . THR A 1 332 ? 13.778 9.587 -0.794 1.00 85.12 332 THR A O 1
ATOM 2772 N N . GLY A 1 333 ? 15.093 8.671 0.748 1.00 83.62 333 GLY A N 1
ATOM 2773 C CA . GLY A 1 333 ? 14.972 7.314 0.188 1.00 83.62 333 GLY A CA 1
ATOM 2774 C C . GLY A 1 333 ? 15.813 7.053 -1.071 1.00 83.62 333 GLY A C 1
ATOM 2775 O O . GLY A 1 333 ? 15.539 6.100 -1.797 1.00 83.62 333 GLY A O 1
ATOM 2776 N N . LYS A 1 334 ? 16.854 7.857 -1.318 1.00 88.44 334 LYS A N 1
ATOM 2777 C CA . LYS A 1 334 ? 17.721 7.777 -2.507 1.00 88.44 334 LYS A CA 1
ATOM 2778 C C . LYS A 1 334 ? 18.301 6.381 -2.793 1.00 88.44 334 LYS A C 1
ATOM 2780 O O . LYS A 1 334 ? 18.374 5.994 -3.954 1.00 88.44 334 LYS A O 1
ATOM 2785 N N . ASP A 1 335 ? 18.644 5.595 -1.771 1.00 88.00 335 ASP A N 1
ATOM 2786 C CA . ASP A 1 335 ? 19.133 4.215 -1.953 1.00 88.00 335 ASP A CA 1
ATOM 2787 C C . ASP A 1 335 ? 18.051 3.264 -2.494 1.00 88.00 335 ASP A C 1
ATOM 2789 O O . ASP A 1 335 ? 18.338 2.390 -3.313 1.00 88.00 335 ASP A O 1
ATOM 2793 N N . ILE A 1 336 ? 16.795 3.457 -2.074 1.00 86.75 336 ILE A N 1
ATOM 2794 C CA . ILE A 1 336 ? 15.638 2.695 -2.567 1.00 86.75 336 ILE A CA 1
ATOM 2795 C C . ILE A 1 336 ? 15.390 3.059 -4.030 1.00 86.75 336 ILE A C 1
ATOM 2797 O O . ILE A 1 336 ? 15.262 2.164 -4.862 1.00 86.75 336 ILE A O 1
ATOM 2801 N N . PHE A 1 337 ? 15.417 4.353 -4.360 1.00 88.00 337 PHE A N 1
ATOM 2802 C CA . PHE A 1 337 ? 15.273 4.815 -5.738 1.00 88.00 337 PHE A CA 1
ATOM 2803 C C . PHE A 1 337 ? 16.388 4.285 -6.647 1.00 88.00 337 PHE A C 1
ATOM 2805 O O . PHE A 1 337 ? 16.094 3.688 -7.677 1.00 88.00 337 PHE A O 1
ATOM 2812 N N . LYS A 1 338 ? 17.661 4.396 -6.240 1.00 85.56 338 LYS A N 1
ATOM 2813 C CA . LYS A 1 338 ? 18.804 3.824 -6.977 1.00 85.56 338 LYS A CA 1
ATOM 2814 C C . LYS A 1 338 ? 18.649 2.323 -7.220 1.00 85.56 338 LYS A C 1
ATOM 2816 O O . LYS A 1 338 ? 18.952 1.852 -8.315 1.00 85.56 338 LYS A O 1
ATOM 2821 N N . LYS A 1 339 ? 18.161 1.568 -6.226 1.00 86.50 339 LYS A N 1
ATOM 2822 C CA . LYS A 1 339 ? 17.856 0.142 -6.399 1.00 86.50 339 LYS A CA 1
ATOM 2823 C C . LYS A 1 339 ? 16.751 -0.062 -7.437 1.00 86.50 339 LYS A C 1
ATOM 2825 O O . LYS A 1 339 ? 16.951 -0.852 -8.349 1.00 86.50 339 LYS A O 1
ATOM 2830 N N . SER A 1 340 ? 15.641 0.669 -7.341 1.00 86.75 340 SER A N 1
ATOM 2831 C CA . SER A 1 340 ? 14.540 0.599 -8.311 1.00 86.75 340 SER A CA 1
ATOM 2832 C C . SER A 1 340 ? 14.988 0.955 -9.728 1.00 86.75 340 SER A C 1
ATOM 2834 O O . SER A 1 340 ? 14.635 0.242 -10.656 1.00 86.75 340 SER A O 1
ATOM 2836 N N . ILE A 1 341 ? 15.829 1.981 -9.917 1.00 85.88 341 ILE A N 1
ATOM 2837 C CA . ILE A 1 341 ? 16.398 2.286 -11.238 1.00 85.88 341 ILE A CA 1
ATOM 2838 C C . ILE A 1 341 ? 17.269 1.133 -11.741 1.00 85.88 341 ILE A C 1
ATOM 2840 O O . ILE A 1 341 ? 17.166 0.739 -12.901 1.00 85.88 341 ILE A O 1
ATOM 2844 N N . LYS A 1 342 ? 18.129 0.573 -10.885 1.00 81.69 342 LYS A N 1
ATOM 2845 C CA . LYS A 1 342 ? 18.968 -0.560 -11.272 1.00 81.69 342 LYS A CA 1
ATOM 2846 C C . LYS A 1 342 ? 18.114 -1.766 -11.678 1.00 81.69 342 LYS A C 1
ATOM 2848 O O . LYS A 1 342 ? 18.374 -2.345 -12.727 1.00 81.69 342 LYS A O 1
ATOM 2853 N N . ASP A 1 343 ? 17.117 -2.122 -10.871 1.00 81.88 343 ASP A N 1
ATOM 2854 C CA . ASP A 1 343 ? 16.197 -3.234 -11.124 1.00 81.88 343 ASP A CA 1
ATOM 2855 C C . ASP A 1 343 ? 15.398 -2.982 -12.427 1.00 81.88 343 ASP A C 1
ATOM 2857 O O . ASP A 1 343 ? 15.287 -3.870 -13.271 1.00 81.88 343 ASP A O 1
ATOM 2861 N N . PHE A 1 344 ? 14.931 -1.747 -12.647 1.00 80.44 344 PHE A N 1
ATOM 2862 C CA . PHE A 1 344 ? 14.269 -1.292 -13.873 1.00 80.44 344 PHE A CA 1
ATOM 2863 C C . PHE A 1 344 ? 15.156 -1.462 -15.116 1.00 80.44 344 PHE A C 1
ATOM 2865 O O . PHE A 1 344 ? 14.723 -2.062 -16.099 1.00 80.44 344 PHE A O 1
ATOM 2872 N N . VAL A 1 345 ? 16.406 -0.983 -15.081 1.00 79.62 345 VAL A N 1
ATOM 2873 C CA . VAL A 1 345 ? 17.324 -1.092 -16.227 1.00 79.62 345 VAL A CA 1
ATOM 2874 C C . VAL A 1 345 ? 17.809 -2.537 -16.418 1.00 79.62 345 VAL A C 1
ATOM 2876 O O . VAL A 1 345 ? 17.928 -2.983 -17.557 1.00 79.62 345 VAL A O 1
ATOM 2879 N N . GLU A 1 346 ? 18.010 -3.321 -15.350 1.00 77.44 346 GLU A N 1
ATOM 2880 C CA . GLU A 1 346 ? 18.263 -4.768 -15.465 1.00 77.44 346 GLU A CA 1
ATOM 2881 C C . GLU A 1 346 ? 17.093 -5.490 -16.156 1.00 77.44 346 GLU A C 1
ATOM 2883 O O . GLU A 1 346 ? 17.338 -6.317 -17.036 1.00 77.44 346 GLU A O 1
ATOM 2888 N N . ASN A 1 347 ? 15.837 -5.157 -15.848 1.00 76.25 347 ASN A N 1
ATOM 2889 C CA . ASN A 1 347 ? 14.674 -5.724 -16.541 1.00 76.25 347 ASN A CA 1
ATOM 2890 C C . ASN A 1 347 ? 14.608 -5.273 -18.010 1.00 76.25 347 ASN A C 1
ATOM 2892 O O . ASN A 1 347 ? 14.500 -6.112 -18.905 1.00 76.25 347 ASN A O 1
ATOM 2896 N N . LEU A 1 348 ? 14.777 -3.973 -18.269 1.00 76.56 348 LEU A N 1
ATOM 2897 C CA . LEU A 1 348 ? 14.765 -3.374 -19.607 1.00 76.56 348 LEU A CA 1
ATOM 2898 C C . LEU A 1 348 ? 15.769 -4.036 -20.566 1.00 76.56 348 LEU A C 1
ATOM 2900 O O . LEU A 1 348 ? 15.416 -4.385 -21.693 1.00 76.56 348 LEU A O 1
ATOM 2904 N N . LEU A 1 349 ? 17.011 -4.259 -20.117 1.00 74.75 349 LEU A N 1
ATOM 2905 C CA . LEU A 1 349 ? 18.031 -4.929 -20.933 1.00 74.75 349 LEU A CA 1
ATOM 2906 C C . LEU A 1 349 ? 17.801 -6.450 -21.038 1.00 74.75 349 LEU A C 1
ATOM 2908 O O . LEU A 1 349 ? 18.225 -7.071 -22.010 1.00 74.75 349 LEU A O 1
ATOM 2912 N N . ASN A 1 350 ? 17.102 -7.079 -20.090 1.00 68.12 350 ASN A N 1
ATOM 2913 C CA . ASN A 1 350 ? 16.732 -8.495 -20.204 1.00 68.12 350 ASN A CA 1
ATOM 2914 C C . ASN A 1 350 ? 15.542 -8.744 -21.150 1.00 68.12 350 ASN A C 1
ATOM 2916 O O . ASN A 1 350 ? 15.420 -9.847 -21.691 1.00 68.12 350 ASN A O 1
ATOM 2920 N N . GLU A 1 351 ? 14.718 -7.729 -21.417 1.00 67.50 351 GLU A N 1
ATOM 2921 C CA . GLU A 1 351 ? 13.607 -7.750 -22.383 1.00 67.50 351 GLU A CA 1
ATOM 2922 C C . GLU A 1 351 ? 13.967 -7.184 -23.771 1.00 67.50 351 GLU A C 1
ATOM 2924 O O . GLU A 1 351 ? 13.086 -6.911 -24.586 1.00 67.50 351 GLU A O 1
ATOM 2929 N N . TYR A 1 352 ? 15.269 -7.085 -24.075 1.00 56.28 352 TYR A N 1
ATOM 2930 C CA . TYR A 1 352 ? 15.892 -6.499 -25.281 1.00 56.28 352 TYR A CA 1
ATOM 2931 C C . 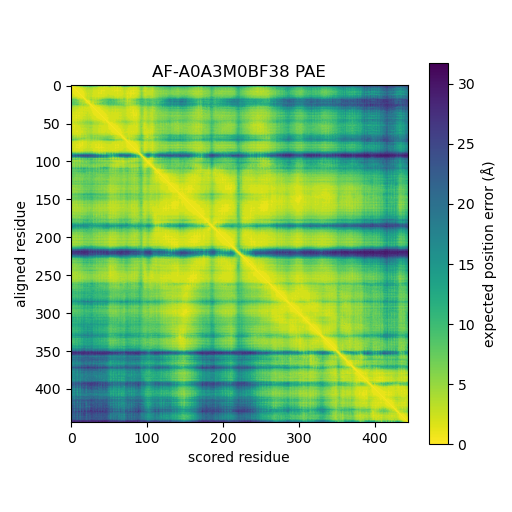TYR A 1 352 ? 15.221 -6.763 -26.647 1.00 56.28 352 TYR A C 1
ATOM 2933 O O . TYR A 1 352 ? 15.382 -6.011 -27.606 1.00 56.28 352 TYR A O 1
ATOM 2941 N N . LYS A 1 353 ? 14.492 -7.867 -26.722 1.00 52.53 353 LYS A N 1
ATOM 2942 C CA . LYS A 1 353 ? 13.576 -8.322 -27.761 1.00 52.53 353 LYS A CA 1
ATOM 2943 C C . LYS A 1 353 ? 12.645 -7.254 -28.329 1.00 52.53 353 LYS A C 1
ATOM 2945 O O . LYS A 1 353 ? 12.441 -7.205 -29.539 1.00 52.53 353 LYS A O 1
ATOM 2950 N N . LEU A 1 354 ? 12.037 -6.480 -27.436 1.00 52.31 354 LEU A N 1
ATOM 2951 C CA . LEU A 1 354 ? 10.891 -5.628 -27.742 1.00 52.31 354 LEU A CA 1
ATOM 2952 C C . LEU A 1 354 ? 11.327 -4.235 -28.229 1.00 52.31 354 LEU A C 1
ATOM 2954 O O . LEU A 1 354 ? 10.535 -3.511 -28.824 1.00 52.31 354 LEU A O 1
ATOM 2958 N N . TYR A 1 355 ? 12.601 -3.868 -28.028 1.00 62.75 355 TYR A N 1
ATOM 2959 C CA . TYR A 1 355 ? 13.050 -2.475 -28.100 1.00 62.75 355 TYR A CA 1
ATOM 2960 C C . TYR A 1 355 ? 14.285 -2.272 -28.993 1.00 62.75 355 TYR A C 1
ATOM 2962 O O . TYR A 1 355 ? 15.381 -2.013 -28.487 1.00 62.75 355 TYR A O 1
ATOM 2970 N N . PRO A 1 356 ? 14.128 -2.278 -30.335 1.00 66.62 356 PRO A N 1
ATOM 2971 C CA . PRO A 1 356 ? 15.143 -1.753 -31.255 1.00 66.62 356 PRO A CA 1
ATOM 2972 C C . PRO A 1 356 ? 15.636 -0.351 -30.854 1.00 66.62 356 PRO A C 1
ATOM 2974 O O . PRO A 1 356 ? 16.826 -0.064 -30.959 1.00 66.62 356 PRO A O 1
ATOM 2977 N N . VAL A 1 357 ? 14.740 0.464 -30.284 1.00 68.69 357 VAL A N 1
ATOM 2978 C CA . VAL A 1 357 ? 15.004 1.808 -29.743 1.00 68.69 357 VAL A CA 1
ATOM 2979 C C . VAL A 1 357 ? 16.120 1.863 -28.684 1.00 68.69 357 VAL A C 1
ATOM 2981 O O . VAL A 1 357 ? 16.785 2.889 -28.561 1.00 68.69 357 VAL A O 1
ATOM 2984 N N . LEU A 1 358 ? 16.411 0.768 -27.962 1.00 75.06 358 LEU A N 1
ATOM 2985 C CA . LEU A 1 358 ? 17.542 0.716 -27.018 1.00 75.06 358 LEU A CA 1
ATOM 2986 C C . LEU A 1 358 ? 18.904 0.780 -27.722 1.00 75.06 358 LEU A C 1
ATOM 2988 O O . LEU A 1 358 ? 19.871 1.282 -27.151 1.00 75.06 358 LEU A O 1
ATOM 2992 N N . LYS A 1 359 ? 18.998 0.296 -28.966 1.00 74.50 359 LYS A N 1
ATOM 2993 C CA . LYS A 1 359 ? 20.233 0.383 -29.762 1.00 74.50 359 LYS A CA 1
ATOM 2994 C C . LYS A 1 359 ? 20.525 1.824 -30.178 1.00 74.50 359 LYS A C 1
ATOM 2996 O O . LYS A 1 359 ? 21.688 2.221 -30.242 1.00 74.50 359 LYS A O 1
ATOM 3001 N N . GLU A 1 360 ? 19.464 2.583 -30.440 1.00 74.19 360 GLU A N 1
ATOM 3002 C CA . GLU A 1 360 ? 19.500 3.952 -30.965 1.00 74.19 360 GLU A CA 1
ATOM 3003 C C . GLU A 1 360 ? 19.685 5.016 -29.871 1.00 74.19 360 GLU A C 1
ATOM 3005 O O . GLU A 1 360 ? 20.137 6.121 -30.172 1.00 74.19 360 GLU A O 1
ATOM 3010 N N . SER A 1 361 ? 19.400 4.674 -28.607 1.00 79.44 361 SER A N 1
ATOM 3011 C CA . SER A 1 361 ? 19.660 5.536 -27.449 1.00 79.44 361 SER A CA 1
ATOM 3012 C C . SER A 1 361 ? 21.139 5.910 -27.337 1.00 79.44 361 SER A C 1
ATOM 3014 O O . SER A 1 361 ? 22.029 5.047 -27.378 1.00 79.44 361 SER A O 1
ATOM 3016 N N . LYS A 1 362 ? 21.377 7.214 -27.160 1.00 76.75 362 LYS A N 1
ATOM 3017 C CA . LYS A 1 362 ? 22.706 7.810 -26.970 1.00 76.75 362 LYS A CA 1
ATOM 3018 C C . LYS A 1 362 ? 23.097 7.899 -25.499 1.00 76.75 362 LYS A C 1
ATOM 3020 O O . LYS A 1 362 ? 24.275 7.797 -25.186 1.00 76.75 362 LYS A O 1
ATOM 3025 N N . ASN A 1 363 ? 22.121 8.055 -24.604 1.00 80.62 363 ASN A N 1
ATOM 3026 C CA . ASN A 1 363 ? 22.368 8.254 -23.175 1.00 80.62 363 ASN A CA 1
ATOM 3027 C C . ASN A 1 363 ? 22.493 6.924 -22.402 1.00 80.62 363 ASN A C 1
ATOM 3029 O O . ASN A 1 363 ? 22.956 6.918 -21.263 1.00 80.62 363 ASN A O 1
ATOM 3033 N N . LEU A 1 364 ? 22.092 5.791 -22.999 1.00 81.50 364 LEU A N 1
ATOM 3034 C CA . LEU A 1 364 ? 22.104 4.473 -22.348 1.00 81.50 364 LEU A CA 1
ATOM 3035 C C . LEU A 1 364 ? 23.513 3.983 -21.984 1.00 81.50 364 LEU A C 1
ATOM 3037 O O . LEU A 1 364 ? 23.676 3.331 -20.955 1.00 81.50 364 LEU A O 1
ATOM 3041 N N . GLU A 1 365 ? 24.521 4.317 -22.793 1.00 79.94 365 GLU A N 1
ATOM 3042 C CA . GLU A 1 365 ? 25.928 3.987 -22.527 1.00 79.94 365 GLU A CA 1
ATOM 3043 C C . GLU A 1 365 ? 26.422 4.720 -21.267 1.00 79.94 365 GLU A C 1
ATOM 3045 O O . GLU A 1 365 ? 26.708 4.064 -20.262 1.00 79.94 365 GLU A O 1
ATOM 3050 N N . ASP A 1 366 ? 26.376 6.058 -21.262 1.00 82.12 366 ASP A N 1
ATOM 3051 C CA . ASP A 1 366 ? 26.701 6.906 -20.103 1.00 82.12 366 ASP A CA 1
ATOM 3052 C C . ASP A 1 366 ? 25.941 6.492 -18.832 1.00 82.12 366 ASP A C 1
ATOM 3054 O O . ASP A 1 366 ? 26.501 6.475 -17.731 1.00 82.12 366 ASP A O 1
ATOM 3058 N N . PHE A 1 367 ? 24.654 6.156 -18.965 1.00 80.00 367 PHE A N 1
ATOM 3059 C CA . PHE A 1 367 ? 23.832 5.736 -17.837 1.00 80.00 367 PHE A CA 1
ATOM 3060 C C . PHE A 1 367 ? 24.326 4.414 -17.230 1.00 80.00 367 PHE A C 1
ATOM 3062 O O . PHE A 1 367 ? 24.464 4.290 -16.008 1.00 80.00 367 PHE A O 1
ATOM 3069 N N . ILE A 1 368 ? 24.613 3.419 -18.070 1.00 81.75 368 ILE A N 1
ATOM 3070 C CA . ILE A 1 368 ? 25.085 2.101 -17.635 1.00 81.75 368 ILE A CA 1
ATOM 3071 C C . ILE A 1 368 ? 26.485 2.194 -17.018 1.00 81.75 368 ILE A C 1
ATOM 3073 O O . ILE A 1 368 ? 26.735 1.551 -15.994 1.00 81.75 368 ILE A O 1
ATOM 3077 N N . GLU A 1 369 ? 27.367 3.037 -17.566 1.00 77.94 369 GLU A N 1
ATOM 3078 C CA . GLU A 1 369 ? 28.694 3.280 -16.991 1.00 77.94 369 GLU A CA 1
ATOM 3079 C C . GLU A 1 369 ? 28.643 3.812 -15.557 1.00 77.94 369 GLU A C 1
ATOM 3081 O O . GLU A 1 369 ? 29.428 3.362 -14.719 1.00 77.94 369 GLU A O 1
ATOM 3086 N N . LYS A 1 370 ? 27.700 4.717 -15.262 1.00 75.19 370 LYS A N 1
ATOM 3087 C CA . LYS A 1 370 ? 27.505 5.305 -13.926 1.00 75.19 370 LYS A CA 1
ATOM 3088 C C . LYS A 1 370 ? 26.913 4.326 -12.908 1.00 75.19 370 LYS A C 1
ATOM 3090 O O . LYS A 1 370 ? 27.126 4.512 -11.711 1.00 75.19 370 LYS A O 1
ATOM 3095 N N . ASN A 1 371 ? 26.155 3.317 -13.353 1.00 70.25 371 ASN A N 1
ATOM 3096 C CA . ASN A 1 371 ? 25.294 2.527 -12.466 1.00 70.25 371 ASN A CA 1
ATOM 3097 C C . ASN A 1 371 ? 25.815 1.118 -12.139 1.00 70.25 371 ASN A C 1
ATOM 3099 O O . ASN A 1 371 ? 25.792 0.749 -10.964 1.00 70.25 371 ASN A O 1
ATOM 3103 N N . THR A 1 372 ? 26.287 0.312 -13.105 1.00 71.19 372 THR A N 1
ATOM 3104 C CA . THR A 1 372 ? 26.954 -0.973 -12.786 1.00 71.19 372 THR A CA 1
ATOM 3105 C C . THR A 1 372 ? 27.648 -1.650 -13.977 1.00 71.19 372 THR A C 1
ATOM 3107 O O . THR A 1 372 ? 27.116 -1.729 -15.084 1.00 71.19 372 THR A O 1
ATOM 3110 N N . ASP A 1 373 ? 28.806 -2.268 -13.718 1.00 68.75 373 ASP A N 1
ATOM 3111 C CA . ASP A 1 373 ? 29.517 -3.101 -14.695 1.00 68.75 373 ASP A CA 1
ATOM 3112 C C . ASP A 1 373 ? 28.724 -4.335 -15.161 1.00 68.75 373 ASP A C 1
ATOM 3114 O O . ASP A 1 373 ? 28.941 -4.796 -16.281 1.00 68.75 373 ASP A O 1
ATOM 3118 N N . SER A 1 374 ? 27.779 -4.865 -14.369 1.00 69.19 374 SER A N 1
ATOM 3119 C CA . SER A 1 374 ? 27.000 -6.041 -14.793 1.00 69.19 374 SER A CA 1
ATOM 3120 C C . SER A 1 374 ? 26.030 -5.751 -15.939 1.00 69.19 374 SER A C 1
ATOM 3122 O O . SER A 1 374 ? 25.649 -6.681 -16.646 1.00 69.19 374 SER A O 1
ATOM 3124 N N . LEU A 1 375 ? 25.651 -4.484 -16.139 1.00 76.56 375 LEU A N 1
ATOM 3125 C CA . LEU A 1 375 ? 24.812 -4.042 -17.257 1.00 76.56 375 LEU A CA 1
ATOM 3126 C C . LEU A 1 375 ? 25.623 -3.790 -18.536 1.00 76.56 375 LEU A C 1
ATOM 3128 O O . LEU A 1 375 ? 25.081 -3.937 -19.629 1.00 76.56 375 LEU A O 1
ATOM 3132 N N . LYS A 1 376 ? 26.925 -3.475 -18.431 1.00 80.56 376 LYS A N 1
ATOM 3133 C CA . LYS A 1 376 ? 27.796 -3.240 -19.601 1.00 80.56 376 LYS A CA 1
ATOM 3134 C C . LYS A 1 376 ? 27.823 -4.450 -20.527 1.00 80.56 376 LYS A C 1
ATOM 3136 O O . LYS A 1 376 ? 27.709 -4.302 -21.736 1.00 80.56 376 LYS A O 1
ATOM 3141 N N . THR A 1 377 ? 27.919 -5.653 -19.968 1.00 81.75 377 THR A N 1
ATOM 3142 C CA . THR A 1 377 ? 27.942 -6.887 -20.761 1.00 81.75 377 THR A CA 1
ATOM 3143 C C . THR A 1 377 ? 26.623 -7.116 -21.509 1.00 81.75 377 THR A C 1
ATOM 3145 O O . THR A 1 377 ? 26.643 -7.530 -22.662 1.00 81.75 377 THR A O 1
ATOM 3148 N N . GLU A 1 378 ? 25.480 -6.777 -20.910 1.00 81.88 378 GLU A N 1
ATOM 3149 C CA . GLU A 1 378 ? 24.179 -6.840 -21.595 1.00 81.88 378 GLU A CA 1
ATOM 3150 C C . GLU A 1 378 ? 24.054 -5.787 -22.704 1.00 81.88 378 GLU A C 1
ATOM 3152 O O . GLU A 1 378 ? 23.561 -6.079 -23.794 1.00 81.88 378 GLU A O 1
ATOM 3157 N N . LEU A 1 379 ? 24.592 -4.587 -22.478 1.00 82.94 379 LEU A N 1
ATOM 3158 C CA . LEU A 1 379 ? 24.641 -3.528 -23.482 1.00 82.94 379 LEU A CA 1
ATOM 3159 C C . LEU A 1 379 ? 25.435 -3.937 -24.732 1.00 82.94 379 LEU A C 1
ATOM 3161 O O . LEU A 1 379 ? 24.949 -3.718 -25.839 1.00 82.94 379 LEU A O 1
ATOM 3165 N N . LEU A 1 380 ? 26.598 -4.588 -24.570 1.00 86.12 380 LEU A N 1
ATOM 3166 C CA . LEU A 1 380 ? 27.392 -5.117 -25.694 1.00 86.12 380 LEU A CA 1
ATOM 3167 C C . LEU A 1 380 ? 26.569 -6.085 -26.560 1.00 86.12 380 LEU A C 1
ATOM 3169 O O . LEU A 1 380 ? 26.637 -6.038 -27.788 1.00 86.12 380 LEU A O 1
ATOM 3173 N N . PHE A 1 381 ? 25.769 -6.956 -25.933 1.00 86.12 381 PHE A N 1
ATOM 3174 C CA . PHE A 1 381 ? 24.904 -7.892 -26.653 1.00 86.12 381 PHE A CA 1
ATOM 3175 C C . PHE A 1 381 ? 23.802 -7.165 -27.440 1.00 86.12 381 PHE A C 1
ATOM 3177 O O . PHE A 1 381 ? 23.557 -7.485 -28.603 1.00 86.12 381 PHE A O 1
ATOM 3184 N N . ILE A 1 382 ? 23.174 -6.153 -26.833 1.00 82.38 382 ILE A N 1
ATOM 3185 C CA . ILE A 1 382 ? 22.093 -5.363 -27.446 1.00 82.38 382 ILE A CA 1
ATOM 3186 C C . ILE A 1 382 ? 22.606 -4.503 -28.604 1.00 82.38 382 ILE A C 1
ATOM 3188 O O . ILE A 1 382 ? 21.972 -4.458 -29.658 1.00 82.38 382 ILE A O 1
ATOM 3192 N N . LYS A 1 383 ? 23.774 -3.872 -28.445 1.00 82.44 383 LYS A N 1
ATOM 3193 C CA . LYS A 1 383 ? 24.458 -3.066 -29.473 1.00 82.44 383 LYS A CA 1
ATOM 3194 C C . LYS A 1 383 ? 25.148 -3.926 -30.553 1.00 82.44 383 LYS A C 1
ATOM 3196 O O . LYS A 1 383 ? 25.866 -3.393 -31.391 1.00 82.44 383 LYS A O 1
ATOM 3201 N N . GLU A 1 384 ? 24.919 -5.243 -30.552 1.00 86.06 384 GLU A N 1
ATOM 3202 C CA . GLU A 1 384 ? 25.447 -6.232 -31.510 1.00 86.06 384 GLU A CA 1
ATOM 3203 C C . GLU A 1 384 ? 26.985 -6.364 -31.539 1.00 86.06 384 GLU A C 1
ATOM 3205 O O . GLU A 1 384 ? 27.565 -6.924 -32.472 1.00 86.06 384 GLU A O 1
ATOM 3210 N N . GLN A 1 385 ? 27.665 -5.925 -30.476 1.00 88.00 385 GLN A N 1
ATOM 3211 C CA . GLN A 1 385 ? 29.118 -6.013 -30.286 1.00 88.00 385 GLN A CA 1
ATOM 3212 C C . GLN A 1 385 ? 29.519 -7.425 -29.814 1.00 88.00 385 GLN A C 1
ATOM 3214 O O . GLN A 1 385 ? 30.153 -7.635 -28.779 1.00 88.00 385 GLN A O 1
ATOM 3219 N N . TYR A 1 386 ? 29.111 -8.436 -30.588 1.00 91.31 386 TYR A N 1
ATOM 3220 C CA . TYR A 1 386 ? 29.138 -9.846 -30.191 1.00 91.31 386 TYR A CA 1
ATOM 3221 C C . TYR A 1 386 ? 30.538 -10.403 -29.891 1.00 91.31 386 TYR A C 1
ATOM 3223 O O . TYR A 1 386 ? 30.654 -11.291 -29.050 1.00 91.31 386 TYR A O 1
ATOM 3231 N N . ASN A 1 387 ? 31.594 -9.898 -30.539 1.00 92.56 387 ASN A N 1
ATOM 3232 C CA . ASN A 1 387 ? 32.971 -10.303 -30.224 1.00 92.56 387 ASN A CA 1
ATOM 3233 C C . ASN A 1 387 ? 33.361 -9.851 -28.807 1.00 92.56 387 ASN A C 1
ATOM 3235 O O . ASN A 1 387 ? 33.754 -10.675 -27.986 1.00 92.56 387 ASN A O 1
ATOM 3239 N N . GLU A 1 388 ? 33.152 -8.573 -28.485 1.00 90.81 388 GLU A N 1
ATOM 3240 C CA . GLU A 1 388 ? 33.458 -8.002 -27.167 1.00 90.81 388 GLU A CA 1
ATOM 3241 C C . GLU A 1 388 ? 32.607 -8.648 -26.061 1.00 90.81 388 GLU A C 1
ATOM 3243 O O . GLU A 1 388 ? 33.111 -8.970 -24.985 1.00 90.81 388 GLU A O 1
ATOM 3248 N N . PHE A 1 389 ? 31.331 -8.931 -26.345 1.00 90.12 389 PHE A N 1
ATOM 3249 C CA . PHE A 1 389 ? 30.446 -9.683 -25.450 1.00 90.12 389 PHE A CA 1
ATOM 3250 C C . PHE A 1 389 ? 30.986 -11.085 -25.099 1.00 90.12 389 PHE A C 1
ATOM 3252 O O . PHE A 1 389 ? 30.885 -11.528 -23.949 1.00 90.12 389 PHE A O 1
ATOM 3259 N N . LEU A 1 390 ? 31.565 -11.790 -26.079 1.00 90.75 390 LEU A N 1
ATOM 3260 C CA . LEU A 1 390 ? 32.144 -13.125 -25.892 1.00 90.75 390 LEU A CA 1
ATOM 3261 C C . LEU A 1 390 ? 33.464 -13.102 -25.103 1.00 90.75 390 LEU A C 1
ATOM 3263 O O . LEU A 1 390 ? 33.780 -14.097 -24.449 1.00 90.75 390 LEU A O 1
ATOM 3267 N N . GLU A 1 391 ? 34.205 -11.992 -25.140 1.00 90.25 391 GLU A N 1
ATOM 3268 C CA . GLU A 1 391 ? 35.474 -11.808 -24.419 1.00 90.25 391 GLU A CA 1
ATOM 3269 C C . GLU A 1 391 ? 35.295 -11.418 -22.939 1.00 90.25 391 GLU A C 1
ATOM 3271 O O . GLU A 1 391 ? 36.192 -11.649 -22.125 1.00 90.25 391 GLU A O 1
ATOM 3276 N N . LYS A 1 392 ? 34.143 -10.851 -22.553 1.00 85.50 392 LYS A N 1
ATOM 3277 C CA . LYS A 1 392 ? 33.867 -10.450 -21.162 1.00 85.50 392 LYS A CA 1
ATOM 3278 C C . LYS A 1 392 ? 33.598 -11.639 -20.234 1.00 85.50 392 LYS A C 1
ATOM 3280 O O . LYS A 1 392 ? 32.992 -12.648 -20.605 1.00 85.50 392 LYS A O 1
ATOM 3285 N N . GLU A 1 393 ? 33.937 -11.479 -18.955 1.00 77.00 393 GLU A N 1
ATOM 3286 C CA . GLU A 1 393 ? 33.375 -12.341 -17.915 1.00 77.00 393 GLU A CA 1
ATOM 3287 C C . GLU A 1 393 ? 31.866 -12.065 -17.791 1.00 77.00 393 GLU A C 1
ATOM 3289 O O . GLU A 1 393 ? 31.422 -10.920 -17.739 1.00 77.00 393 GLU A O 1
ATOM 3294 N N . ASN A 1 394 ? 31.063 -13.129 -17.804 1.00 77.00 394 ASN A N 1
ATOM 3295 C CA . ASN A 1 394 ? 29.604 -13.054 -17.763 1.00 77.00 394 ASN A CA 1
ATOM 3296 C C . ASN A 1 394 ? 29.069 -13.910 -16.601 1.00 77.00 394 ASN A C 1
ATOM 3298 O O . ASN A 1 394 ? 29.719 -14.880 -16.194 1.00 77.00 394 ASN A O 1
ATOM 3302 N N . LYS A 1 395 ? 27.834 -13.633 -16.157 1.00 77.75 395 LYS A N 1
ATOM 3303 C CA . LYS A 1 395 ? 27.074 -14.505 -15.244 1.00 77.75 395 LYS A CA 1
ATOM 3304 C C . LYS A 1 395 ? 26.968 -15.934 -15.818 1.00 77.75 395 LYS A C 1
ATOM 3306 O O . LYS A 1 395 ? 26.967 -16.144 -17.030 1.00 77.75 395 LYS A O 1
ATOM 3311 N N . LYS A 1 396 ? 26.925 -16.945 -14.945 1.00 79.38 396 LYS A N 1
ATOM 3312 C CA . LYS A 1 396 ? 26.720 -18.352 -15.335 1.00 79.38 396 LYS A CA 1
ATOM 3313 C C . LYS A 1 396 ? 25.254 -18.720 -15.150 1.00 79.38 396 LYS A C 1
ATOM 3315 O O . LYS A 1 396 ? 24.882 -19.318 -14.146 1.00 79.38 396 LYS A O 1
ATOM 3320 N N . ASP A 1 397 ? 24.443 -18.321 -16.117 1.00 86.88 397 ASP A N 1
ATOM 3321 C CA . ASP A 1 397 ? 23.016 -18.611 -16.175 1.00 86.88 397 ASP A CA 1
ATOM 3322 C C . ASP A 1 397 ? 22.593 -18.989 -17.603 1.00 86.88 397 ASP A C 1
ATOM 3324 O O . ASP A 1 397 ? 23.286 -18.707 -18.583 1.00 86.88 397 ASP A O 1
ATOM 3328 N N . ILE A 1 398 ? 21.426 -19.619 -17.709 1.00 86.19 398 ILE A N 1
ATOM 3329 C CA . ILE A 1 398 ? 20.885 -20.137 -18.966 1.00 86.19 398 ILE A CA 1
ATOM 3330 C C . ILE A 1 398 ? 20.657 -19.060 -20.037 1.00 86.19 398 ILE A C 1
ATOM 3332 O O . ILE A 1 398 ? 20.870 -19.314 -21.222 1.00 86.19 398 ILE A O 1
ATOM 3336 N N . ASN A 1 399 ? 20.246 -17.854 -19.643 1.00 84.69 399 ASN A N 1
ATOM 3337 C CA . ASN A 1 399 ? 19.960 -16.778 -20.584 1.00 84.69 399 ASN A CA 1
ATOM 3338 C C . ASN A 1 399 ? 21.270 -16.242 -21.168 1.00 84.69 399 ASN A C 1
ATOM 3340 O O . ASN A 1 399 ? 21.381 -16.080 -22.384 1.00 84.69 399 ASN A O 1
ATOM 3344 N N . THR A 1 400 ? 22.303 -16.099 -20.337 1.00 87.25 400 THR A N 1
ATOM 3345 C CA . THR A 1 400 ? 23.668 -15.827 -20.801 1.00 87.25 400 THR A CA 1
ATOM 3346 C C . THR A 1 400 ? 24.200 -16.924 -21.736 1.00 87.25 400 THR A C 1
ATOM 3348 O O . THR A 1 400 ? 24.828 -16.607 -22.748 1.00 87.25 400 THR A O 1
ATOM 3351 N N . GLU A 1 401 ? 23.959 -18.211 -21.454 1.00 89.19 401 GLU A N 1
ATOM 3352 C CA . GLU A 1 401 ? 24.394 -19.315 -22.332 1.00 89.19 401 GLU A CA 1
ATOM 3353 C C . GLU A 1 401 ? 23.799 -19.202 -23.748 1.00 89.19 401 GLU A C 1
ATOM 3355 O O . GLU A 1 401 ? 24.517 -19.376 -24.736 1.00 89.19 401 GLU A O 1
ATOM 3360 N N . ILE A 1 402 ? 22.522 -18.828 -23.864 1.00 89.88 402 ILE A N 1
ATOM 3361 C CA . ILE A 1 402 ? 21.84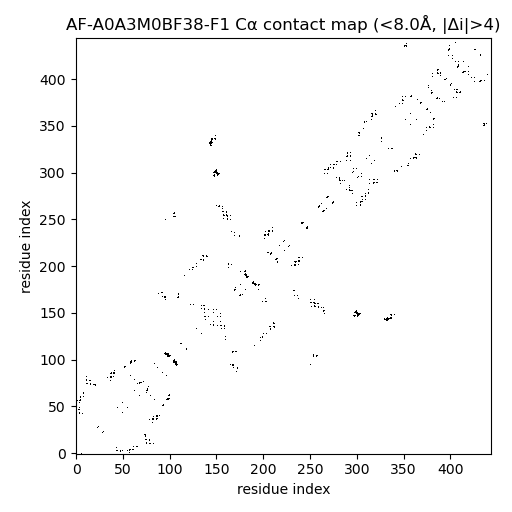3 -18.623 -25.155 1.00 89.88 402 ILE A CA 1
ATOM 3362 C C . ILE A 1 402 ? 22.347 -17.361 -25.858 1.00 89.88 402 ILE A C 1
ATOM 3364 O O . ILE A 1 402 ? 22.600 -17.399 -27.063 1.00 89.88 402 ILE A O 1
ATOM 3368 N N . LYS A 1 403 ? 22.554 -16.257 -25.124 1.00 89.12 403 LYS A N 1
ATOM 3369 C CA . LYS A 1 403 ? 23.171 -15.034 -25.669 1.00 89.12 403 LYS A CA 1
ATOM 3370 C C . LYS A 1 403 ? 24.555 -15.349 -26.253 1.00 89.12 403 LYS A C 1
ATOM 3372 O O . LYS A 1 403 ? 24.850 -14.969 -27.382 1.00 89.12 403 LYS A O 1
ATOM 3377 N N . LYS A 1 404 ? 25.371 -16.154 -25.560 1.00 91.62 404 LYS A N 1
ATOM 3378 C CA . LYS A 1 404 ? 26.672 -16.639 -26.064 1.00 91.62 404 LYS A CA 1
ATOM 3379 C C . LYS A 1 404 ? 26.539 -17.547 -27.284 1.00 91.62 404 LYS A C 1
ATOM 3381 O O . LYS A 1 404 ? 27.321 -17.403 -28.221 1.00 91.62 404 LYS A O 1
ATOM 3386 N N . LEU A 1 405 ? 25.565 -18.456 -27.306 1.00 92.31 405 LEU A N 1
ATOM 3387 C CA . LEU A 1 405 ? 25.289 -19.306 -28.467 1.00 92.31 405 LEU A CA 1
ATOM 3388 C C . LEU A 1 405 ? 24.935 -18.463 -29.708 1.00 92.31 405 LEU A C 1
ATOM 3390 O O . LEU A 1 405 ? 25.488 -18.685 -30.785 1.00 92.31 405 LEU A O 1
ATOM 3394 N N . PHE A 1 406 ? 24.065 -17.464 -29.551 1.00 92.19 406 PHE A N 1
ATOM 3395 C CA . PHE A 1 406 ? 23.677 -16.553 -30.628 1.00 92.19 406 PHE A CA 1
ATOM 3396 C C . PHE A 1 406 ? 24.826 -15.644 -31.079 1.00 92.19 406 PHE A C 1
ATOM 3398 O O . PHE A 1 406 ? 25.057 -15.506 -32.278 1.00 92.19 406 PHE A O 1
ATOM 3405 N N . ALA A 1 407 ? 25.604 -15.095 -30.143 1.00 92.88 407 ALA A N 1
ATOM 3406 C CA . ALA A 1 407 ? 26.790 -14.297 -30.448 1.00 92.88 407 ALA A CA 1
ATOM 3407 C C . ALA A 1 407 ? 27.831 -15.100 -31.252 1.00 92.88 407 ALA A C 1
ATOM 3409 O O . ALA A 1 407 ? 28.358 -14.607 -32.248 1.00 92.88 407 ALA A O 1
ATOM 3410 N N . LYS A 1 408 ? 28.083 -16.368 -30.890 1.00 94.50 408 LYS A N 1
ATOM 3411 C CA . LYS A 1 408 ? 28.945 -17.281 -31.666 1.00 94.50 408 LYS A CA 1
ATOM 3412 C C . LYS A 1 408 ? 28.425 -17.530 -33.080 1.00 94.50 408 LYS A C 1
ATOM 3414 O O . LYS A 1 408 ? 29.215 -17.570 -34.017 1.00 94.50 408 LYS A O 1
ATOM 3419 N N . TYR A 1 409 ? 27.113 -17.681 -33.245 1.00 94.62 409 TYR A N 1
ATOM 3420 C CA . TYR A 1 409 ? 26.500 -17.821 -34.566 1.00 94.62 409 TYR A CA 1
ATOM 3421 C C . TYR A 1 409 ? 26.669 -16.543 -35.401 1.00 94.62 409 TYR A C 1
ATOM 3423 O O . TYR A 1 409 ? 27.144 -16.604 -36.533 1.00 94.62 409 TYR A O 1
ATOM 3431 N N . LYS A 1 410 ? 26.366 -15.373 -34.825 1.00 92.94 410 LYS A N 1
ATOM 3432 C CA . LYS A 1 410 ? 26.490 -14.072 -35.501 1.00 92.94 410 LYS A CA 1
ATOM 3433 C C . LYS A 1 410 ? 27.931 -13.688 -35.847 1.00 92.94 410 LYS A C 1
ATOM 3435 O O . LYS A 1 410 ? 28.144 -13.012 -36.846 1.00 92.94 410 LYS A O 1
ATOM 3440 N N . THR A 1 411 ? 28.910 -14.157 -35.077 1.00 93.94 411 THR A N 1
ATOM 3441 C CA . THR A 1 411 ? 30.349 -13.971 -35.350 1.00 93.94 411 THR A CA 1
ATOM 3442 C C . THR A 1 411 ? 30.951 -15.067 -36.237 1.00 93.94 411 THR A C 1
ATOM 3444 O O . THR A 1 411 ? 32.139 -15.018 -36.546 1.00 93.94 411 THR A O 1
ATOM 3447 N N . GLY A 1 412 ? 30.157 -16.055 -36.669 1.00 93.06 412 GLY A N 1
ATOM 3448 C CA . GLY A 1 412 ? 30.611 -17.143 -37.540 1.00 93.06 412 GLY A CA 1
ATOM 3449 C C . GLY A 1 412 ? 31.485 -18.201 -36.855 1.00 93.06 412 GLY A C 1
ATOM 3450 O O . GLY A 1 412 ? 32.089 -19.020 -37.542 1.00 93.06 412 GLY A O 1
ATOM 3451 N N . GLN A 1 413 ? 31.553 -18.216 -35.518 1.00 95.56 413 GLN A N 1
ATOM 3452 C CA . GLN A 1 413 ? 32.287 -19.231 -34.748 1.00 95.56 413 GLN A CA 1
ATOM 3453 C C . GLN A 1 413 ? 31.598 -20.607 -34.753 1.00 95.56 413 GLN A C 1
ATOM 3455 O O . GLN A 1 413 ? 32.250 -21.605 -34.456 1.00 95.56 413 GLN A O 1
ATOM 3460 N N . ILE A 1 414 ? 30.297 -20.661 -35.066 1.00 95.44 414 ILE A N 1
ATOM 3461 C CA . ILE A 1 414 ? 29.514 -21.894 -35.259 1.00 95.44 414 ILE A CA 1
ATOM 3462 C C . ILE A 1 414 ? 28.591 -21.760 -36.476 1.00 95.44 414 ILE A C 1
ATOM 3464 O O . ILE A 1 414 ? 28.114 -20.670 -36.797 1.00 95.44 414 ILE A O 1
ATOM 3468 N N . GLU A 1 415 ? 28.292 -22.877 -37.138 1.00 93.75 415 GLU A N 1
ATOM 3469 C CA . GLU A 1 415 ? 27.373 -22.895 -38.282 1.00 93.75 415 GLU A CA 1
ATOM 3470 C C . GLU A 1 415 ? 25.899 -22.766 -37.857 1.00 93.75 415 GLU A C 1
ATOM 3472 O O . GLU A 1 415 ? 25.503 -23.215 -36.779 1.00 93.75 415 GLU A O 1
ATOM 3477 N N . LYS A 1 416 ? 25.031 -22.271 -38.757 1.00 93.06 416 LYS A N 1
ATOM 3478 C CA . LYS A 1 416 ? 23.570 -22.175 -38.526 1.00 93.06 416 LYS A CA 1
ATOM 3479 C C . LYS A 1 416 ? 22.946 -23.506 -38.079 1.00 93.06 416 LYS A C 1
ATOM 3481 O O . LYS A 1 416 ? 22.050 -23.515 -37.241 1.00 93.06 416 LYS A O 1
ATOM 3486 N N . LYS A 1 417 ? 23.423 -24.636 -38.616 1.00 93.06 417 LYS A N 1
ATOM 3487 C CA . LYS A 1 417 ? 22.943 -25.979 -38.248 1.00 93.06 417 LYS A CA 1
ATOM 3488 C C . LYS A 1 417 ? 23.330 -26.360 -36.816 1.00 93.06 417 LYS A C 1
ATOM 3490 O O . LYS A 1 417 ? 22.501 -26.892 -36.086 1.00 93.06 417 LYS A O 1
ATOM 3495 N N . GLU A 1 418 ? 24.570 -26.084 -36.418 1.00 93.31 418 GLU A N 1
ATOM 3496 C CA . GLU A 1 418 ? 25.040 -26.314 -35.050 1.00 93.31 418 GLU A CA 1
ATOM 3497 C C . GLU A 1 418 ? 24.271 -25.433 -34.059 1.00 93.31 418 GLU A C 1
ATOM 3499 O O . GLU A 1 418 ? 23.747 -25.932 -33.065 1.00 93.31 418 GLU A O 1
ATOM 3504 N N . PHE A 1 419 ? 24.128 -24.147 -34.379 1.00 93.25 419 PHE A N 1
ATOM 3505 C CA . PHE A 1 419 ? 23.337 -23.195 -33.607 1.00 93.25 419 PHE A CA 1
ATOM 3506 C C . PHE A 1 419 ? 21.892 -23.676 -33.376 1.00 93.25 419 PHE A C 1
ATOM 3508 O O . PHE A 1 419 ? 21.438 -23.702 -32.234 1.00 93.25 419 PHE A O 1
ATOM 3515 N N . LEU A 1 420 ? 21.188 -24.115 -34.429 1.00 91.88 420 LEU A N 1
ATOM 3516 C CA . LEU A 1 420 ? 19.811 -24.619 -34.329 1.00 91.88 420 LEU A CA 1
ATOM 3517 C C . LEU A 1 420 ? 19.706 -25.883 -33.462 1.00 91.88 420 LEU A C 1
ATOM 3519 O O . LEU A 1 420 ? 18.788 -25.995 -32.649 1.00 91.88 420 LEU A O 1
ATOM 3523 N N . ASN A 1 421 ? 20.659 -26.811 -33.601 1.00 91.12 421 ASN A N 1
ATOM 3524 C CA . ASN A 1 421 ? 20.711 -28.013 -32.771 1.00 91.12 421 ASN A CA 1
ATOM 3525 C C . ASN A 1 421 ? 20.862 -27.648 -31.288 1.00 91.12 421 ASN A C 1
ATOM 3527 O O . ASN A 1 421 ? 20.104 -28.144 -30.455 1.00 91.12 421 ASN A O 1
ATOM 3531 N N . TRP A 1 422 ? 21.794 -26.750 -30.955 1.00 91.88 422 TRP A N 1
ATOM 3532 C CA . TRP A 1 422 ? 21.981 -26.291 -29.578 1.00 91.88 422 TRP A CA 1
ATOM 3533 C C . TRP A 1 422 ? 20.761 -25.538 -29.051 1.00 91.88 422 TRP A C 1
ATOM 3535 O O . TRP A 1 422 ? 20.335 -25.821 -27.936 1.00 91.88 422 TRP A O 1
ATOM 3545 N N . LEU A 1 423 ? 20.166 -24.635 -29.840 1.00 89.75 423 LEU A N 1
ATOM 3546 C CA . LEU A 1 423 ? 18.994 -23.850 -29.439 1.00 89.75 423 LEU A CA 1
ATOM 3547 C C . LEU A 1 423 ? 17.833 -24.749 -28.990 1.00 89.75 423 LEU A C 1
ATOM 3549 O O . LEU A 1 423 ? 17.246 -24.499 -27.938 1.00 89.75 423 LEU A O 1
ATOM 3553 N N . SER A 1 424 ? 17.585 -25.853 -29.704 1.00 87.69 424 SER A N 1
ATOM 3554 C CA . SER A 1 424 ? 16.541 -26.824 -29.340 1.00 87.69 424 SER A CA 1
ATOM 3555 C C . SER A 1 424 ? 16.714 -27.440 -27.940 1.00 87.69 424 SER A C 1
ATOM 3557 O O . SER A 1 424 ? 15.724 -27.763 -27.289 1.00 87.69 424 SER A O 1
ATOM 3559 N N . LEU A 1 425 ? 17.953 -27.540 -27.437 1.00 86.62 425 LEU A N 1
ATOM 3560 C CA . LEU A 1 425 ? 18.275 -28.042 -26.092 1.00 86.62 425 LEU A CA 1
ATOM 3561 C C . LEU A 1 425 ? 18.116 -26.978 -24.994 1.00 86.62 425 LEU A C 1
ATOM 3563 O O . LEU A 1 425 ? 18.135 -27.312 -23.808 1.00 86.62 425 LEU A O 1
ATOM 3567 N N . TYR A 1 426 ? 18.004 -25.701 -25.365 1.00 85.31 426 TYR A N 1
ATOM 3568 C CA . TYR A 1 426 ? 17.698 -24.613 -24.438 1.00 85.31 426 TYR A CA 1
ATOM 3569 C C . TYR A 1 426 ? 16.188 -24.417 -24.298 1.00 85.31 426 TYR A C 1
ATOM 3571 O O . TYR A 1 426 ? 15.714 -24.241 -23.181 1.00 85.31 426 TYR A O 1
ATOM 3579 N N . GLU A 1 427 ? 15.427 -24.526 -25.392 1.00 82.44 427 GLU A N 1
ATOM 3580 C CA . GLU A 1 427 ? 13.965 -24.325 -25.418 1.00 82.44 427 GLU A CA 1
ATOM 3581 C C . GLU A 1 427 ? 13.181 -25.172 -24.401 1.00 82.44 427 GLU A C 1
ATOM 3583 O O . GLU A 1 427 ? 12.104 -24.768 -23.968 1.00 82.44 427 GLU A O 1
ATOM 3588 N N . THR A 1 428 ? 13.719 -26.326 -23.999 1.00 78.81 428 THR A N 1
ATOM 3589 C CA . THR A 1 428 ? 13.093 -27.261 -23.052 1.00 78.81 428 THR A CA 1
ATOM 3590 C C . THR A 1 428 ? 13.548 -27.095 -21.597 1.00 78.81 428 THR A C 1
ATOM 3592 O O . THR A 1 428 ? 13.124 -27.874 -20.747 1.00 78.81 428 THR A O 1
ATOM 3595 N N . LYS A 1 429 ? 14.449 -26.154 -21.288 1.00 84.38 429 LYS A N 1
ATOM 3596 C CA . LYS A 1 429 ? 14.972 -25.941 -19.928 1.00 84.38 429 LYS A CA 1
ATOM 3597 C C . LYS A 1 429 ? 14.119 -24.927 -19.155 1.00 84.38 429 LYS A C 1
ATOM 3599 O O . LYS A 1 429 ? 13.714 -23.900 -19.693 1.00 84.38 429 LYS A O 1
ATOM 3604 N N . GLU A 1 430 ? 13.910 -25.171 -17.865 1.00 77.81 430 GLU A N 1
ATOM 3605 C CA . GLU A 1 430 ? 13.264 -24.208 -16.965 1.00 77.81 430 GLU A CA 1
ATOM 3606 C C . GLU A 1 430 ? 14.130 -22.951 -16.745 1.00 77.81 430 GLU A C 1
ATOM 3608 O O . GLU A 1 430 ? 15.355 -22.985 -16.874 1.00 77.81 430 GLU A O 1
ATOM 3613 N N . GLY A 1 431 ? 13.491 -21.819 -16.429 1.00 72.94 431 GLY A N 1
ATOM 3614 C CA . GLY A 1 431 ? 14.168 -20.530 -16.203 1.00 72.94 431 GLY A CA 1
ATOM 3615 C C . GLY A 1 431 ? 14.639 -19.799 -17.470 1.00 72.94 431 GLY A C 1
ATOM 3616 O O . GLY A 1 431 ? 15.191 -18.700 -17.377 1.00 72.94 431 GLY A O 1
ATOM 3617 N N . ILE A 1 432 ? 14.411 -20.372 -18.655 1.00 79.06 432 ILE A N 1
ATOM 3618 C CA . ILE A 1 432 ? 14.684 -19.712 -19.931 1.00 79.06 432 ILE A CA 1
ATOM 3619 C C . ILE A 1 432 ? 13.712 -18.555 -20.182 1.00 79.06 432 ILE A C 1
ATOM 3621 O O . ILE A 1 432 ? 12.492 -18.695 -20.059 1.00 79.06 432 ILE A O 1
ATOM 3625 N N . ASN A 1 433 ? 14.239 -17.405 -20.592 1.00 78.50 433 ASN A N 1
ATOM 3626 C CA . ASN A 1 433 ? 13.409 -16.290 -21.012 1.00 78.50 433 ASN A CA 1
ATOM 3627 C C . ASN A 1 433 ? 12.776 -16.613 -22.383 1.00 78.50 433 ASN A C 1
ATOM 3629 O O . ASN A 1 433 ? 13.445 -16.613 -23.419 1.00 78.50 433 ASN A O 1
ATOM 3633 N N . LYS A 1 434 ? 11.462 -16.881 -22.392 1.00 79.38 434 LYS A N 1
ATOM 3634 C CA . LYS A 1 434 ? 10.670 -17.121 -23.617 1.00 79.38 434 LYS A CA 1
ATOM 3635 C C . LYS A 1 434 ? 10.725 -15.949 -24.596 1.00 79.38 434 LYS A C 1
ATOM 3637 O O . LYS A 1 434 ? 10.593 -16.164 -25.798 1.00 79.38 434 LYS A O 1
ATOM 3642 N N . ASN A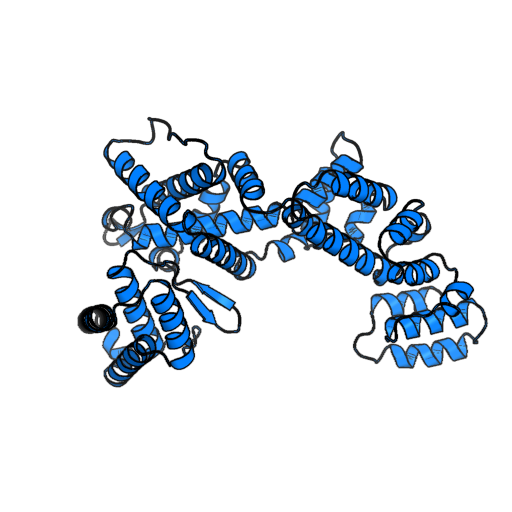 1 435 ? 10.979 -14.739 -24.093 1.00 75.25 435 ASN A N 1
ATOM 3643 C CA . ASN A 1 435 ? 11.282 -13.588 -24.920 1.00 75.25 435 ASN A CA 1
ATOM 3644 C C . ASN A 1 435 ? 12.605 -13.864 -25.677 1.00 75.25 435 ASN A C 1
ATOM 3646 O O . ASN A 1 435 ? 12.579 -14.070 -26.885 1.00 75.25 435 ASN A O 1
ATOM 3650 N N . LEU A 1 436 ? 13.741 -14.015 -24.989 1.00 79.56 436 LEU A N 1
ATOM 3651 C CA . LEU A 1 436 ? 15.077 -14.266 -25.575 1.00 79.56 436 LEU A CA 1
ATOM 3652 C C . LEU A 1 436 ? 15.113 -15.305 -26.722 1.00 79.56 436 LEU A C 1
ATOM 3654 O O . LEU A 1 436 ? 15.686 -15.011 -27.771 1.00 79.56 436 LEU A O 1
ATOM 3658 N N . ILE A 1 437 ? 14.482 -16.474 -26.565 1.00 82.19 437 ILE A N 1
ATOM 3659 C CA . ILE A 1 437 ? 14.419 -17.539 -27.592 1.00 82.19 437 ILE A CA 1
ATOM 3660 C C . ILE A 1 437 ? 13.924 -17.021 -28.951 1.00 82.19 437 ILE A C 1
ATOM 3662 O O . ILE A 1 437 ? 14.535 -17.269 -29.985 1.00 82.19 437 ILE A O 1
ATOM 3666 N N . GLU A 1 438 ? 12.786 -16.335 -28.977 1.00 80.00 438 GLU A N 1
ATOM 3667 C CA . GLU A 1 438 ? 12.096 -16.006 -30.227 1.00 80.00 438 GLU A CA 1
ATOM 3668 C C . GLU A 1 438 ? 12.816 -14.882 -31.007 1.00 80.00 438 GLU A C 1
ATOM 3670 O O . GLU A 1 438 ? 12.717 -14.835 -32.222 1.00 80.00 438 GLU A O 1
ATOM 3675 N N . PHE A 1 439 ? 13.667 -14.060 -30.377 1.00 78.62 439 PHE A N 1
ATOM 3676 C CA . PHE A 1 439 ? 14.553 -13.116 -31.092 1.00 78.62 439 PHE A CA 1
ATOM 3677 C C . PHE A 1 439 ? 15.696 -13.868 -31.750 1.00 78.62 439 PHE A C 1
ATOM 3679 O O . PHE A 1 439 ? 16.019 -13.662 -32.916 1.00 78.62 439 PHE A O 1
ATOM 3686 N N . VAL A 1 440 ? 16.273 -14.786 -30.980 1.00 82.56 440 VAL A N 1
ATOM 3687 C CA . VAL A 1 440 ? 17.323 -15.702 -31.407 1.00 82.56 440 VAL A CA 1
ATOM 3688 C C . VAL A 1 440 ? 16.826 -16.575 -32.577 1.00 82.56 440 VAL A C 1
ATOM 3690 O O . VAL A 1 440 ? 17.634 -16.966 -33.417 1.00 82.56 440 VAL A O 1
ATOM 3693 N N . LYS A 1 441 ? 15.501 -16.778 -32.708 1.00 81.00 441 LYS A N 1
ATOM 3694 C CA . LYS A 1 441 ? 14.819 -17.325 -33.899 1.00 81.00 441 LYS A CA 1
ATOM 3695 C C . LYS A 1 441 ? 14.516 -16.297 -35.000 1.00 81.00 441 LYS A C 1
ATOM 3697 O O . LYS A 1 441 ? 14.757 -16.599 -36.161 1.00 81.00 441 LYS A O 1
ATOM 3702 N N . ASN A 1 442 ? 13.999 -15.111 -34.680 1.00 76.19 442 ASN A N 1
ATOM 3703 C CA . ASN A 1 442 ? 13.622 -14.091 -35.673 1.00 76.19 442 ASN A CA 1
ATOM 3704 C C . ASN A 1 442 ? 14.846 -13.465 -36.373 1.00 76.19 442 ASN A C 1
ATOM 3706 O O . ASN A 1 442 ? 14.732 -12.958 -37.484 1.00 76.19 442 ASN A O 1
ATOM 3710 N N . GLY A 1 443 ? 16.029 -13.532 -35.755 1.00 66.00 443 GLY A N 1
ATOM 3711 C CA . GLY A 1 443 ? 17.303 -13.097 -36.327 1.00 66.00 443 GLY A CA 1
ATOM 3712 C C . GLY A 1 443 ? 18.049 -14.149 -37.164 1.00 66.00 443 GLY A C 1
ATOM 3713 O O . GLY A 1 443 ? 19.267 -14.004 -37.306 1.00 66.00 443 GLY A O 1
ATOM 3714 N N . LEU A 1 444 ? 17.386 -15.207 -37.653 1.00 59.72 444 LEU A N 1
ATOM 3715 C CA . LEU A 1 444 ? 17.989 -16.345 -38.380 1.00 59.72 444 LEU A CA 1
ATOM 3716 C C . LEU A 1 444 ? 18.131 -16.172 -39.896 1.00 59.72 444 LEU A C 1
ATOM 3718 O O . LEU A 1 444 ? 17.170 -15.756 -40.564 1.00 59.72 444 LEU A O 1
#

Secondary structure (DSSP, 8-state):
--HHHHHHHHHHHHHHTT--GGGGGSHHHHHHHHHHHHHHHHHHHHHH---HHHHHHHHHHHHHHHT--SSS--HHHHHHHHHHHHHHHHSS--PSPEEEETTEEEE---HHHHHTT-HHHHHHHHHTS-HHHHHHHHHHHS-HHHHHHH-HHHHHHHHHHHHHHHHHHHHHTTSS-HHHHEEEETTEEEE-HHHHHHHHHHHHHHHHHHHH-------TTT--HHHHHHHHHHHHHHHHHHTSHHHHHHHHHHHHHHHHHHT-HHHHHT-HHHHHHHHHHHHTSSS-HHHHHHHHHHHH-GGG--HHHHHHHS-HHHHHHHHHHHHHH--S-HHHHHHHHHHHHHHHHHTGGG-THHHH-SHHHHHHHHH-HHHHHHHHHHTT-HHHHHHS----SHHHHHHHHHHHHHTTSS-HHHHHHHHHHHTTSTT--HHHHHHHHHT-

Solvent-accessible surface area (backbone atoms only — not comparable to full-atom values): 24748 Å² total; per-residue (Å²): 134,56,75,63,29,54,53,52,45,47,53,42,48,63,52,37,78,71,50,56,65,80,60,47,74,38,66,68,53,38,51,50,51,49,55,47,44,36,54,50,51,49,52,50,46,70,70,70,61,68,54,68,63,57,48,41,55,25,51,25,48,35,48,61,74,68,63,62,59,86,90,57,92,52,45,57,52,54,46,47,51,45,47,54,46,37,52,43,75,75,38,88,51,69,59,62,45,46,36,74,54,99,90,39,69,46,64,66,75,49,62,72,47,62,81,66,65,37,59,68,59,56,51,53,55,62,69,70,44,66,61,68,60,50,50,53,45,40,69,60,74,48,39,54,18,51,37,39,33,46,5,45,58,33,48,51,47,27,52,51,36,39,47,49,52,50,45,34,41,36,59,73,64,38,46,61,54,61,75,64,36,48,36,81,52,99,91,40,83,42,74,34,60,70,57,54,54,49,49,53,52,31,45,50,44,23,52,43,28,66,64,72,66,52,85,77,74,80,61,73,92,72,51,51,79,79,48,49,56,34,46,55,49,34,30,47,66,42,48,61,48,57,72,37,64,71,52,35,54,48,49,54,51,45,10,48,47,50,28,58,76,66,72,24,46,59,63,53,51,46,35,65,72,57,38,51,52,52,54,49,58,38,68,71,47,99,68,56,71,46,60,32,48,47,57,47,32,41,39,50,3,57,75,33,63,55,64,74,63,46,59,75,80,46,54,67,48,48,50,54,50,40,52,59,52,50,65,70,68,45,87,34,44,54,72,54,29,53,48,43,51,51,53,45,51,55,49,55,62,70,51,50,75,80,41,72,63,65,57,71,35,75,51,58,58,64,51,32,72,75,70,40,77,80,51,47,54,52,48,29,53,67,65,64,39,33,68,62,38,68,72,48,91,72,76,96,47,70,56,52,52,50,52,50,49,49,28,35,39,78,71,62,77,41,52,72,70,58,44,53,58,55,49,62,69,49,76,78,44,85,91,54,53,74,61,58,55,53,43,69,54,72,74,107